Protein AF-0000000084353607 (afdb_homodimer)

Solvent-accessible surface area (backbone atoms only — not comparable to full-atom values): 31664 Å² total; per-residue (Å²): 131,55,68,67,58,50,42,44,46,54,38,38,46,53,44,26,33,73,62,21,68,85,47,49,49,70,65,58,37,20,62,70,46,73,48,48,67,59,58,48,52,72,76,31,75,40,72,63,51,44,49,47,50,46,51,50,51,53,52,50,53,52,50,52,53,41,49,56,50,63,70,64,69,53,60,49,63,61,37,50,32,49,41,46,24,52,51,51,53,54,48,60,74,43,36,56,40,52,51,33,47,61,46,60,37,71,56,80,67,38,66,67,50,41,53,49,52,53,54,49,52,52,50,50,51,49,52,40,34,52,50,46,35,64,56,62,34,76,80,34,61,67,34,34,52,46,53,38,44,37,53,50,11,32,50,49,38,55,48,46,45,27,68,67,30,58,44,85,72,58,48,62,60,49,27,50,52,52,51,50,39,50,50,24,31,51,52,44,43,67,72,68,63,64,77,59,90,44,45,66,66,54,50,53,56,17,55,68,58,51,61,74,72,74,80,41,71,59,43,52,44,48,51,48,46,53,50,49,35,52,50,53,71,68,46,94,56,57,67,67,58,39,44,48,52,49,50,46,46,51,48,48,52,56,40,56,70,38,69,74,52,56,61,70,58,49,33,58,54,52,40,71,48,63,93,38,73,90,47,44,66,53,47,50,50,49,26,59,72,67,70,46,72,81,106,131,57,68,68,58,50,42,45,46,54,38,38,46,54,46,26,34,72,63,21,68,83,46,46,49,71,65,58,39,21,61,70,46,74,48,49,68,58,58,48,53,73,76,30,76,40,73,64,52,43,49,47,50,48,52,50,51,52,52,50,52,53,50,51,52,41,50,54,49,61,71,65,68,54,61,48,63,60,37,50,32,50,41,48,24,53,52,51,53,54,48,61,75,43,36,56,40,52,52,33,48,61,46,61,36,72,56,80,66,38,66,67,50,43,52,49,51,53,52,48,52,52,51,50,51,50,51,40,36,54,51,48,34,63,56,63,35,74,80,35,62,67,35,32,53,45,53,39,44,37,54,50,11,32,53,49,38,54,49,47,45,26,69,67,30,58,43,86,71,58,51,61,59,50,27,50,51,52,52,51,39,49,50,23,32,50,51,44,42,67,72,68,63,64,78,60,90,44,45,67,66,56,51,54,57,18,55,68,58,50,60,72,72,74,80,41,71,57,42,51,42,47,50,48,46,52,50,47,34,54,49,53,71,68,47,94,56,58,64,66,58,39,44,50,53,48,50,48,46,51,49,49,53,56,40,58,70,38,70,71,52,56,61,69,58,51,31,56,55,51,41,72,48,62,94,39,74,92,48,44,64,52,48,50,50,48,25,60,74,66,69,46,72,81,107

Nearest PDB structures (foldseek):
  6azh-assembly1_B  TM=7.945E-01  e=2.881E-04  Clostridium perfringens
  6of0-assembly2_D  TM=7.450E-01  e=1.956E-04  Neisseria gonorrhoeae
  8fw3-assembly2_B  TM=7.047E-01  e=4.625E-04  Neisseria gonorrhoeae
  1jt0-assembly1_A  TM=6.634E-01  e=1.755E-03  Staphylococcus aureus
  3ppb-assembly1_B  TM=7.017E-01  e=6.112E-03  Shewanella loihica PV-4

Secondary structure (DSSP, 8-state):
--HHHHHHHHHHHHHHHHH-TTT--HHHHHHHHT--HHHHHHH-SSHHHHHHHHHHHHHHHHHHHHHHHHTT---HHHHHHHHHHHHHHHHHHTHHHHHHHHHHTGGGG-HHHHHHHHHHHHHHHHHHHHHHHHHH-GGGGGGHHHHHHHHHHHHHHHHHHHHHH-----HHHHHHHHHHHHHHHHHHHHHHTPPPSS-HHHHHHHHHH---S---HHHHHHHHHHHHHHHHHHS---HHHHHHHHHHHHHHHHHHTSSS--HHHHHHHHGGGTT-HHHHHHHHHHHHHHT----/--HHHHHHHHHHHHHHHHH-TTT--HHHHHHHHT--HHHHHHH-SSHHHHHHHHHHHHHHHHHHHHHHHHTT---HHHHHHHHHHHHHHHHHHTHHHHHHHHHHTGGGG-HHHHHHHHHHHHHHHHHHHHHHHHHH-GGGGGGHHHHHHHHHHHHHHHHHHHHHH-----HHHHHHHHHHHHHHHHHHHHHHTPPPSS-HHHHHHHHHH---S---HHHHHHHHHHHHHHHHHHS---HHHHHHHHHHHHHHHHHHTSSS--HHHHHHHHGGGTT-HHHHHHHHHHHHHHT----

Organism: NCBI:txid482461

pLDDT: mean 85.6, std 10.98, range [50.31, 98.5]

Radius of gyration: 26.36 Å; Cα contacts (8 Å, |Δi|>4): 575; chains: 2; bounding box: 64×73×54 Å

InterPro domains:
  IPR001647 DNA-binding HTH domain, TetR-type [PF00440] (8-53)
  IPR001647 DNA-binding HTH domain, TetR-type [PR00455] (8-21)
  IPR001647 DNA-binding HTH domain, TetR-type [PR00455] (29-52)
  IPR001647 DNA-binding HTH domain, TetR-type [PS50977] (2-62)
  IPR009057 Homedomain-like superfamily [SSF46689] (3-78)
  IPR023772 DNA-binding HTH domain, TetR-type, conserved site [PS01081] (20-51)
  IPR050624 Nucleoid occlusion factor SlmA/HTH-type transcriptional regulator [PTHR43479] (1-194)

Structure (mmCIF, N/CA/C/O backbone):
data_AF-0000000084353607-model_v1
#
loop_
_entity.id
_entity.type
_entity.pdbx_description
1 polymer 'DNA-binding transcriptional regulator, AcrR family'
#
loop_
_atom_site.group_PDB
_atom_site.id
_atom_site.type_symbol
_atom_site.label_atom_id
_atom_site.label_alt_id
_atom_site.label_comp_id
_atom_site.label_asym_id
_atom_site.label_entity_id
_atom_site.label_seq_id
_atom_site.pdbx_PDB_ins_code
_atom_site.Cartn_x
_atom_site.Cartn_y
_atom_site.Cartn_z
_atom_site.occupancy
_atom_site.B_iso_or_equiv
_atom_site.auth_seq_id
_atom_site.auth_comp_id
_atom_site.auth_asym_id
_atom_site.auth_atom_id
_atom_site.pdbx_PDB_model_num
ATOM 1 N N . MET A 1 1 ? 29.422 -1.118 8.172 1 65.31 1 MET A N 1
ATOM 2 C CA . MET A 1 1 ? 28.734 0.071 8.68 1 65.31 1 MET A CA 1
ATOM 3 C C . MET A 1 1 ? 29.234 0.425 10.078 1 65.31 1 MET A C 1
ATOM 5 O O . MET A 1 1 ? 29.562 -0.461 10.867 1 65.31 1 MET A O 1
ATOM 9 N N . ASN A 1 2 ? 29.531 1.683 10.312 1 79.75 2 ASN A N 1
ATOM 10 C CA . ASN A 1 2 ? 29.984 2.203 11.602 1 79.75 2 ASN A CA 1
ATOM 11 C C . ASN A 1 2 ? 28.953 1.932 12.703 1 79.75 2 ASN A C 1
ATOM 13 O O . ASN A 1 2 ? 27.75 1.927 12.445 1 79.75 2 ASN A O 1
ATOM 17 N N . GLU A 1 3 ? 29.406 1.519 13.836 1 83.19 3 GLU A N 1
ATOM 18 C CA . GLU A 1 3 ? 28.578 1.159 14.984 1 83.19 3 GLU A CA 1
ATOM 19 C C . GLU A 1 3 ? 27.547 2.254 15.289 1 83.19 3 GLU A C 1
ATOM 21 O O . GLU A 1 3 ? 26.406 1.964 15.617 1 83.19 3 GLU A O 1
ATOM 26 N N . LYS A 1 4 ? 28.016 3.445 15.219 1 84.5 4 LYS A N 1
ATOM 27 C CA . LYS A 1 4 ? 27.125 4.57 15.5 1 84.5 4 LYS A CA 1
ATOM 28 C C . LYS A 1 4 ? 26 4.641 14.492 1 84.5 4 LYS A C 1
ATOM 30 O O . LYS A 1 4 ? 24.828 4.828 14.859 1 84.5 4 LYS A O 1
ATOM 35 N N . LYS A 1 5 ? 26.359 4.445 13.281 1 87.25 5 LYS A N 1
ATOM 36 C CA . LYS A 1 5 ? 25.359 4.453 12.219 1 87.25 5 LYS A CA 1
ATOM 37 C C . LYS A 1 5 ? 24.328 3.344 12.414 1 87.25 5 LYS A C 1
ATOM 39 O O . LYS A 1 5 ? 23.141 3.566 12.25 1 87.25 5 LYS A O 1
ATOM 44 N N . ARG A 1 6 ? 24.844 2.229 12.852 1 86.06 6 ARG A N 1
ATOM 45 C CA . ARG A 1 6 ? 23.969 1.077 13.078 1 86.06 6 ARG A CA 1
ATOM 46 C C . ARG A 1 6 ? 23 1.342 14.227 1 86.06 6 ARG A C 1
ATOM 48 O O . ARG A 1 6 ? 21.828 0.981 14.148 1 86.06 6 ARG A O 1
ATOM 55 N N . ASN A 1 7 ? 23.469 1.971 15.195 1 87.94 7 ASN A N 1
ATOM 56 C CA . ASN A 1 7 ? 22.625 2.309 16.344 1 87.94 7 ASN A CA 1
ATOM 57 C C . ASN A 1 7 ? 21.5 3.256 15.953 1 87.94 7 ASN A C 1
ATOM 59 O O . ASN A 1 7 ? 20.359 3.092 16.406 1 87.94 7 ASN A O 1
ATOM 63 N N . ILE A 1 8 ? 21.875 4.238 15.133 1 91.12 8 ILE A N 1
ATOM 64 C CA . ILE A 1 8 ? 20.875 5.195 14.664 1 91.12 8 ILE A CA 1
ATOM 65 C C . ILE A 1 8 ? 19.812 4.473 13.844 1 91.12 8 ILE A C 1
ATOM 67 O O . ILE A 1 8 ? 18.609 4.695 14.031 1 91.12 8 ILE A O 1
ATOM 71 N N . ILE A 1 9 ? 20.281 3.605 13.062 1 90.12 9 ILE A N 1
ATOM 72 C CA . ILE A 1 9 ? 19.391 2.869 12.172 1 90.12 9 ILE A CA 1
ATOM 73 C C . ILE A 1 9 ? 18.438 2.008 13 1 90.12 9 ILE A C 1
ATOM 75 O O . ILE A 1 9 ? 17.219 2.061 12.812 1 90.12 9 ILE A O 1
ATOM 79 N N . GLU A 1 10 ? 18.938 1.285 13.945 1 87.75 10 GLU A N 1
ATOM 80 C CA . GLU A 1 10 ? 18.125 0.393 14.766 1 87.75 10 GLU A CA 1
ATOM 81 C C . GLU A 1 10 ? 17.125 1.179 15.609 1 87.75 10 GLU A C 1
ATOM 83 O O . GLU A 1 10 ? 15.969 0.79 15.727 1 87.75 10 GLU A O 1
ATOM 88 N N . ALA A 1 11 ? 17.609 2.24 16.172 1 90.25 11 ALA A N 1
ATOM 89 C CA . ALA A 1 11 ? 16.719 3.107 16.953 1 90.25 11 ALA A CA 1
ATOM 90 C C . ALA A 1 11 ? 15.609 3.682 16.094 1 90.25 11 ALA A C 1
ATOM 92 O O . ALA A 1 11 ? 14.453 3.754 16.516 1 90.25 11 ALA A O 1
ATOM 93 N N . SER A 1 12 ? 16 4.109 14.922 1 91 12 SER A N 1
ATOM 94 C CA . SER A 1 12 ? 15.047 4.703 13.992 1 91 12 SER A CA 1
ATOM 95 C C . SER A 1 12 ? 13.992 3.686 13.57 1 91 12 SER A C 1
ATOM 97 O O . SER A 1 12 ? 12.805 4.012 13.5 1 91 12 SER A O 1
ATOM 99 N N . ILE A 1 13 ? 14.438 2.492 13.344 1 87.88 13 ILE A N 1
ATOM 100 C CA . ILE A 1 13 ? 13.523 1.432 12.93 1 87.88 13 ILE A CA 1
ATOM 101 C C . ILE A 1 13 ? 12.461 1.218 14.008 1 87.88 13 ILE A C 1
ATOM 103 O O . ILE A 1 13 ? 11.273 1.124 13.703 1 87.88 13 ILE A O 1
ATOM 107 N N . ALA A 1 14 ? 12.914 1.184 15.211 1 87.25 14 ALA A N 1
ATOM 108 C CA . ALA A 1 14 ? 12 0.993 16.328 1 87.25 14 ALA A CA 1
ATOM 109 C C . ALA A 1 14 ? 11.016 2.154 16.438 1 87.25 14 ALA A C 1
ATOM 111 O O . ALA A 1 14 ? 9.812 1.941 16.625 1 87.25 14 ALA A O 1
ATOM 112 N N . LEU A 1 15 ? 11.492 3.316 16.297 1 87.69 15 LEU A N 1
ATOM 113 C CA . LEU A 1 15 ? 10.656 4.508 16.406 1 87.69 15 LEU A CA 1
ATOM 114 C C . LEU A 1 15 ? 9.664 4.582 15.242 1 87.69 15 LEU A C 1
ATOM 116 O O . LEU A 1 15 ? 8.484 4.891 15.445 1 87.69 15 LEU A O 1
ATOM 120 N N . PHE A 1 16 ? 10.195 4.348 14.062 1 84.12 16 PHE A N 1
ATOM 121 C CA . PHE A 1 16 ? 9.344 4.383 12.883 1 84.12 16 PHE A CA 1
ATOM 122 C C . PHE A 1 16 ? 8.25 3.326 12.977 1 84.12 16 PHE A C 1
ATOM 124 O O . PHE A 1 16 ? 7.125 3.553 12.531 1 84.12 16 PHE A O 1
ATOM 131 N N . ALA A 1 17 ? 8.586 2.207 13.516 1 82.38 17 ALA A N 1
ATOM 132 C CA . ALA A 1 17 ? 7.609 1.131 13.672 1 82.38 17 ALA A CA 1
ATOM 133 C C . ALA A 1 17 ? 6.523 1.515 14.672 1 82.38 17 ALA A C 1
ATOM 135 O O . ALA A 1 17 ? 5.355 1.162 14.5 1 82.38 17 ALA A O 1
ATOM 136 N N . GLU A 1 18 ? 6.895 2.242 15.617 1 78.12 18 GLU A N 1
ATOM 137 C CA . GLU A 1 18 ? 5.992 2.594 16.703 1 78.12 18 GLU A CA 1
ATOM 138 C C . GLU A 1 18 ? 5.109 3.783 16.328 1 78.12 18 GLU A C 1
ATOM 140 O O . GLU A 1 18 ? 3.898 3.762 16.562 1 78.12 18 GLU A O 1
ATOM 145 N N . LYS A 1 19 ? 5.762 4.836 15.703 1 73.56 19 LYS A N 1
ATOM 146 C CA . LYS A 1 19 ? 5.031 6.094 15.562 1 73.56 19 LYS A CA 1
ATOM 147 C C . LYS A 1 19 ? 4.891 6.488 14.094 1 73.56 19 LYS A C 1
ATOM 149 O O . LYS A 1 19 ? 4.098 7.371 13.758 1 73.56 19 LYS A O 1
ATOM 154 N N . GLY A 1 20 ? 5.668 5.773 13.289 1 74.56 20 GLY A N 1
ATOM 155 C CA . GLY A 1 20 ? 5.688 6.164 11.883 1 74.56 20 GLY A CA 1
ATOM 156 C C . GLY A 1 20 ? 6.852 7.074 11.539 1 74.56 20 GLY A C 1
ATOM 157 O O . GLY A 1 20 ? 7.453 7.688 12.422 1 74.56 20 GLY A O 1
ATOM 158 N N . PHE A 1 21 ? 7.156 7.234 10.258 1 75.75 21 PHE A N 1
ATOM 159 C CA . PHE A 1 21 ? 8.289 7.988 9.742 1 75.75 21 PHE A CA 1
ATOM 160 C C . PHE A 1 21 ? 8.07 9.484 9.922 1 75.75 21 PHE A C 1
ATOM 162 O O . PHE A 1 21 ? 8.945 10.195 10.422 1 75.75 21 PHE A O 1
ATOM 169 N N . TYR A 1 22 ? 6.934 9.938 9.578 1 68.25 22 TYR A N 1
ATOM 170 C CA . TYR A 1 22 ? 6.664 11.375 9.562 1 68.25 22 TYR A CA 1
ATOM 171 C C . TYR A 1 22 ? 6.492 11.906 10.977 1 68.25 22 TYR A C 1
ATOM 173 O O . TYR A 1 22 ? 6.898 13.031 11.273 1 68.25 22 TYR A O 1
ATOM 181 N N . ALA A 1 23 ? 6.043 11.047 11.789 1 68.12 23 ALA A N 1
ATOM 182 C CA . ALA A 1 23 ? 5.75 11.484 13.148 1 68.12 23 ALA A CA 1
ATOM 183 C C . ALA A 1 23 ? 7.004 11.445 14.023 1 68.12 23 ALA A C 1
ATOM 185 O O . ALA A 1 23 ? 7.02 12.008 15.125 1 68.12 23 ALA A O 1
ATOM 186 N N . THR A 1 24 ? 7.961 10.789 13.547 1 78.88 24 THR A N 1
ATOM 187 C CA . THR A 1 24 ? 9.203 10.672 14.312 1 78.88 24 THR A CA 1
ATOM 188 C C . THR A 1 24 ? 10.141 11.828 13.984 1 78.88 24 THR A C 1
ATOM 190 O O . THR A 1 24 ? 10.383 12.133 12.812 1 78.88 24 THR A O 1
ATOM 193 N N . SER A 1 25 ? 10.617 12.539 14.945 1 75.81 25 SER A N 1
ATOM 194 C CA . SER A 1 25 ? 11.547 13.648 14.742 1 75.81 25 SER A CA 1
ATOM 195 C C . SER A 1 25 ? 12.992 13.18 14.867 1 75.81 25 SER A C 1
ATOM 197 O O . SER A 1 25 ? 13.266 12.133 15.453 1 75.81 25 SER A O 1
ATOM 199 N N . VAL A 1 26 ? 13.875 13.984 14.328 1 83.31 26 VAL A N 1
ATOM 200 C CA . VAL A 1 26 ? 15.305 13.719 14.469 1 83.31 26 VAL A CA 1
ATOM 201 C C . VAL A 1 26 ? 15.695 13.766 15.945 1 83.31 26 VAL A C 1
ATOM 203 O O . VAL A 1 26 ? 16.516 12.977 16.406 1 83.31 26 VAL A O 1
ATOM 206 N N . GLN A 1 27 ? 15.055 14.594 16.656 1 81.94 27 GLN A N 1
ATOM 207 C CA . GLN A 1 27 ? 15.344 14.711 18.094 1 81.94 27 GLN A CA 1
ATOM 208 C C . GLN A 1 27 ? 15.031 13.406 18.812 1 81.94 27 GLN A C 1
ATOM 210 O O . GLN A 1 27 ? 15.836 12.945 19.641 1 81.94 27 GLN A O 1
ATOM 215 N N . GLU A 1 28 ? 13.961 12.859 18.578 1 87 28 GLU A N 1
ATOM 216 C CA . GLU A 1 28 ? 13.578 11.594 19.203 1 87 28 GLU A CA 1
ATOM 217 C C . GLU A 1 28 ? 14.57 10.484 18.859 1 87 28 GLU A C 1
ATOM 219 O O . GLU A 1 28 ? 14.875 9.641 19.703 1 87 28 GLU A O 1
ATOM 224 N N . ILE A 1 29 ? 14.984 10.492 17.609 1 91.69 29 ILE A N 1
ATOM 225 C CA . ILE A 1 29 ? 15.938 9.484 17.141 1 91.69 29 ILE A CA 1
ATOM 226 C C . ILE A 1 29 ? 17.25 9.609 17.922 1 91.69 29 ILE A C 1
ATOM 228 O O . ILE A 1 29 ? 17.781 8.609 18.391 1 91.69 29 ILE A O 1
ATOM 232 N N . VAL A 1 30 ? 17.734 10.797 18.062 1 88.88 30 VAL A N 1
ATOM 233 C CA . VAL A 1 30 ? 19.016 11 18.719 1 88.88 30 VAL A CA 1
ATOM 234 C C . VAL A 1 30 ? 18.875 10.68 20.219 1 88.88 30 VAL A C 1
ATOM 236 O O . VAL A 1 30 ? 19.797 10.133 20.828 1 88.88 30 VAL A O 1
ATOM 239 N N . ASP A 1 31 ? 17.766 11.008 20.781 1 90.5 31 ASP A N 1
ATOM 240 C CA . ASP A 1 31 ? 17.531 10.688 22.188 1 90.5 31 ASP A CA 1
ATOM 241 C C . ASP A 1 31 ? 17.547 9.18 22.422 1 90.5 31 ASP A C 1
ATOM 243 O O . ASP A 1 31 ? 18.172 8.703 23.375 1 90.5 31 ASP A O 1
ATOM 247 N N . LYS A 1 32 ? 16.969 8.484 21.609 1 91.56 32 LYS A N 1
ATOM 248 C CA . LYS A 1 32 ? 16.875 7.031 21.734 1 91.56 32 LYS A CA 1
ATOM 249 C C . LYS A 1 32 ? 18.234 6.375 21.469 1 91.56 32 LYS A C 1
ATOM 251 O O . LYS A 1 32 ? 18.547 5.332 22.047 1 91.56 32 LYS A O 1
ATOM 256 N N . SER A 1 33 ? 19 6.969 20.641 1 90.81 33 SER A N 1
ATOM 257 C CA . SER A 1 33 ? 20.281 6.398 20.234 1 90.81 33 SER A CA 1
ATOM 258 C C . SER A 1 33 ? 21.406 6.887 21.141 1 90.81 33 SER A C 1
ATOM 260 O O . SER A 1 33 ? 22.562 6.512 20.953 1 90.81 33 SER A O 1
ATOM 262 N N . ASN A 1 34 ? 21.078 7.773 22.031 1 88.19 34 ASN A N 1
ATOM 263 C CA . ASN A 1 34 ? 22.062 8.359 22.922 1 88.19 34 ASN A CA 1
ATOM 264 C C . ASN A 1 34 ? 23.156 9.086 22.141 1 88.19 34 ASN A C 1
ATOM 266 O O . ASN A 1 34 ? 24.359 8.875 22.391 1 88.19 34 ASN A O 1
ATOM 270 N N . LEU A 1 35 ? 22.703 9.82 21.203 1 87.75 35 LEU A N 1
ATOM 271 C CA . LEU A 1 35 ? 23.609 10.633 20.375 1 87.75 35 LEU A CA 1
ATOM 272 C C . LEU A 1 35 ? 23.156 12.094 20.375 1 87.75 35 LEU A C 1
ATOM 274 O O . LEU A 1 35 ? 22.062 12.414 20.859 1 87.75 35 LEU A O 1
ATOM 278 N N . SER A 1 36 ? 24.094 12.922 19.953 1 81.88 36 SER A N 1
ATOM 279 C CA . SER A 1 36 ? 23.719 14.328 19.75 1 81.88 36 SER A CA 1
ATOM 280 C C . SER A 1 36 ? 23.156 14.555 18.359 1 81.88 36 SER A C 1
ATOM 282 O O . SER A 1 36 ? 23.375 13.742 17.453 1 81.88 36 SER A O 1
ATOM 284 N N . LYS A 1 37 ? 22.438 15.656 18.172 1 81.56 37 LYS A N 1
ATOM 285 C CA . LYS A 1 37 ? 21.922 16.031 16.875 1 81.56 37 LYS A CA 1
ATOM 286 C C . LYS A 1 37 ? 23.047 16.25 15.867 1 81.56 37 LYS A C 1
ATOM 288 O O . LYS A 1 37 ? 22.938 15.852 14.703 1 81.56 37 LYS A O 1
ATOM 293 N N . GLY A 1 38 ? 24.141 16.859 16.391 1 80.19 38 GLY A N 1
ATOM 294 C CA . GLY A 1 38 ? 25.312 17.031 15.547 1 80.19 38 GLY A CA 1
ATOM 295 C C . GLY A 1 38 ? 25.875 15.727 15.023 1 80.19 38 GLY A C 1
ATOM 296 O O . GLY A 1 38 ? 26.219 15.617 13.844 1 80.19 38 GLY A O 1
ATOM 297 N N . SER A 1 39 ? 25.922 14.805 15.914 1 83.06 39 SER A N 1
ATOM 298 C CA . SER A 1 39 ? 26.391 13.477 15.531 1 83.06 39 SER A CA 1
ATOM 299 C C . SER A 1 39 ? 25.484 12.852 14.469 1 83.06 39 SER A C 1
ATOM 301 O O . SER A 1 39 ? 25.969 12.18 13.555 1 83.06 39 SER A O 1
ATOM 303 N N . PHE A 1 40 ? 24.141 13.016 14.586 1 87.88 40 PHE A N 1
ATOM 304 C CA . PHE A 1 40 ? 23.188 12.516 13.602 1 87.88 40 PHE A CA 1
ATOM 305 C C . PHE A 1 40 ? 23.531 13.055 12.211 1 87.88 40 PHE A C 1
ATOM 307 O O . PHE A 1 40 ? 23.609 12.297 11.25 1 87.88 40 PHE A O 1
ATOM 314 N N . TYR A 1 41 ? 23.812 14.289 12.133 1 83.25 41 TYR A N 1
ATOM 315 C CA . TYR A 1 41 ? 23.969 14.961 10.852 1 83.25 41 TYR A CA 1
ATOM 316 C C . TYR A 1 41 ? 25.344 14.727 10.266 1 83.25 41 TYR A C 1
ATOM 318 O O . TYR A 1 41 ? 25.609 15.055 9.109 1 83.25 41 TYR A O 1
ATOM 326 N N . LEU A 1 42 ? 26.219 14.172 11.07 1 81.62 42 LEU A N 1
ATOM 327 C CA . LEU A 1 42 ? 27.5 13.711 10.547 1 81.62 42 LEU A CA 1
ATOM 328 C C . LEU A 1 42 ? 27.312 12.43 9.734 1 81.62 42 LEU A C 1
ATOM 330 O O . LEU A 1 42 ? 28.094 12.164 8.812 1 81.62 42 LEU A O 1
ATOM 334 N N . HIS A 1 43 ? 26.266 11.781 10.117 1 86.06 43 HIS A N 1
ATOM 335 C CA . HIS A 1 43 ? 26.078 10.477 9.5 1 86.06 43 HIS A CA 1
ATOM 336 C C . HIS A 1 43 ? 24.984 10.531 8.43 1 86.06 43 HIS A C 1
ATOM 338 O O . HIS A 1 43 ? 25.016 9.766 7.465 1 86.06 43 HIS A O 1
ATOM 344 N N . PHE A 1 44 ? 23.984 11.375 8.703 1 87.31 44 PHE A N 1
ATOM 345 C CA . PHE A 1 44 ? 22.859 11.461 7.777 1 87.31 44 PHE A CA 1
ATOM 346 C C . PHE A 1 44 ? 22.5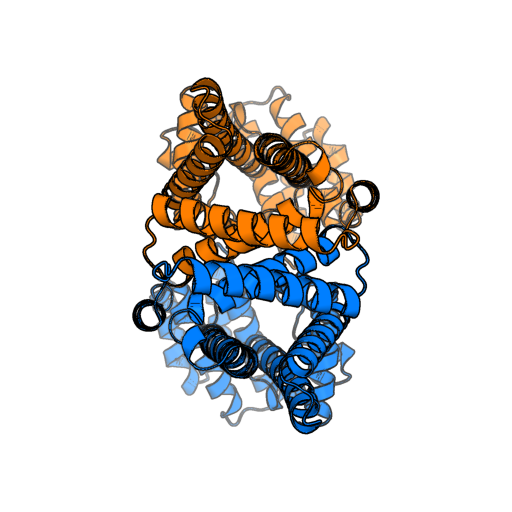62 12.906 7.43 1 87.31 44 PHE A C 1
ATOM 348 O O . PHE A 1 44 ? 22.438 13.758 8.32 1 87.31 44 PHE A O 1
ATOM 355 N N . ARG A 1 45 ? 22.266 13.125 6.215 1 78.5 45 ARG A N 1
ATOM 356 C CA . ARG A 1 45 ? 21.969 14.477 5.754 1 78.5 45 ARG A CA 1
ATOM 357 C C . ARG A 1 45 ? 20.547 14.883 6.125 1 78.5 45 ARG A C 1
ATOM 359 O O . ARG A 1 45 ? 20.234 16.062 6.211 1 78.5 45 ARG A O 1
ATOM 366 N N . SER A 1 46 ? 19.703 13.859 6.234 1 76.31 46 SER A N 1
ATOM 367 C CA . SER A 1 46 ? 18.281 14.094 6.5 1 76.31 46 SER A CA 1
ATOM 368 C C . SER A 1 46 ? 17.594 12.812 6.969 1 76.31 46 SER A C 1
ATOM 370 O O . SER A 1 46 ? 18.172 11.727 6.883 1 76.31 46 SER A O 1
ATOM 372 N N . LYS A 1 47 ? 16.438 12.977 7.461 1 78.88 47 LYS A N 1
ATOM 373 C CA . LYS A 1 47 ? 15.625 11.82 7.82 1 78.88 47 LYS A CA 1
ATOM 374 C C . LYS A 1 47 ? 15.312 10.961 6.598 1 78.88 47 LYS A C 1
ATOM 376 O O . LYS A 1 47 ? 15.234 9.734 6.695 1 78.88 47 LYS A O 1
ATOM 381 N N . ASP A 1 48 ? 15.242 11.594 5.484 1 76.94 48 ASP A N 1
ATOM 382 C CA . ASP A 1 48 ? 14.984 10.859 4.25 1 76.94 48 ASP A CA 1
ATOM 383 C C . ASP A 1 48 ? 16.172 9.984 3.871 1 76.94 48 ASP A C 1
ATOM 385 O O . ASP A 1 48 ? 16 8.852 3.404 1 76.94 48 ASP A O 1
ATOM 389 N N . GLU A 1 49 ? 17.266 10.625 4.004 1 82.56 49 GLU A N 1
ATOM 390 C CA . GLU A 1 49 ? 18.453 9.812 3.76 1 82.56 49 GLU A CA 1
ATOM 391 C C . GLU A 1 49 ? 18.516 8.633 4.723 1 82.56 49 GLU A C 1
ATOM 393 O O . GLU A 1 49 ? 18.938 7.535 4.344 1 82.56 49 GLU A O 1
ATOM 398 N N . LEU A 1 50 ? 18.203 8.969 5.957 1 87.94 50 LEU A N 1
ATOM 399 C CA . LEU A 1 50 ? 18.156 7.887 6.934 1 87.94 50 LEU A CA 1
ATOM 400 C C . LEU A 1 50 ? 17.234 6.766 6.469 1 87.94 50 LEU A C 1
ATOM 402 O O . LEU A 1 50 ? 17.578 5.586 6.57 1 87.94 50 LEU A O 1
ATOM 406 N N . MET A 1 51 ? 16.141 7.109 5.977 1 85.75 51 MET A N 1
ATOM 407 C CA . MET A 1 51 ? 15.195 6.125 5.465 1 85.75 51 MET A CA 1
ATOM 408 C C . MET A 1 51 ? 15.82 5.297 4.348 1 85.75 51 MET A C 1
ATOM 410 O O . MET A 1 51 ? 15.695 4.07 4.336 1 85.75 51 MET A O 1
ATOM 414 N N . LEU A 1 52 ? 16.422 5.984 3.426 1 85.56 52 LEU A N 1
ATOM 415 C CA . LEU A 1 52 ? 17.094 5.305 2.324 1 85.56 52 LEU A CA 1
ATOM 416 C C . LEU A 1 52 ? 18.125 4.312 2.848 1 85.56 52 LEU A C 1
ATOM 418 O O . LEU A 1 52 ? 18.219 3.184 2.355 1 85.56 52 LEU A O 1
ATOM 422 N N . ARG A 1 53 ? 18.812 4.738 3.842 1 88.75 53 ARG A N 1
ATOM 423 C CA . ARG A 1 53 ? 19.859 3.883 4.406 1 88.75 53 ARG A CA 1
ATOM 424 C C . ARG A 1 53 ? 19.25 2.682 5.121 1 88.75 53 ARG A C 1
ATOM 426 O O . ARG A 1 53 ? 19.828 1.594 5.125 1 88.75 53 ARG A O 1
ATOM 433 N N . ILE A 1 54 ? 18.172 2.863 5.707 1 89.62 54 ILE A N 1
ATOM 434 C CA . ILE A 1 54 ? 17.469 1.769 6.363 1 89.62 54 ILE A CA 1
ATOM 435 C C . ILE A 1 54 ? 17.047 0.731 5.324 1 89.62 54 ILE A C 1
ATOM 437 O O . ILE A 1 54 ? 17.25 -0.469 5.52 1 89.62 54 ILE A O 1
ATOM 441 N N . PHE A 1 55 ? 16.531 1.181 4.238 1 87.12 55 PHE A N 1
ATOM 442 C CA . PHE A 1 55 ? 16.125 0.273 3.168 1 87.12 55 PHE A CA 1
ATOM 443 C C . PHE A 1 55 ? 17.344 -0.47 2.611 1 87.12 55 PHE A C 1
ATOM 445 O O . PHE A 1 55 ? 17.281 -1.677 2.369 1 87.12 55 PHE A O 1
ATOM 452 N N . GLU A 1 56 ? 18.359 0.297 2.432 1 88.31 56 GLU A N 1
ATOM 453 C CA . GLU A 1 56 ? 19.594 -0.316 1.939 1 88.31 56 GLU A CA 1
ATOM 454 C C . GLU A 1 56 ? 20.078 -1.41 2.885 1 88.31 56 GLU A C 1
ATOM 456 O O . GLU A 1 56 ? 20.484 -2.484 2.439 1 88.31 56 GLU A O 1
ATOM 461 N N . TYR A 1 57 ? 20.031 -1.074 4.09 1 87.06 57 TYR A N 1
ATOM 462 C CA . TYR A 1 57 ? 20.469 -2.025 5.109 1 87.06 57 TYR A CA 1
ATOM 463 C C . TYR A 1 57 ? 19.641 -3.305 5.043 1 87.06 57 TYR A C 1
ATOM 465 O O . TYR A 1 57 ? 20.188 -4.406 5.035 1 87.06 57 TYR A O 1
ATOM 473 N N . TYR A 1 58 ? 18.406 -3.227 4.961 1 85.69 58 TYR A N 1
ATOM 474 C CA . TYR A 1 58 ? 17.516 -4.387 4.953 1 85.69 58 TYR A CA 1
ATOM 475 C C . TYR A 1 58 ? 17.672 -5.18 3.662 1 85.69 58 TYR A C 1
ATOM 477 O O . TYR A 1 58 ? 17.641 -6.414 3.676 1 85.69 58 TYR A O 1
ATOM 485 N N . TYR A 1 59 ? 17.781 -4.477 2.596 1 88.12 59 TYR A N 1
ATOM 486 C CA . TYR A 1 59 ? 17.969 -5.164 1.322 1 88.12 59 TYR A CA 1
ATOM 487 C C . TYR A 1 59 ? 19.281 -5.945 1.317 1 88.12 59 TYR A C 1
ATOM 489 O O . TYR A 1 59 ? 19.328 -7.082 0.836 1 88.12 59 TYR A O 1
ATOM 497 N N . ASP A 1 60 ? 20.312 -5.297 1.844 1 89.44 60 ASP A N 1
ATOM 498 C CA . ASP A 1 60 ? 21.609 -5.965 1.917 1 89.44 60 ASP A CA 1
ATOM 499 C C . ASP A 1 60 ? 21.531 -7.191 2.822 1 89.44 60 ASP A C 1
ATOM 501 O O . ASP A 1 60 ? 22.141 -8.219 2.521 1 89.44 60 ASP A O 1
ATOM 505 N N . LEU A 1 61 ? 20.875 -7.023 3.885 1 88.81 61 LEU A N 1
ATOM 506 C CA . LEU A 1 61 ? 20.688 -8.141 4.801 1 88.81 61 LEU A CA 1
ATOM 507 C C . LEU A 1 61 ? 19.984 -9.297 4.109 1 88.81 61 LEU A C 1
ATOM 509 O O . LEU A 1 61 ? 20.406 -10.453 4.219 1 88.81 61 LEU A O 1
ATOM 513 N N . MET A 1 62 ? 18.938 -9 3.363 1 91.12 62 MET A N 1
ATOM 514 C CA . MET A 1 62 ? 18.172 -10.023 2.648 1 91.12 62 MET A CA 1
ATOM 515 C C . MET A 1 62 ? 19.031 -10.703 1.592 1 91.12 62 MET A C 1
ATOM 517 O O . MET A 1 62 ? 19.031 -11.93 1.48 1 91.12 62 MET A O 1
ATOM 521 N N . ASN A 1 63 ? 19.75 -9.914 0.882 1 92.25 63 ASN A N 1
ATOM 522 C CA . ASN A 1 63 ? 20.609 -10.445 -0.17 1 92.25 63 ASN A CA 1
ATOM 523 C C . ASN A 1 63 ? 21.703 -11.352 0.399 1 92.25 63 ASN A C 1
ATOM 525 O O . ASN A 1 63 ? 22.047 -12.375 -0.2 1 92.25 63 ASN A O 1
ATOM 529 N N . SER A 1 64 ? 22.25 -10.891 1.491 1 94.44 64 SER A N 1
ATOM 530 C CA . SER A 1 64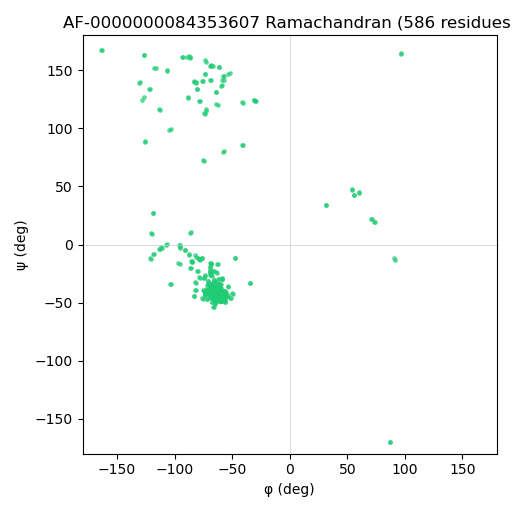 ? 23.297 -11.703 2.113 1 94.44 64 SER A CA 1
ATOM 531 C C . SER A 1 64 ? 22.766 -13.07 2.529 1 94.44 64 SER A C 1
ATOM 533 O O . SER A 1 64 ? 23.453 -14.078 2.377 1 94.44 64 SER A O 1
ATOM 535 N N . LYS A 1 65 ? 21.594 -13.133 3.021 1 94.62 65 LYS A N 1
ATOM 536 C CA . LYS A 1 65 ? 20.984 -14.391 3.439 1 94.62 65 LYS A CA 1
ATOM 537 C C . LYS A 1 65 ? 20.703 -15.289 2.238 1 94.62 65 LYS A C 1
ATOM 539 O O . LYS A 1 65 ? 20.906 -16.5 2.305 1 94.62 65 LYS A O 1
ATOM 544 N N . VAL A 1 66 ? 20.234 -14.75 1.205 1 95 66 VAL A N 1
ATOM 545 C CA . VAL A 1 66 ? 19.969 -15.5 -0.018 1 95 66 VAL A CA 1
ATOM 546 C C . VAL A 1 66 ? 21.266 -16.062 -0.574 1 95 66 VAL A C 1
ATOM 548 O O . VAL A 1 66 ? 21.312 -17.234 -0.989 1 95 66 VAL A O 1
ATOM 551 N N . GLU A 1 67 ? 22.281 -15.227 -0.58 1 94.75 67 GLU A N 1
ATOM 552 C CA . GLU A 1 67 ? 23.578 -15.664 -1.08 1 94.75 67 GLU A CA 1
ATOM 553 C C . GLU A 1 67 ? 24.125 -16.812 -0.249 1 94.75 67 GLU A C 1
ATOM 555 O O . GLU A 1 67 ? 24.766 -17.719 -0.785 1 94.75 67 GLU A O 1
ATOM 560 N N . GLU A 1 68 ? 23.938 -16.734 1.012 1 96.62 68 GLU A N 1
ATOM 561 C CA . GLU A 1 68 ? 24.359 -17.828 1.885 1 96.62 68 GLU A CA 1
ATOM 562 C C . GLU A 1 68 ? 23.688 -19.141 1.487 1 96.62 68 GLU A C 1
ATOM 564 O O . GLU A 1 68 ? 24.344 -20.188 1.474 1 96.62 68 GLU A O 1
ATOM 569 N N . VAL A 1 69 ? 22.438 -19.109 1.155 1 97.19 69 VAL A N 1
ATOM 570 C CA . VAL A 1 69 ? 21.703 -20.312 0.734 1 97.19 69 VAL A CA 1
ATOM 571 C C . VAL A 1 69 ? 22.281 -20.812 -0.591 1 97.19 69 VAL A C 1
ATOM 573 O O . VAL A 1 69 ? 22.453 -22.016 -0.775 1 97.19 69 VAL A O 1
ATOM 576 N N . ARG A 1 70 ? 22.531 -19.891 -1.517 1 95.56 70 ARG A N 1
ATOM 577 C CA . ARG A 1 70 ? 23.047 -20.25 -2.83 1 95.56 70 ARG A CA 1
ATOM 578 C C . ARG A 1 70 ? 24.391 -20.984 -2.703 1 95.56 70 ARG A C 1
ATOM 580 O O . ARG A 1 70 ? 24.688 -21.875 -3.502 1 95.56 70 ARG A O 1
ATOM 587 N N . GLN A 1 71 ? 25.125 -20.688 -1.678 1 96.19 71 GLN A N 1
ATOM 588 C CA . GLN A 1 71 ? 26.453 -21.266 -1.474 1 96.19 71 GLN A CA 1
ATOM 589 C C . GLN A 1 71 ? 26.344 -22.672 -0.919 1 96.19 71 GLN A C 1
ATOM 591 O O . GLN A 1 71 ? 27.328 -23.422 -0.922 1 96.19 71 GLN A O 1
ATOM 596 N N . GLU A 1 72 ? 25.203 -23.047 -0.48 1 97.12 72 GLU A N 1
ATOM 597 C CA . GLU A 1 72 ? 25.016 -24.391 0.037 1 97.12 72 GLU A CA 1
ATOM 598 C C . GLU A 1 72 ? 24.922 -25.406 -1.097 1 97.12 72 GLU A C 1
ATOM 600 O O . GLU A 1 72 ? 25 -26.625 -0.862 1 97.12 72 GLU A O 1
ATOM 605 N N . ASN A 1 73 ? 24.781 -25 -2.33 1 94.94 73 ASN A N 1
ATOM 606 C CA . ASN A 1 73 ? 24.75 -25.828 -3.531 1 94.94 73 ASN A CA 1
ATOM 607 C C . ASN A 1 73 ? 23.672 -26.906 -3.434 1 94.94 73 ASN A C 1
ATOM 609 O O . ASN A 1 73 ? 23.938 -28.078 -3.721 1 94.94 73 ASN A O 1
ATOM 613 N N . LEU A 1 74 ? 22.484 -26.516 -2.928 1 97.5 74 LEU A N 1
ATOM 614 C CA . LEU A 1 74 ? 21.328 -27.406 -2.918 1 97.5 74 LEU A CA 1
ATOM 615 C C . LEU A 1 74 ? 20.75 -27.562 -4.32 1 97.5 74 LEU A C 1
ATOM 617 O O . LEU A 1 74 ? 21.031 -26.75 -5.207 1 97.5 74 LEU A O 1
ATOM 621 N N . PRO A 1 75 ? 19.984 -28.703 -4.488 1 98.06 75 PRO A N 1
ATOM 622 C CA . PRO A 1 75 ? 19.234 -28.75 -5.75 1 98.06 75 PRO A CA 1
ATOM 623 C C . PRO A 1 75 ? 18.375 -27.516 -5.973 1 98.06 75 PRO A C 1
ATOM 625 O O . PRO A 1 75 ? 17.859 -26.922 -5.012 1 98.06 75 PRO A O 1
ATOM 628 N N . PRO A 1 76 ? 18.203 -27.109 -7.168 1 97.94 76 PRO A N 1
ATOM 629 C CA . PRO A 1 76 ? 17.594 -25.812 -7.492 1 97.94 76 PRO A CA 1
ATOM 630 C C . PRO A 1 76 ? 16.266 -25.594 -6.781 1 97.94 76 PRO A C 1
ATOM 632 O O . PRO A 1 76 ? 16.031 -24.516 -6.219 1 97.94 76 PRO A O 1
ATOM 635 N N . LYS A 1 77 ? 15.422 -26.578 -6.797 1 97.94 77 LYS A N 1
ATOM 636 C CA . LYS A 1 77 ? 14.109 -26.453 -6.176 1 97.94 77 LYS A CA 1
ATOM 637 C C . LYS A 1 77 ? 14.227 -26.281 -4.664 1 97.94 77 LYS A C 1
ATOM 639 O O . LYS A 1 77 ? 13.562 -25.422 -4.078 1 97.94 77 LYS A O 1
ATOM 644 N N . GLU A 1 78 ? 15.047 -27.031 -4.012 1 98.12 78 GLU A N 1
ATOM 645 C CA . GLU A 1 78 ? 15.273 -26.938 -2.574 1 98.12 78 GLU A CA 1
ATOM 646 C C . GLU A 1 78 ? 15.906 -25.594 -2.209 1 98.12 78 GLU A C 1
ATOM 648 O O . GLU A 1 78 ? 15.57 -25.016 -1.176 1 98.12 78 GLU A O 1
ATOM 653 N N . SER A 1 79 ? 16.844 -25.188 -3.076 1 98.19 79 SER A N 1
ATOM 654 C CA . SER A 1 79 ? 17.484 -23.891 -2.865 1 98.19 79 SER A CA 1
ATOM 655 C C . SER A 1 79 ? 16.453 -22.75 -2.902 1 98.19 79 SER A C 1
ATOM 657 O O . SER A 1 79 ? 16.453 -21.875 -2.033 1 98.19 79 SER A O 1
ATOM 659 N N . PHE A 1 80 ? 15.57 -22.797 -3.912 1 98.31 80 PHE A N 1
ATOM 660 C CA . PHE A 1 80 ? 14.555 -21.766 -4.055 1 98.31 80 PHE A CA 1
ATOM 661 C C . PHE A 1 80 ? 13.594 -21.781 -2.871 1 98.31 80 PHE A C 1
ATOM 663 O O . PHE A 1 80 ? 13.258 -20.719 -2.328 1 98.31 80 PHE A O 1
ATOM 670 N N . ILE A 1 81 ? 13.203 -22.938 -2.422 1 98.5 81 ILE A N 1
ATOM 671 C CA . ILE A 1 81 ? 12.312 -23.094 -1.275 1 98.5 81 ILE A CA 1
ATOM 672 C C . ILE A 1 81 ? 12.961 -22.484 -0.035 1 98.5 81 ILE A C 1
ATOM 674 O O . ILE A 1 81 ? 12.32 -21.719 0.695 1 98.5 81 ILE A O 1
ATOM 678 N N . LYS A 1 82 ? 14.18 -22.766 0.171 1 98.19 82 LYS A N 1
ATOM 679 C CA . LYS A 1 82 ? 14.891 -22.266 1.341 1 98.19 82 LYS A CA 1
ATOM 680 C C . LYS A 1 82 ? 15.07 -20.75 1.264 1 98.19 82 LYS A C 1
ATOM 682 O O . LYS A 1 82 ? 14.953 -20.047 2.273 1 98.19 82 LYS A O 1
ATOM 687 N N . GLN A 1 83 ? 15.422 -20.234 0.078 1 97.62 83 GLN A N 1
ATOM 688 C CA . GLN A 1 83 ? 15.555 -18.797 -0.106 1 97.62 83 GLN A CA 1
ATOM 689 C C . GLN A 1 83 ? 14.25 -18.078 0.238 1 97.62 83 GLN A C 1
ATOM 691 O O . GLN A 1 83 ? 14.258 -17.078 0.953 1 97.62 83 GLN A O 1
ATOM 696 N N . ILE A 1 84 ? 13.109 -18.609 -0.242 1 97.31 84 ILE A N 1
ATOM 697 C CA . ILE A 1 84 ? 11.797 -18.016 0.023 1 97.31 84 ILE A CA 1
ATOM 698 C C . ILE A 1 84 ? 11.516 -18.047 1.522 1 97.31 84 ILE A C 1
ATOM 700 O O . ILE A 1 84 ? 11.086 -17.047 2.1 1 97.31 84 ILE A O 1
ATOM 704 N N . ARG A 1 85 ? 11.766 -19.188 2.131 1 96.62 85 ARG A N 1
ATOM 705 C CA . ARG A 1 85 ? 11.508 -19.344 3.559 1 96.62 85 ARG A CA 1
ATOM 706 C C . ARG A 1 85 ? 12.266 -18.312 4.371 1 96.62 85 ARG A C 1
ATOM 708 O O . ARG A 1 85 ? 11.695 -17.656 5.246 1 96.62 85 ARG A O 1
ATOM 715 N N . ILE A 1 86 ? 13.492 -18.125 4.074 1 95.31 86 ILE A N 1
ATOM 716 C CA . ILE A 1 86 ? 14.344 -17.203 4.824 1 95.31 86 ILE A CA 1
ATOM 717 C C . ILE A 1 86 ? 13.852 -15.773 4.637 1 95.31 86 ILE A C 1
ATOM 719 O O . ILE A 1 86 ? 13.836 -14.984 5.586 1 95.31 86 ILE A O 1
ATOM 723 N N . GLN A 1 87 ? 13.516 -15.453 3.416 1 92.94 87 GLN A N 1
ATOM 724 C CA . GLN A 1 87 ? 13 -14.117 3.145 1 92.94 87 GLN A CA 1
ATOM 725 C C . GLN A 1 87 ? 11.711 -13.852 3.924 1 92.94 87 GLN A C 1
ATOM 727 O O . GLN A 1 87 ? 11.539 -12.781 4.508 1 92.94 87 GLN A O 1
ATOM 732 N N . LEU A 1 88 ? 10.867 -14.844 3.953 1 92.75 88 LEU A N 1
ATOM 733 C CA . LEU A 1 88 ? 9.609 -14.719 4.684 1 92.75 88 LEU A CA 1
ATOM 734 C C . LEU A 1 88 ? 9.859 -14.539 6.176 1 92.75 88 LEU A C 1
ATOM 736 O O . LEU A 1 88 ? 9.227 -13.695 6.816 1 92.75 88 LEU A O 1
ATOM 740 N N . GLU A 1 89 ? 10.766 -15.258 6.684 1 91.62 89 GLU A N 1
ATOM 741 C CA . GLU A 1 89 ? 11.117 -15.172 8.094 1 91.62 89 GLU A CA 1
ATOM 742 C C . GLU A 1 89 ? 11.664 -13.789 8.445 1 91.62 89 GLU A C 1
ATOM 744 O O . GLU A 1 89 ? 11.328 -13.227 9.484 1 91.62 89 GLU A O 1
ATOM 749 N N . GLU A 1 90 ? 12.469 -13.258 7.578 1 89.12 90 GLU A N 1
ATOM 750 C CA . GLU A 1 90 ? 13.055 -11.945 7.812 1 89.12 90 GLU A CA 1
ATOM 751 C C . GLU A 1 90 ? 11.992 -10.844 7.727 1 89.12 90 GLU A C 1
ATOM 753 O O . GLU A 1 90 ? 12.023 -9.883 8.5 1 89.12 90 GLU A O 1
ATOM 758 N N . ILE A 1 91 ? 11.102 -10.977 6.793 1 88.06 91 ILE A N 1
ATOM 759 C CA . ILE A 1 91 ? 10.039 -9.992 6.617 1 88.06 91 ILE A CA 1
ATOM 760 C C . ILE A 1 91 ? 9.164 -9.945 7.867 1 88.06 91 ILE A C 1
ATOM 762 O O . ILE A 1 91 ? 8.828 -8.867 8.359 1 88.06 91 ILE A O 1
ATOM 766 N N . ILE A 1 92 ? 8.859 -11.094 8.398 1 85.56 92 ILE A N 1
ATOM 767 C CA . ILE A 1 92 ? 7.977 -11.172 9.562 1 85.56 92 ILE A CA 1
ATOM 768 C C . ILE A 1 92 ? 8.688 -10.594 10.781 1 85.56 92 ILE A C 1
ATOM 770 O O . ILE A 1 92 ? 8.062 -9.953 11.633 1 85.56 92 ILE A O 1
ATOM 774 N N . LYS A 1 93 ? 9.984 -10.789 10.867 1 84.06 93 LYS A N 1
ATOM 775 C CA . LYS A 1 93 ? 10.773 -10.234 11.961 1 84.06 93 LYS A CA 1
ATOM 776 C C . LYS A 1 93 ? 10.664 -8.719 12.016 1 84.06 93 LYS A C 1
ATOM 778 O O . LYS A 1 93 ? 10.734 -8.117 13.094 1 84.06 93 LYS A O 1
ATOM 783 N N . HIS A 1 94 ? 10.453 -8.109 10.898 1 80.88 94 HIS A N 1
ATOM 784 C CA . HIS A 1 94 ? 10.406 -6.656 10.828 1 80.88 94 HIS A CA 1
ATOM 785 C C . HIS A 1 94 ? 9.047 -6.168 10.344 1 80.88 94 HIS A C 1
ATOM 787 O O . HIS A 1 94 ? 8.945 -5.105 9.727 1 80.88 94 HIS A O 1
ATOM 793 N N . LYS A 1 95 ? 8.062 -6.906 10.57 1 80.81 95 LYS A N 1
ATOM 794 C CA . LYS A 1 95 ? 6.73 -6.656 10.023 1 80.81 95 LYS A CA 1
ATOM 795 C C . LYS A 1 95 ? 6.195 -5.301 10.484 1 80.81 95 LYS A C 1
ATOM 797 O O . LYS A 1 95 ? 5.535 -4.598 9.719 1 80.81 95 LYS A O 1
ATOM 802 N N . ASP A 1 96 ? 6.453 -4.945 11.742 1 77.06 96 ASP A N 1
ATOM 803 C CA . ASP A 1 96 ? 5.914 -3.689 12.258 1 77.06 96 ASP A CA 1
ATOM 804 C C . ASP A 1 96 ? 6.465 -2.496 11.484 1 77.06 96 ASP A C 1
ATOM 806 O O . ASP A 1 96 ? 5.73 -1.555 11.18 1 77.06 96 ASP A O 1
ATOM 810 N N . PHE A 1 97 ? 7.703 -2.588 11.25 1 78 97 PHE A N 1
ATOM 811 C CA . PHE A 1 97 ? 8.32 -1.532 10.453 1 78 97 PHE A CA 1
ATOM 812 C C . PHE A 1 97 ? 7.746 -1.514 9.047 1 78 97 PHE A C 1
ATOM 814 O O . PHE A 1 97 ? 7.398 -0.452 8.523 1 78 97 PHE A O 1
ATOM 821 N N . ILE A 1 98 ? 7.559 -2.684 8.453 1 75.44 98 ILE A N 1
ATOM 822 C CA . ILE A 1 98 ? 7.094 -2.832 7.078 1 75.44 98 ILE A CA 1
ATOM 823 C C . ILE A 1 98 ? 5.656 -2.33 6.961 1 75.44 98 ILE A C 1
ATOM 825 O O . ILE A 1 98 ? 5.328 -1.574 6.047 1 75.44 98 ILE A O 1
ATOM 829 N N . ILE A 1 99 ? 4.934 -2.658 7.93 1 69.88 99 ILE A N 1
ATOM 830 C CA . ILE A 1 99 ? 3.531 -2.26 7.945 1 69.88 99 ILE A CA 1
ATOM 831 C C . ILE A 1 99 ? 3.428 -0.737 8 1 69.88 99 ILE A C 1
ATOM 833 O O . ILE A 1 99 ? 2.67 -0.131 7.242 1 69.88 99 ILE A O 1
ATOM 837 N N . THR A 1 100 ? 4.18 -0.17 8.859 1 68.31 100 THR A N 1
ATOM 838 C CA . THR A 1 100 ? 4.113 1.271 9.078 1 68.31 100 THR A CA 1
ATOM 839 C C . THR A 1 100 ? 4.586 2.027 7.84 1 68.31 100 THR A C 1
ATOM 841 O O . THR A 1 100 ? 4.02 3.061 7.48 1 68.31 100 THR A O 1
ATOM 844 N N . GLN A 1 101 ? 5.562 1.472 7.168 1 68.19 101 GLN A N 1
ATOM 845 C CA . GLN A 1 101 ? 6.098 2.139 5.984 1 68.19 101 GLN A CA 1
ATOM 846 C C . GLN A 1 101 ? 5.109 2.07 4.82 1 68.19 101 GLN A C 1
ATOM 848 O O . GLN A 1 101 ? 4.992 3.021 4.043 1 68.19 101 GLN A O 1
ATOM 853 N N . PHE A 1 102 ? 4.512 0.96 4.746 1 61.28 102 PHE A N 1
ATOM 854 C CA . PHE A 1 102 ? 3.504 0.799 3.705 1 61.28 102 PHE A CA 1
ATOM 855 C C . PHE A 1 102 ? 2.318 1.726 3.951 1 61.28 102 PHE A C 1
ATOM 857 O O . PHE A 1 102 ? 1.73 2.256 3.006 1 61.28 102 PHE A O 1
ATOM 864 N N . ARG A 1 103 ? 2.129 1.949 5.191 1 58.44 103 ARG A N 1
ATOM 865 C CA . ARG A 1 103 ? 1.018 2.814 5.578 1 58.44 103 ARG A CA 1
ATOM 866 C C . ARG A 1 103 ? 1.329 4.273 5.27 1 58.44 103 ARG A C 1
ATOM 868 O O . ARG A 1 103 ? 0.447 5.027 4.852 1 58.44 103 ARG A O 1
ATOM 875 N N . GLU A 1 104 ? 2.506 4.723 5.531 1 55.66 104 GLU A N 1
ATOM 876 C CA . GLU A 1 104 ? 2.859 6.133 5.434 1 55.66 104 GLU A CA 1
ATOM 877 C C . GLU A 1 104 ? 3.279 6.5 4.012 1 55.66 104 GLU A C 1
ATOM 879 O O . GLU A 1 104 ? 3.422 7.68 3.686 1 55.66 104 GLU A O 1
ATOM 884 N N . GLN A 1 105 ? 3.104 5.691 3.104 1 50.44 105 GLN A N 1
ATOM 885 C CA . GLN A 1 105 ? 3.51 5.91 1.719 1 50.44 105 GLN A CA 1
ATOM 886 C C . GLN A 1 105 ? 4.77 6.77 1.646 1 50.44 105 GLN A C 1
ATOM 888 O O . GLN A 1 105 ? 4.836 7.723 0.869 1 50.44 105 GLN A O 1
ATOM 893 N N . THR A 1 106 ? 5.707 6.734 2.516 1 50.31 106 THR A N 1
ATOM 894 C CA . THR A 1 106 ? 6.934 7.527 2.578 1 50.31 106 THR A CA 1
ATOM 895 C C . THR A 1 106 ? 7.637 7.547 1.225 1 50.31 106 THR A C 1
ATOM 897 O O . THR A 1 106 ? 8.477 8.414 0.967 1 50.31 106 THR A O 1
ATOM 900 N N . ILE A 1 107 ? 7.215 6.68 0.244 1 51.75 107 ILE A N 1
ATOM 901 C CA . ILE A 1 107 ? 8.047 6.391 -0.92 1 51.75 107 ILE A CA 1
ATOM 902 C C . ILE A 1 107 ? 7.918 7.523 -1.937 1 51.75 107 ILE A C 1
ATOM 904 O O . ILE A 1 107 ? 8.875 7.828 -2.656 1 51.75 107 ILE A O 1
ATOM 908 N N . SER A 1 108 ? 6.789 8.352 -1.929 1 53.84 108 SER A N 1
ATOM 909 C CA . SER A 1 108 ? 6.488 9.055 -3.174 1 53.84 108 SER A CA 1
ATOM 910 C C . SER A 1 108 ? 7.234 10.383 -3.258 1 53.84 108 SER A C 1
ATOM 912 O O . SER A 1 108 ? 7.43 10.922 -4.348 1 53.84 108 SER A O 1
ATOM 914 N N . LEU A 1 109 ? 7.836 10.75 -2.209 1 55.66 109 LEU A N 1
ATOM 915 C CA . LEU A 1 109 ? 8.211 12.141 -2.428 1 55.66 109 LEU A CA 1
ATOM 916 C C . LEU A 1 109 ? 9.719 12.281 -2.576 1 55.66 109 LEU A C 1
ATOM 918 O O . LEU A 1 109 ? 10.211 13.32 -3.033 1 55.66 109 LEU A O 1
ATOM 922 N N . ASN A 1 110 ? 10.391 11.219 -2.432 1 64.31 110 ASN A N 1
ATOM 923 C CA . ASN A 1 110 ? 11.836 11.344 -2.531 1 64.31 110 ASN A CA 1
ATOM 924 C C . ASN A 1 110 ? 12.383 10.609 -3.754 1 64.31 110 ASN A C 1
ATOM 926 O O . ASN A 1 110 ? 12.242 9.391 -3.861 1 64.31 110 ASN A O 1
ATOM 930 N N . GLU A 1 111 ? 12.969 11.391 -4.672 1 70.06 111 GLU A N 1
ATOM 931 C CA . GLU A 1 111 ? 13.477 10.852 -5.934 1 70.06 111 GLU A CA 1
ATOM 932 C C . GLU A 1 111 ? 14.516 9.766 -5.691 1 70.06 111 GLU A C 1
ATOM 934 O O . GLU A 1 111 ? 14.539 8.758 -6.398 1 70.06 111 GLU A O 1
ATOM 939 N N . GLU A 1 112 ? 15.336 10.008 -4.77 1 76.44 112 GLU A N 1
ATOM 940 C CA . GLU A 1 112 ? 16.375 9.031 -4.469 1 76.44 112 GLU A CA 1
ATOM 941 C C . GLU A 1 112 ? 15.773 7.719 -3.973 1 76.44 112 GLU A C 1
ATOM 943 O O . GLU A 1 112 ? 16.219 6.637 -4.363 1 76.44 112 GLU A O 1
ATOM 948 N N . LEU A 1 113 ? 14.852 7.902 -3.178 1 76.5 113 LEU A N 1
ATOM 949 C CA . LEU A 1 113 ? 14.164 6.723 -2.66 1 76.5 113 LEU A CA 1
ATOM 950 C C . LEU A 1 113 ? 13.43 5.992 -3.777 1 76.5 113 LEU A C 1
ATOM 952 O O . LEU A 1 113 ? 13.453 4.758 -3.842 1 76.5 113 LEU A O 1
ATOM 956 N N . PHE A 1 114 ? 12.93 6.746 -4.664 1 72.75 114 PHE A N 1
ATOM 957 C CA . PHE A 1 114 ? 12.227 6.176 -5.805 1 72.75 114 PHE A CA 1
ATOM 958 C C . PHE A 1 114 ? 13.18 5.371 -6.684 1 72.75 114 PHE A C 1
ATOM 960 O O . PHE A 1 114 ? 12.875 4.238 -7.059 1 72.75 114 PHE A O 1
ATOM 967 N N . GLU A 1 115 ? 14.266 5.945 -7.004 1 79.06 115 GLU A N 1
ATOM 968 C CA . GLU A 1 115 ? 15.25 5.277 -7.848 1 79.06 115 GLU A CA 1
ATOM 969 C C . GLU A 1 115 ? 15.797 4.02 -7.172 1 79.06 115 GLU A C 1
ATOM 971 O O . GLU A 1 115 ? 16.062 3.018 -7.84 1 79.06 115 GLU A O 1
ATOM 976 N N . PHE A 1 116 ? 15.922 4.141 -5.945 1 83.56 116 PHE A N 1
ATOM 977 C CA . PHE A 1 116 ? 16.391 2.986 -5.188 1 83.56 116 PHE A CA 1
ATOM 978 C C . PHE A 1 116 ? 15.391 1.842 -5.277 1 83.56 116 PHE A C 1
ATOM 980 O O . PHE A 1 116 ? 15.766 0.701 -5.555 1 83.56 116 PHE A O 1
ATOM 987 N N . ILE A 1 117 ? 14.219 2.143 -5.117 1 80.88 117 ILE A N 1
ATOM 988 C CA . ILE A 1 117 ? 13.156 1.14 -5.152 1 80.88 117 ILE A CA 1
ATOM 989 C C . ILE A 1 117 ? 13.07 0.534 -6.555 1 80.88 117 ILE A C 1
ATOM 991 O O . ILE A 1 117 ? 12.922 -0.682 -6.703 1 80.88 117 ILE A O 1
ATOM 995 N N . ARG A 1 118 ? 13.18 1.328 -7.508 1 80.38 118 ARG A N 1
ATOM 996 C CA . ARG A 1 118 ? 13.156 0.863 -8.891 1 80.38 118 ARG A CA 1
ATOM 997 C C . ARG A 1 118 ? 14.289 -0.126 -9.156 1 80.38 118 ARG A C 1
ATOM 999 O O . ARG A 1 118 ? 14.07 -1.178 -9.758 1 80.38 118 ARG A O 1
ATOM 1006 N N . GLN A 1 119 ? 15.445 0.249 -8.758 1 84.81 119 GLN A N 1
ATOM 1007 C CA . GLN A 1 119 ? 16.594 -0.622 -8.945 1 84.81 119 GLN A CA 1
ATOM 1008 C C . GLN A 1 119 ? 16.406 -1.951 -8.219 1 84.81 119 GLN A C 1
ATOM 1010 O O . GLN A 1 119 ? 16.781 -3.006 -8.742 1 84.81 119 GLN A O 1
ATOM 1015 N N . LYS A 1 120 ? 15.867 -1.855 -7.102 1 87.75 120 LYS A N 1
ATOM 1016 C CA . LYS A 1 120 ? 15.664 -3.076 -6.324 1 87.75 120 LYS A CA 1
ATOM 1017 C C . LYS A 1 120 ? 14.578 -3.947 -6.953 1 87.75 120 LYS A C 1
ATOM 1019 O O . LYS A 1 120 ? 14.664 -5.176 -6.922 1 87.75 120 LYS A O 1
ATOM 1024 N N . ASP A 1 121 ? 13.625 -3.357 -7.516 1 85.19 121 ASP A N 1
ATOM 1025 C CA . ASP A 1 121 ? 12.602 -4.098 -8.242 1 85.19 121 ASP A CA 1
ATOM 1026 C C . ASP A 1 121 ? 13.211 -4.91 -9.383 1 85.19 121 ASP A C 1
ATOM 1028 O O . ASP A 1 121 ? 12.844 -6.066 -9.594 1 85.19 121 ASP A O 1
ATOM 1032 N N . ILE A 1 122 ? 14.141 -4.324 -10.07 1 85.75 122 ILE A N 1
ATOM 1033 C CA . ILE A 1 122 ? 14.836 -4.984 -11.172 1 85.75 122 ILE A CA 1
ATOM 1034 C C . ILE A 1 122 ? 15.656 -6.156 -10.641 1 85.75 122 ILE A C 1
ATOM 1036 O O . ILE A 1 122 ? 15.648 -7.242 -11.227 1 85.75 122 ILE A O 1
ATOM 1040 N N . GLU A 1 123 ? 16.297 -5.895 -9.555 1 90.69 123 GLU A N 1
ATOM 1041 C CA . GLU A 1 123 ? 17.109 -6.945 -8.945 1 90.69 123 GLU A CA 1
ATOM 1042 C C . GLU A 1 123 ? 16.25 -8.125 -8.508 1 90.69 123 GLU A C 1
ATOM 1044 O O . GLU A 1 123 ? 16.656 -9.281 -8.625 1 90.69 123 GLU A O 1
ATOM 1049 N N . ILE A 1 124 ? 15.141 -7.852 -8.047 1 91.75 124 ILE A N 1
ATOM 1050 C CA . ILE A 1 124 ? 14.227 -8.891 -7.602 1 91.75 124 ILE A CA 1
ATOM 1051 C C . ILE A 1 124 ? 13.742 -9.711 -8.797 1 91.75 124 ILE A C 1
ATOM 1053 O O . ILE A 1 124 ? 13.656 -10.938 -8.727 1 91.75 124 ILE A O 1
ATOM 1057 N N . LYS A 1 125 ? 13.453 -9.039 -9.867 1 91.69 125 LYS A N 1
ATOM 1058 C CA . LYS A 1 125 ? 13.055 -9.742 -11.086 1 91.69 125 LYS A CA 1
ATOM 1059 C C . LYS A 1 125 ? 14.156 -10.672 -11.57 1 91.69 125 LYS A C 1
ATOM 1061 O O . LYS A 1 125 ? 13.891 -11.797 -12.008 1 91.69 125 LYS A O 1
ATOM 1066 N N . ARG A 1 126 ? 15.344 -10.172 -11.508 1 92.56 126 ARG A N 1
ATOM 1067 C CA . ARG A 1 126 ? 16.484 -10.984 -11.898 1 92.56 126 ARG A CA 1
ATOM 1068 C C . ARG A 1 126 ? 16.641 -12.188 -10.977 1 92.56 126 ARG A C 1
ATOM 1070 O O . ARG A 1 126 ? 17.016 -13.281 -11.43 1 92.56 126 ARG A O 1
ATOM 1077 N N . TRP A 1 127 ? 16.453 -11.961 -9.742 1 95.56 127 TRP A N 1
ATOM 1078 C CA . TRP A 1 127 ? 16.516 -13.047 -8.766 1 95.56 127 TRP A CA 1
ATOM 1079 C C . TRP A 1 127 ? 15.508 -14.141 -9.117 1 95.56 127 TRP A C 1
ATOM 1081 O O . TRP A 1 127 ? 15.852 -15.328 -9.125 1 95.56 127 TRP A O 1
ATOM 1091 N N . TYR A 1 128 ? 14.258 -13.812 -9.43 1 96.31 128 TYR A N 1
ATOM 1092 C CA . TYR A 1 128 ? 13.258 -14.789 -9.836 1 96.31 128 TYR A CA 1
ATOM 1093 C C . TYR A 1 128 ? 13.695 -15.516 -11.109 1 96.31 128 TYR A C 1
ATOM 1095 O O . TYR A 1 128 ? 13.617 -16.75 -11.18 1 96.31 128 TYR A O 1
ATOM 1103 N N . GLU A 1 129 ? 14.133 -14.719 -12.031 1 95.56 129 GLU A N 1
ATOM 1104 C CA . GLU A 1 129 ? 14.539 -15.273 -13.32 1 95.56 129 GLU A CA 1
ATOM 1105 C C . GLU A 1 129 ? 15.609 -16.344 -13.141 1 95.56 129 GLU A C 1
ATOM 1107 O O . GLU A 1 129 ? 15.5 -17.438 -13.695 1 95.56 129 GLU A O 1
ATOM 1112 N N . GLN A 1 130 ? 16.609 -16.031 -12.398 1 96.12 130 GLN A N 1
ATOM 1113 C CA . GLN A 1 130 ? 17.703 -16.953 -12.188 1 96.12 130 GLN A CA 1
ATOM 1114 C C . GLN A 1 130 ? 17.234 -18.234 -11.508 1 96.12 130 GLN A C 1
ATOM 1116 O O . GLN A 1 130 ? 17.609 -19.328 -11.914 1 96.12 130 GLN A O 1
ATOM 1121 N N . ASN A 1 131 ? 16.438 -18.125 -10.516 1 97.81 131 ASN A N 1
ATOM 1122 C CA . ASN A 1 131 ? 15.938 -19.297 -9.812 1 97.81 131 ASN A CA 1
ATOM 1123 C C . ASN A 1 131 ? 15.016 -20.141 -10.688 1 97.81 131 ASN A C 1
ATOM 1125 O O . ASN A 1 131 ? 15.078 -21.359 -10.664 1 97.81 131 ASN A O 1
ATOM 1129 N N . LEU A 1 132 ? 14.188 -19.484 -11.477 1 98.12 132 LEU A N 1
ATOM 1130 C CA . LEU A 1 132 ? 13.242 -20.172 -12.344 1 98.12 132 LEU A CA 1
ATOM 1131 C C . LEU A 1 132 ? 13.969 -20.938 -13.445 1 98.12 132 LEU A C 1
ATOM 1133 O O . LEU A 1 132 ? 13.625 -22.078 -13.75 1 98.12 132 LEU A O 1
ATOM 1137 N N . ILE A 1 133 ? 14.977 -20.312 -14.031 1 97.56 133 ILE A N 1
ATOM 1138 C CA . ILE A 1 133 ? 15.758 -20.969 -15.07 1 97.56 133 ILE A CA 1
ATOM 1139 C C . ILE A 1 133 ? 16.516 -22.156 -14.477 1 97.56 133 ILE A C 1
ATOM 1141 O O . ILE A 1 133 ? 16.609 -23.219 -15.094 1 97.56 133 ILE A O 1
ATOM 1145 N N . ASN A 1 134 ? 17.062 -21.953 -13.289 1 97 134 ASN A N 1
ATOM 1146 C CA . ASN A 1 134 ? 17.766 -23.031 -12.609 1 97 134 ASN A CA 1
ATOM 1147 C C . ASN A 1 134 ? 16.828 -24.219 -12.344 1 97 134 ASN A C 1
ATOM 1149 O O . ASN A 1 134 ? 17.25 -25.375 -12.43 1 97 134 ASN A O 1
ATOM 1153 N N . MET A 1 135 ? 15.609 -23.953 -12.047 1 97.81 135 MET A N 1
ATOM 1154 C CA . MET A 1 135 ? 14.672 -25 -11.664 1 97.81 135 MET A CA 1
ATOM 1155 C C . MET A 1 135 ? 14.102 -25.688 -12.898 1 97.81 135 MET A C 1
ATOM 1157 O O . MET A 1 135 ? 13.922 -26.922 -12.906 1 97.81 135 MET A O 1
ATOM 1161 N N . TYR A 1 136 ? 13.805 -24.922 -13.969 1 98 136 TYR A N 1
ATOM 1162 C CA . TYR A 1 136 ? 12.969 -25.469 -15.023 1 98 136 TYR A CA 1
ATOM 1163 C C . TYR A 1 136 ? 13.719 -25.516 -16.344 1 98 136 TYR A C 1
ATOM 1165 O O . TYR A 1 136 ? 13.203 -26.016 -17.344 1 98 136 TYR A O 1
ATOM 1173 N N . GLY A 1 137 ? 14.898 -24.922 -16.391 1 96.25 137 GLY A N 1
ATOM 1174 C CA . GLY A 1 137 ? 15.727 -24.984 -17.578 1 96.25 137 GLY A CA 1
ATOM 1175 C C . GLY A 1 137 ? 15.414 -23.891 -18.578 1 96.25 137 GLY A C 1
ATOM 1176 O O . GLY A 1 137 ? 14.641 -22.969 -18.281 1 96.25 137 GLY A O 1
ATOM 1177 N N . ASP A 1 138 ? 15.93 -23.938 -19.75 1 94.38 138 ASP A N 1
ATOM 1178 C CA . ASP A 1 138 ? 15.898 -22.906 -20.781 1 94.38 138 ASP A CA 1
ATOM 1179 C C . ASP A 1 138 ? 14.492 -22.703 -21.328 1 94.38 138 ASP A C 1
ATOM 1181 O O . ASP A 1 138 ? 14.133 -21.609 -21.75 1 94.38 138 ASP A O 1
ATOM 1185 N N . ARG A 1 139 ? 13.703 -23.766 -21.234 1 93.69 139 ARG A N 1
ATOM 1186 C CA . ARG A 1 139 ? 12.344 -23.656 -21.75 1 93.69 139 ARG A CA 1
ATOM 1187 C C . ARG A 1 139 ? 11.539 -22.625 -20.969 1 93.69 139 ARG A C 1
ATOM 1189 O O . ARG A 1 139 ? 10.57 -22.062 -21.484 1 93.69 139 ARG A O 1
ATOM 1196 N N . ALA A 1 140 ? 11.969 -22.391 -19.766 1 95.69 140 ALA A N 1
ATOM 1197 C CA . ALA A 1 140 ? 11.25 -21.453 -18.906 1 95.69 140 ALA A CA 1
ATOM 1198 C C . ALA A 1 140 ? 11.602 -20.016 -19.25 1 95.69 140 ALA A C 1
ATOM 1200 O O . ALA A 1 140 ? 10.914 -19.078 -18.828 1 95.69 140 ALA A O 1
ATOM 1201 N N . GLU A 1 141 ? 12.609 -19.766 -20.047 1 95.25 141 GLU A N 1
ATOM 1202 C CA . GLU A 1 141 ? 13.117 -18.422 -20.344 1 95.25 141 GLU A CA 1
ATOM 1203 C C . GLU A 1 141 ? 12.016 -17.531 -20.922 1 95.25 141 GLU A C 1
ATOM 1205 O O . GLU A 1 141 ? 11.906 -16.359 -20.547 1 95.25 141 GLU A O 1
ATOM 1210 N N . ALA A 1 142 ? 11.211 -18.156 -21.781 1 95.19 142 ALA A N 1
ATOM 1211 C CA . ALA A 1 142 ? 10.156 -17.391 -22.453 1 95.19 142 ALA A CA 1
ATOM 1212 C C . ALA A 1 142 ? 9.07 -16.969 -21.469 1 95.19 142 ALA A C 1
ATOM 1214 O O . ALA A 1 142 ? 8.297 -16.047 -21.75 1 95.19 142 ALA A O 1
ATOM 1215 N N . TYR A 1 143 ? 9.047 -17.609 -20.266 1 97.25 143 TYR A N 1
ATOM 1216 C CA . TYR A 1 143 ? 7.926 -17.422 -19.359 1 97.25 143 TYR A CA 1
ATOM 1217 C C . TYR A 1 143 ? 8.398 -16.844 -18.016 1 97.25 143 TYR A C 1
ATOM 1219 O O . TYR A 1 143 ? 7.621 -16.766 -17.062 1 97.25 143 TYR A O 1
ATOM 1227 N N . VAL A 1 144 ? 9.633 -16.422 -17.938 1 96.56 144 VAL A N 1
ATOM 1228 C CA . VAL A 1 144 ? 10.227 -16.078 -16.641 1 96.56 144 VAL A CA 1
ATOM 1229 C C . VAL A 1 144 ? 9.516 -14.867 -16.062 1 96.56 144 VAL A C 1
ATOM 1231 O O . VAL A 1 144 ? 9.375 -14.742 -14.836 1 96.56 144 VAL A O 1
ATOM 1234 N N . VAL A 1 145 ? 9.031 -13.953 -16.906 1 95.25 145 VAL A N 1
ATOM 1235 C CA . VAL A 1 145 ? 8.32 -12.773 -16.406 1 95.25 145 VAL A CA 1
ATOM 1236 C C . VAL A 1 145 ? 6.996 -13.188 -15.781 1 95.25 145 VAL A C 1
ATOM 1238 O O . VAL A 1 145 ? 6.723 -12.875 -14.617 1 95.25 145 VAL A O 1
ATOM 1241 N N . ASP A 1 146 ? 6.234 -13.992 -16.5 1 97.38 146 ASP A N 1
ATOM 1242 C CA . ASP A 1 146 ? 4.941 -14.453 -15.992 1 97.38 146 ASP A CA 1
ATOM 1243 C C . ASP A 1 146 ? 5.113 -15.297 -14.734 1 97.38 146 ASP A C 1
ATOM 1245 O O . ASP A 1 146 ? 4.398 -15.102 -13.75 1 97.38 146 ASP A O 1
ATOM 1249 N N . LEU A 1 147 ? 6.031 -16.203 -14.812 1 98.06 147 LEU A N 1
ATOM 1250 C CA . LEU A 1 147 ? 6.25 -17.094 -13.672 1 98.06 147 LEU A CA 1
ATOM 1251 C C . LEU A 1 147 ? 6.688 -16.297 -12.445 1 98.06 147 LEU A C 1
ATOM 1253 O O . LEU A 1 147 ? 6.25 -16.578 -11.328 1 98.06 147 LEU A O 1
ATOM 1257 N N . GLY A 1 148 ? 7.57 -15.312 -12.672 1 97.06 148 GLY A N 1
ATOM 1258 C CA . GLY A 1 148 ? 7.973 -14.438 -11.586 1 97.06 148 GLY A CA 1
ATOM 1259 C C . GLY A 1 148 ? 6.816 -13.656 -10.992 1 97.06 148 GLY A C 1
ATOM 1260 O O . GLY A 1 148 ? 6.68 -13.57 -9.773 1 97.06 148 GLY A O 1
ATOM 1261 N N . VAL A 1 149 ? 5.965 -13.109 -11.828 1 95.94 149 VAL A N 1
ATOM 1262 C CA . VAL A 1 149 ? 4.809 -12.336 -11.398 1 95.94 149 VAL A CA 1
ATOM 1263 C C . VAL A 1 149 ? 3.857 -13.219 -10.594 1 95.94 149 VAL A C 1
ATOM 1265 O O . VAL A 1 149 ? 3.348 -12.812 -9.555 1 95.94 149 VAL A O 1
ATOM 1268 N N . ILE A 1 150 ? 3.672 -14.367 -11.047 1 97.81 150 ILE A N 1
ATOM 1269 C CA . ILE A 1 150 ? 2.73 -15.297 -10.43 1 97.81 150 ILE A CA 1
ATOM 1270 C C . ILE A 1 150 ? 3.221 -15.688 -9.039 1 97.81 150 ILE A C 1
ATOM 1272 O O . ILE A 1 150 ? 2.492 -15.539 -8.055 1 97.81 150 ILE A O 1
ATOM 1276 N N . VAL A 1 151 ? 4.43 -16.156 -8.969 1 97.56 151 VAL A N 1
ATOM 1277 C CA . VAL A 1 151 ? 4.926 -16.609 -7.676 1 97.56 151 VAL A CA 1
ATOM 1278 C C . VAL A 1 151 ? 5.016 -15.43 -6.711 1 97.56 151 VAL A C 1
ATOM 1280 O O . VAL A 1 151 ? 4.703 -15.562 -5.523 1 97.56 151 VAL A O 1
ATOM 1283 N N . GLU A 1 152 ? 5.477 -14.32 -7.195 1 95.75 152 GLU A N 1
ATOM 1284 C CA . GLU A 1 152 ? 5.504 -13.125 -6.359 1 95.75 152 GLU A CA 1
ATOM 1285 C C . GLU A 1 152 ? 4.109 -12.773 -5.859 1 95.75 152 GLU A C 1
ATOM 1287 O O . GLU A 1 152 ? 3.934 -12.414 -4.691 1 95.75 152 GLU A O 1
ATOM 1292 N N . GLY A 1 153 ? 3.158 -12.82 -6.75 1 96.19 153 GLY A N 1
ATOM 1293 C CA . GLY A 1 153 ? 1.782 -12.531 -6.375 1 96.19 153 GLY A CA 1
ATOM 1294 C C . GLY A 1 153 ? 1.249 -13.461 -5.301 1 96.19 153 GLY A C 1
ATOM 1295 O O . GLY A 1 153 ? 0.612 -13.008 -4.348 1 96.19 153 GLY A O 1
ATOM 1296 N N . MET A 1 154 ? 1.519 -14.75 -5.469 1 97.06 154 MET A N 1
ATOM 1297 C CA . MET A 1 154 ? 1.086 -15.719 -4.469 1 97.06 154 MET A CA 1
ATOM 1298 C C . MET A 1 154 ? 1.728 -15.43 -3.117 1 97.06 154 MET A C 1
ATOM 1300 O O . MET A 1 154 ? 1.033 -15.328 -2.105 1 97.06 154 MET A O 1
ATOM 1304 N N . LEU A 1 155 ? 3.01 -15.25 -3.178 1 95.56 155 LEU A N 1
ATOM 1305 C CA . LEU A 1 155 ? 3.771 -14.992 -1.96 1 95.56 155 LEU A CA 1
ATOM 1306 C C . LEU A 1 155 ? 3.262 -13.742 -1.254 1 95.56 155 LEU A C 1
ATOM 1308 O O . LEU A 1 155 ? 3.016 -13.766 -0.045 1 95.56 155 LEU A O 1
ATOM 1312 N N . SER A 1 156 ? 3.121 -12.742 -1.984 1 92.69 156 SER A N 1
ATOM 1313 C CA . SER A 1 156 ? 2.719 -11.461 -1.412 1 92.69 156 SER A CA 1
ATOM 1314 C C . SER A 1 156 ? 1.325 -11.539 -0.798 1 92.69 156 SER A C 1
ATOM 1316 O O . SER A 1 156 ? 1.068 -10.953 0.253 1 92.69 156 SER A O 1
ATOM 1318 N N . ASN A 1 157 ? 0.48 -12.156 -1.472 1 93.38 157 ASN A N 1
ATOM 1319 C CA . ASN A 1 157 ? -0.887 -12.219 -0.967 1 93.38 157 ASN A CA 1
ATOM 1320 C C . ASN A 1 157 ? -0.977 -13.039 0.316 1 93.38 157 ASN A C 1
ATOM 1322 O O . ASN A 1 157 ? -1.723 -12.688 1.232 1 93.38 157 ASN A O 1
ATOM 1326 N N . TYR A 1 158 ? -0.253 -14.156 0.415 1 93.62 158 TYR A N 1
ATOM 1327 C CA . TYR A 1 158 ? -0.206 -14.922 1.658 1 93.62 158 TYR A CA 1
ATOM 1328 C C . TYR A 1 158 ? 0.4 -14.086 2.783 1 93.62 158 TYR A C 1
ATOM 1330 O O . TYR A 1 158 ? -0.072 -14.133 3.922 1 93.62 158 TYR A O 1
ATOM 1338 N N . MET A 1 159 ? 1.41 -13.375 2.463 1 90.31 159 MET A N 1
ATOM 1339 C CA . MET A 1 159 ? 2.053 -12.523 3.457 1 90.31 159 MET A CA 1
ATOM 1340 C C . MET A 1 159 ? 1.091 -11.445 3.951 1 90.31 159 MET A C 1
ATOM 1342 O O . MET A 1 159 ? 1.045 -11.148 5.145 1 90.31 159 MET A O 1
ATOM 1346 N N . GLN A 1 160 ? 0.431 -10.859 3.051 1 85.12 160 GLN A N 1
ATOM 1347 C CA . GLN A 1 160 ? -0.545 -9.844 3.424 1 85.12 160 GLN A CA 1
ATOM 1348 C C . GLN A 1 160 ? -1.618 -10.422 4.34 1 85.12 160 GLN A C 1
ATOM 1350 O O . GLN A 1 160 ? -2.064 -9.758 5.277 1 85.12 160 GLN A O 1
ATOM 1355 N N . LEU A 1 161 ? -2.037 -11.633 4.043 1 84.69 161 LEU A N 1
ATOM 1356 C CA . LEU A 1 161 ? -3.025 -12.297 4.887 1 84.69 161 LEU A CA 1
ATOM 1357 C C . LEU A 1 161 ? -2.488 -12.492 6.301 1 84.69 161 LEU A C 1
ATOM 1359 O O . LEU A 1 161 ? -3.211 -12.289 7.277 1 84.69 161 LEU A O 1
ATOM 1363 N N . SER A 1 162 ? -1.261 -12.898 6.371 1 84.38 162 SER A N 1
ATOM 1364 C CA . SER A 1 162 ? -0.619 -13.102 7.664 1 84.38 162 SER A CA 1
ATOM 1365 C C . SER A 1 162 ? -0.5 -11.789 8.438 1 84.38 162 SER A C 1
ATOM 1367 O O . SER A 1 162 ? -0.79 -11.742 9.633 1 84.38 162 SER A O 1
ATOM 1369 N N . ILE A 1 163 ? -0.175 -10.781 7.762 1 78.06 163 ILE A N 1
ATOM 1370 C CA . ILE A 1 163 ? 0.065 -9.492 8.398 1 78.06 163 ILE A CA 1
ATOM 1371 C C . ILE A 1 163 ? -1.268 -8.852 8.773 1 78.06 163 ILE A C 1
ATOM 1373 O O . ILE A 1 163 ? -1.419 -8.32 9.883 1 78.06 163 ILE A O 1
ATOM 1377 N N . LYS A 1 164 ? -2.168 -8.859 7.906 1 73.12 164 LYS A N 1
ATOM 1378 C CA . LYS A 1 164 ? -3.441 -8.164 8.078 1 73.12 164 LYS A CA 1
ATOM 1379 C C . LYS A 1 164 ? -4.34 -8.898 9.062 1 73.12 164 LYS A C 1
ATOM 1381 O O . LYS A 1 164 ? -5.02 -8.273 9.883 1 73.12 164 LYS A O 1
ATOM 1386 N N . TYR A 1 165 ? -4.34 -10.281 8.961 1 75.88 165 TYR A N 1
ATOM 1387 C CA . TYR A 1 165 ? -5.32 -11.039 9.734 1 75.88 165 TYR A CA 1
ATOM 1388 C C . TYR A 1 165 ? -4.641 -11.867 10.82 1 75.88 165 TYR A C 1
ATOM 1390 O O . TYR A 1 165 ? -5.309 -12.516 11.625 1 75.88 165 TYR A O 1
ATOM 1398 N N . GLY A 1 166 ? -3.344 -11.805 10.789 1 76.62 166 GLY A N 1
ATOM 1399 C CA . GLY A 1 166 ? -2.619 -12.516 11.828 1 76.62 166 GLY A CA 1
ATOM 1400 C C . GLY A 1 166 ? -2.625 -14.023 11.633 1 76.62 166 GLY A C 1
ATOM 1401 O O . GLY A 1 166 ? -2.461 -14.773 12.594 1 76.62 166 GLY A O 1
ATOM 1402 N N . VAL A 1 167 ? -2.889 -14.461 10.492 1 81.94 167 VAL A N 1
ATOM 1403 C CA . VAL A 1 167 ? -2.848 -15.891 10.211 1 81.94 167 VAL A CA 1
ATOM 1404 C C . VAL A 1 167 ? -1.425 -16.406 10.391 1 81.94 167 VAL A C 1
ATOM 1406 O O . VAL A 1 167 ? -0.484 -15.891 9.781 1 81.94 167 VAL A O 1
ATOM 1409 N N . GLU A 1 168 ? -1.312 -17.328 11.273 1 84.06 168 GLU A N 1
ATOM 1410 C CA . GLU A 1 168 ? -0.006 -17.953 11.484 1 84.06 168 GLU A CA 1
ATOM 1411 C C . GLU A 1 168 ? 0.304 -18.969 10.383 1 84.06 168 GLU A C 1
ATOM 1413 O O . GLU A 1 168 ? -0.464 -19.906 10.172 1 84.06 168 GLU A O 1
ATOM 1418 N N . LEU A 1 169 ? 1.364 -18.781 9.75 1 89.62 169 LEU A N 1
ATOM 1419 C CA . LEU A 1 169 ? 1.771 -19.672 8.664 1 89.62 169 LEU A CA 1
ATOM 1420 C C . LEU A 1 169 ? 3.139 -20.281 8.945 1 89.62 169 LEU A C 1
ATOM 1422 O O . LEU A 1 169 ? 4.023 -19.609 9.484 1 89.62 169 LEU A O 1
ATOM 1426 N N . ASP A 1 170 ? 3.207 -21.562 8.727 1 93.56 170 ASP A N 1
ATOM 1427 C CA . ASP A 1 170 ? 4.516 -22.203 8.641 1 93.56 170 ASP A CA 1
ATOM 1428 C C . ASP A 1 170 ? 5.219 -21.844 7.332 1 93.56 170 ASP A C 1
ATOM 1430 O O . ASP A 1 170 ? 4.844 -22.312 6.262 1 93.56 170 ASP A O 1
ATOM 1434 N N . PHE A 1 171 ? 6.289 -21.156 7.473 1 94.12 171 PHE A N 1
ATOM 1435 C CA . PHE A 1 171 ? 6.898 -20.562 6.293 1 94.12 171 PHE A CA 1
ATOM 1436 C C . PHE A 1 171 ? 7.535 -21.625 5.41 1 94.12 171 PHE A C 1
ATOM 1438 O O . PHE A 1 171 ? 7.566 -21.484 4.184 1 94.12 171 PHE A O 1
ATOM 1445 N N . HIS A 1 172 ? 8.055 -22.641 5.996 1 95.94 172 HIS A N 1
ATOM 1446 C CA . HIS A 1 172 ? 8.578 -23.734 5.188 1 95.94 172 HIS A CA 1
ATOM 1447 C C . HIS A 1 172 ? 7.465 -24.406 4.398 1 95.94 172 HIS A C 1
ATOM 1449 O O . HIS A 1 172 ? 7.602 -24.641 3.195 1 95.94 172 HIS A O 1
ATOM 1455 N N . LYS A 1 173 ? 6.387 -24.719 5.078 1 96.19 173 LYS A N 1
ATOM 1456 C CA . LYS A 1 173 ? 5.246 -25.344 4.41 1 96.19 173 LYS A CA 1
ATOM 1457 C C . LYS A 1 173 ? 4.695 -24.438 3.307 1 96.19 173 LYS A C 1
ATOM 1459 O O . LYS A 1 173 ? 4.316 -24.922 2.238 1 96.19 173 LYS A O 1
ATOM 1464 N N . MET A 1 174 ? 4.637 -23.156 3.615 1 96.69 174 MET A N 1
ATOM 1465 C CA . MET A 1 174 ? 4.152 -22.203 2.627 1 96.69 174 MET A CA 1
ATOM 1466 C C . MET A 1 174 ? 5.055 -22.188 1.397 1 96.69 174 MET A C 1
ATOM 1468 O O . MET A 1 174 ? 4.57 -22.203 0.265 1 96.69 174 MET A O 1
ATOM 1472 N N . ALA A 1 175 ? 6.387 -22.125 1.625 1 97.56 175 ALA A N 1
ATOM 1473 C CA . ALA A 1 175 ? 7.34 -22.109 0.518 1 97.56 175 ALA A CA 1
ATOM 1474 C C . ALA A 1 175 ? 7.211 -23.359 -0.337 1 97.56 175 ALA A C 1
ATOM 1476 O O . ALA A 1 175 ? 7.176 -23.281 -1.566 1 97.56 175 ALA A O 1
ATOM 1477 N N . VAL A 1 176 ? 7.109 -24.516 0.272 1 97.56 176 VAL A N 1
ATOM 1478 C CA . VAL A 1 176 ? 6.973 -25.797 -0.426 1 97.56 176 VAL A CA 1
ATOM 1479 C C . VAL A 1 176 ? 5.68 -25.812 -1.234 1 97.56 176 VAL A C 1
ATOM 1481 O O . VAL A 1 176 ? 5.676 -26.188 -2.408 1 97.56 176 VAL A O 1
ATOM 1484 N N . PHE A 1 177 ? 4.621 -25.375 -0.598 1 97.69 177 PHE A N 1
ATOM 1485 C CA . PHE A 1 177 ? 3.312 -25.328 -1.238 1 97.69 177 PHE A CA 1
ATOM 1486 C C . PHE A 1 177 ? 3.352 -24.453 -2.488 1 97.69 177 PHE A C 1
ATOM 1488 O O . PHE A 1 177 ? 2.889 -24.875 -3.553 1 97.69 177 PHE A O 1
ATOM 1495 N N . LEU A 1 178 ? 3.908 -23.297 -2.391 1 97.56 178 LEU A N 1
ATOM 1496 C CA . LEU A 1 178 ? 3.938 -22.344 -3.49 1 97.56 178 LEU A CA 1
ATOM 1497 C C . LEU A 1 178 ? 4.812 -22.844 -4.633 1 97.56 178 LEU A C 1
ATOM 1499 O O . LEU A 1 178 ? 4.48 -22.656 -5.805 1 97.56 178 LEU A O 1
ATOM 1503 N N . VAL A 1 179 ? 5.918 -23.484 -4.301 1 97.81 179 VAL A N 1
ATOM 1504 C CA . VAL A 1 179 ? 6.797 -24.016 -5.34 1 97.81 179 VAL A CA 1
ATOM 1505 C C . VAL A 1 179 ? 6.109 -25.172 -6.055 1 97.81 179 VAL A C 1
ATOM 1507 O O . VAL A 1 179 ? 6.258 -25.344 -7.266 1 97.81 179 VAL A O 1
ATOM 1510 N N . ARG A 1 180 ? 5.332 -25.969 -5.348 1 97.81 180 ARG A N 1
ATOM 1511 C CA . ARG A 1 180 ? 4.582 -27.047 -5.977 1 97.81 180 ARG A CA 1
ATOM 1512 C C . ARG A 1 180 ? 3.523 -26.5 -6.93 1 97.81 180 ARG A C 1
ATOM 1514 O O . ARG A 1 180 ? 3.281 -27.078 -7.992 1 97.81 180 ARG A O 1
ATOM 1521 N N . ARG A 1 181 ? 2.867 -25.422 -6.48 1 98.12 181 ARG A N 1
ATOM 1522 C CA . ARG A 1 181 ? 1.924 -24.766 -7.383 1 98.12 181 ARG A CA 1
ATOM 1523 C C . ARG A 1 181 ? 2.629 -24.25 -8.633 1 98.12 181 ARG A C 1
ATOM 1525 O O . ARG A 1 181 ? 2.084 -24.328 -9.734 1 98.12 181 ARG A O 1
ATOM 1532 N N . LEU A 1 182 ? 3.797 -23.672 -8.383 1 98.12 182 LEU A N 1
ATOM 1533 C CA . LEU A 1 182 ? 4.582 -23.203 -9.523 1 98.12 182 LEU A CA 1
ATOM 1534 C C . LEU A 1 182 ? 4.91 -24.359 -10.469 1 98.12 182 LEU A C 1
ATOM 1536 O O . LEU A 1 182 ? 4.836 -24.203 -11.688 1 98.12 182 LEU A O 1
ATOM 1540 N N . ASP A 1 183 ? 5.223 -25.562 -9.93 1 98.25 183 ASP A N 1
ATOM 1541 C CA . ASP A 1 183 ? 5.438 -26.766 -10.734 1 98.25 183 ASP A CA 1
ATOM 1542 C C . ASP A 1 183 ? 4.203 -27.078 -11.578 1 98.25 183 ASP A C 1
ATOM 1544 O O . ASP A 1 183 ? 4.32 -27.406 -12.758 1 98.25 183 ASP A O 1
ATOM 1548 N N . ASP A 1 184 ? 3.08 -27.031 -10.93 1 98.31 184 ASP A N 1
ATOM 1549 C CA . ASP A 1 184 ? 1.828 -27.312 -11.633 1 98.31 184 ASP A CA 1
ATOM 1550 C C . ASP A 1 184 ? 1.651 -26.375 -12.82 1 98.31 184 ASP A C 1
ATOM 1552 O O . ASP A 1 184 ? 1.305 -26.812 -13.922 1 98.31 184 ASP A O 1
ATOM 1556 N N . ILE A 1 185 ? 1.907 -25.109 -12.594 1 98.44 185 ILE A N 1
ATOM 1557 C CA . ILE A 1 185 ? 1.705 -24.062 -13.602 1 98.44 185 ILE A CA 1
ATOM 1558 C C . ILE A 1 185 ? 2.684 -24.266 -14.758 1 98.44 185 ILE A C 1
ATOM 1560 O O . ILE A 1 185 ? 2.297 -24.203 -15.922 1 98.44 185 ILE A O 1
ATOM 1564 N N . VAL A 1 186 ? 3.941 -24.516 -14.43 1 98.19 186 VAL A N 1
ATOM 1565 C CA . VAL A 1 186 ? 4.973 -24.688 -15.453 1 98.19 186 VAL A CA 1
ATOM 1566 C C . VAL A 1 186 ? 4.637 -25.906 -16.312 1 98.19 186 VAL A C 1
ATOM 1568 O O . VAL A 1 186 ? 4.762 -25.859 -17.547 1 98.19 186 VAL A O 1
ATOM 1571 N N . GLU A 1 187 ? 4.211 -26.969 -15.672 1 97.19 187 GLU A N 1
ATOM 1572 C CA . GLU A 1 187 ? 3.805 -28.156 -16.422 1 97.19 187 GLU A CA 1
ATOM 1573 C C . GLU A 1 187 ? 2.656 -27.844 -17.375 1 97.19 187 GLU A C 1
ATOM 1575 O O . GLU A 1 187 ? 2.67 -28.266 -18.531 1 97.19 187 GLU A O 1
ATOM 1580 N N . GLY A 1 188 ? 1.688 -27.109 -16.859 1 97.25 188 GLY A N 1
ATOM 1581 C CA . GLY A 1 188 ? 0.569 -26.719 -17.703 1 97.25 188 GLY A CA 1
ATOM 1582 C C . GLY A 1 188 ? 0.981 -25.859 -18.875 1 97.25 188 GLY A C 1
ATOM 1583 O O . GLY A 1 188 ? 0.521 -26.062 -20 1 97.25 188 GLY A O 1
ATOM 1584 N N . ILE A 1 189 ? 1.856 -24.922 -18.625 1 97.12 189 ILE A N 1
ATOM 1585 C CA . ILE A 1 189 ? 2.334 -24.016 -19.656 1 97.12 189 ILE A CA 1
ATOM 1586 C C . ILE A 1 189 ? 3.113 -24.797 -20.703 1 97.12 189 ILE A C 1
ATOM 1588 O O . ILE A 1 189 ? 2.891 -24.625 -21.906 1 97.12 189 ILE A O 1
ATOM 1592 N N . PHE A 1 190 ? 4.012 -25.656 -20.266 1 96.12 190 PHE A N 1
ATOM 1593 C CA . PHE A 1 190 ? 4.848 -26.422 -21.172 1 96.12 190 PHE A CA 1
ATOM 1594 C C . PHE A 1 190 ? 4.004 -27.375 -22.016 1 96.12 190 PHE A C 1
ATOM 1596 O O . PHE A 1 190 ? 4.277 -27.562 -23.203 1 96.12 190 PHE A O 1
ATOM 1603 N N . ASP A 1 191 ? 2.938 -27.891 -21.484 1 95.88 191 ASP A N 1
ATOM 1604 C CA . ASP A 1 191 ? 2.062 -28.828 -22.188 1 95.88 191 ASP A CA 1
ATOM 1605 C C . ASP A 1 191 ? 1.201 -28.109 -23.219 1 95.88 191 ASP A C 1
ATOM 1607 O O . ASP A 1 191 ? 0.979 -28.625 -24.312 1 95.88 191 ASP A O 1
ATOM 1611 N N . SER A 1 192 ? 0.736 -26.938 -22.859 1 94.25 192 SER A N 1
ATOM 1612 C CA . SER A 1 192 ? -0.172 -26.219 -23.75 1 94.25 192 SER A CA 1
ATOM 1613 C C . SER A 1 192 ? 0.592 -25.469 -24.828 1 94.25 192 SER A C 1
ATOM 1615 O O . SER A 1 192 ? 0.066 -25.25 -25.922 1 94.25 192 SER A O 1
ATOM 1617 N N . GLY A 1 193 ? 1.784 -25 -24.516 1 91.75 193 GLY A N 1
ATOM 1618 C CA . GLY A 1 193 ? 2.568 -24.203 -25.438 1 91.75 193 GLY A CA 1
ATOM 1619 C C . GLY A 1 193 ? 1.999 -22.812 -25.656 1 91.75 193 GLY A C 1
ATOM 1620 O O . GLY A 1 193 ? 2.213 -22.203 -26.703 1 91.75 193 GLY A O 1
ATOM 1621 N N . GLU A 1 194 ? 1.244 -22.438 -24.719 1 93.69 194 GLU A N 1
ATOM 1622 C CA . GLU A 1 194 ? 0.637 -21.125 -24.844 1 93.69 194 GLU A CA 1
ATOM 1623 C C . GLU A 1 194 ? 1.689 -20.016 -24.766 1 93.69 194 GLU A C 1
ATOM 1625 O O . GLU A 1 194 ? 2.75 -20.219 -24.172 1 93.69 194 GLU A O 1
ATOM 1630 N N . GLU A 1 195 ? 1.392 -18.875 -25.391 1 94.62 195 GLU A N 1
ATOM 1631 C CA . GLU A 1 195 ? 2.295 -17.734 -25.359 1 94.62 195 GLU A CA 1
ATOM 1632 C C . GLU A 1 195 ? 2.285 -17.047 -24 1 94.62 195 GLU A C 1
ATOM 1634 O O . GLU A 1 195 ? 1.273 -17.078 -23.297 1 94.62 195 GLU A O 1
ATOM 1639 N N . PRO A 1 196 ? 3.428 -16.516 -23.594 1 96.19 196 PRO A N 1
ATOM 1640 C CA . PRO A 1 196 ? 3.43 -15.758 -22.344 1 96.19 196 PRO A CA 1
ATOM 1641 C C . PRO A 1 196 ? 2.508 -14.539 -22.391 1 96.19 196 PRO A C 1
ATOM 1643 O O . PRO A 1 196 ? 2.189 -14.047 -23.484 1 96.19 196 PRO A O 1
ATOM 1646 N N . LEU A 1 197 ? 2.053 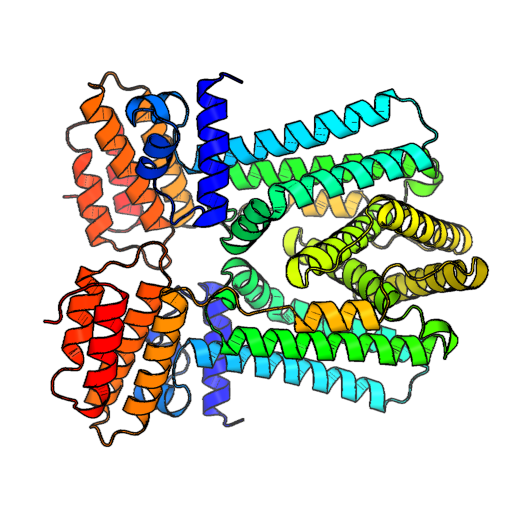-14.18 -21.312 1 95.81 197 LEU A N 1
ATOM 1647 C CA . LEU A 1 197 ? 1.22 -12.984 -21.219 1 95.81 197 LEU A CA 1
ATOM 1648 C C . LEU A 1 197 ? 2.062 -11.727 -21.359 1 95.81 197 LEU A C 1
ATOM 1650 O O . LEU A 1 197 ? 1.646 -10.766 -22.016 1 95.81 197 LEU A O 1
ATOM 1654 N N . ILE A 1 198 ? 3.246 -11.695 -20.688 1 94.5 198 ILE A N 1
ATOM 1655 C CA . ILE A 1 198 ? 4.18 -10.57 -20.734 1 94.5 198 ILE A CA 1
ATOM 1656 C C . ILE A 1 198 ? 5.574 -11.078 -21.094 1 94.5 198 ILE A C 1
ATOM 1658 O O . ILE A 1 198 ? 6.109 -11.969 -20.438 1 94.5 198 ILE A O 1
ATOM 1662 N N . THR A 1 199 ? 6.121 -10.523 -22.125 1 92.06 199 THR A N 1
ATOM 1663 C CA . THR A 1 199 ? 7.477 -10.883 -22.516 1 92.06 199 THR A CA 1
ATOM 1664 C C . THR A 1 199 ? 8.5 -10.023 -21.781 1 92.06 199 THR A C 1
ATOM 1666 O O . THR A 1 199 ? 8.156 -8.984 -21.219 1 92.06 199 THR A O 1
ATOM 1669 N N . LYS A 1 200 ? 9.727 -10.492 -21.766 1 89.25 200 LYS A N 1
ATOM 1670 C CA . LYS A 1 200 ? 10.812 -9.711 -21.188 1 89.25 200 LYS A CA 1
ATOM 1671 C C . LYS A 1 200 ? 10.938 -8.344 -21.859 1 89.25 200 LYS A C 1
ATOM 1673 O O . LYS A 1 200 ? 11.172 -7.336 -21.203 1 89.25 200 LYS A O 1
ATOM 1678 N N . GLU A 1 201 ? 10.781 -8.336 -23.078 1 87.75 201 GLU A N 1
ATOM 1679 C CA . GLU A 1 201 ? 10.867 -7.102 -23.859 1 87.75 201 GLU A CA 1
ATOM 1680 C C . GLU A 1 201 ? 9.781 -6.109 -23.438 1 87.75 201 GLU A C 1
ATOM 1682 O O . GLU A 1 201 ? 10.055 -4.914 -23.281 1 87.75 201 GLU A O 1
ATOM 1687 N N . GLN A 1 202 ? 8.641 -6.598 -23.25 1 87 202 GLN A N 1
ATOM 1688 C CA . GLN A 1 202 ? 7.523 -5.75 -22.844 1 87 202 GLN A CA 1
ATOM 1689 C C . GLN A 1 202 ? 7.766 -5.152 -21.453 1 87 202 GLN A C 1
ATOM 1691 O O . GLN A 1 202 ? 7.473 -3.979 -21.219 1 87 202 GLN A O 1
ATOM 1696 N N . LEU A 1 203 ? 8.273 -6.004 -20.594 1 86.19 203 LEU A N 1
ATOM 1697 C CA . LEU A 1 203 ? 8.562 -5.547 -19.234 1 86.19 203 LEU A CA 1
ATOM 1698 C C . LEU A 1 203 ? 9.641 -4.465 -19.25 1 86.19 203 LEU A C 1
ATOM 1700 O O . LEU A 1 203 ? 9.508 -3.447 -18.562 1 86.19 203 LEU A O 1
ATOM 1704 N N . LEU A 1 204 ? 10.672 -4.691 -20 1 81.75 204 LEU A N 1
ATOM 1705 C CA . LEU A 1 204 ? 11.797 -3.762 -20.078 1 81.75 204 LEU A CA 1
ATOM 1706 C C . LEU A 1 204 ? 11.359 -2.432 -20.688 1 81.75 204 LEU A C 1
ATOM 1708 O O . LEU A 1 204 ? 11.781 -1.368 -20.234 1 81.75 204 LEU A O 1
ATOM 1712 N N . GLU A 1 205 ? 10.539 -2.482 -21.625 1 81.12 205 GLU A N 1
ATOM 1713 C CA . GLU A 1 205 ? 10.031 -1.276 -22.281 1 81.12 205 GLU A CA 1
ATOM 1714 C C . GLU A 1 205 ? 9.195 -0.441 -21.312 1 81.12 205 GLU A C 1
ATOM 1716 O O . GLU A 1 205 ? 9.305 0.786 -21.281 1 81.12 205 GLU A O 1
ATOM 1721 N N . SER A 1 206 ? 8.453 -1.13 -20.547 1 77.56 206 SER A N 1
ATOM 1722 C CA . SER A 1 206 ? 7.586 -0.437 -19.594 1 77.56 206 SER A CA 1
ATOM 1723 C C . SER A 1 206 ? 8.391 0.133 -18.438 1 77.56 206 SER A C 1
ATOM 1725 O O . SER A 1 206 ? 8.086 1.22 -17.938 1 77.56 206 SER A O 1
ATOM 1727 N N . ALA A 1 207 ? 9.359 -0.609 -17.984 1 73.06 207 ALA A N 1
ATOM 1728 C CA . ALA A 1 207 ? 10.203 -0.175 -16.875 1 73.06 207 ALA A CA 1
ATOM 1729 C C . ALA A 1 207 ? 10.961 1.104 -17.234 1 73.06 207 ALA A C 1
ATOM 1731 O O . ALA A 1 207 ? 11.219 1.938 -16.375 1 73.06 207 ALA A O 1
ATOM 1732 N N . GLN A 1 208 ? 11.32 1.165 -18.438 1 66.94 208 GLN A N 1
ATOM 1733 C CA . GLN A 1 208 ? 12.023 2.352 -18.922 1 66.94 208 GLN A CA 1
ATOM 1734 C C . GLN A 1 208 ? 11.094 3.562 -18.953 1 66.94 208 GLN A C 1
ATOM 1736 O O . GLN A 1 208 ? 11.555 4.703 -18.875 1 66.94 208 GLN A O 1
ATOM 1741 N N . LEU A 1 209 ? 9.883 3.281 -19 1 60.75 209 LEU A N 1
ATOM 1742 C CA . LEU A 1 209 ? 8.883 4.34 -19.094 1 60.75 209 LEU A CA 1
ATOM 1743 C C . LEU A 1 209 ? 8.508 4.852 -17.703 1 60.75 209 LEU A C 1
ATOM 1745 O O . LEU A 1 209 ? 7.855 5.891 -17.578 1 60.75 209 LEU A O 1
ATOM 1749 N N . MET A 1 210 ? 8.781 4.051 -16.781 1 59.47 210 MET A N 1
ATOM 1750 C CA . MET A 1 210 ? 8.484 4.492 -15.422 1 59.47 210 MET A CA 1
ATOM 1751 C C . MET A 1 210 ? 9.195 5.801 -15.102 1 59.47 210 MET A C 1
ATOM 1753 O O . MET A 1 210 ? 10.43 5.844 -15.062 1 59.47 210 MET A O 1
ATOM 1757 N N . LYS A 1 211 ? 8.594 6.941 -15.578 1 55.06 211 LYS A N 1
ATOM 1758 C CA . LYS A 1 211 ? 9.094 8.273 -15.258 1 55.06 211 LYS A CA 1
ATOM 1759 C C . LYS A 1 211 ? 8.625 8.719 -13.875 1 55.06 211 LYS A C 1
ATOM 1761 O O . LYS A 1 211 ? 7.566 8.297 -13.406 1 55.06 211 LYS A O 1
ATOM 1766 N N . LEU A 1 212 ? 9.633 9.211 -13.242 1 55.09 212 LEU A N 1
ATOM 1767 C CA . LEU A 1 212 ? 9.336 9.898 -11.992 1 55.09 212 LEU A CA 1
ATOM 1768 C C . LEU A 1 212 ? 8.086 10.766 -12.141 1 55.09 212 LEU A C 1
ATOM 1770 O O . LEU A 1 212 ? 7.867 11.367 -13.195 1 55.09 212 LEU A O 1
ATOM 1774 N N . PRO A 1 213 ? 7.039 10.516 -11.258 1 53.16 213 PRO A N 1
ATOM 1775 C CA . PRO A 1 213 ? 5.922 11.461 -11.297 1 53.16 213 PRO A CA 1
ATOM 1776 C C . PRO A 1 213 ? 6.355 12.875 -11.695 1 53.16 213 PRO A C 1
ATOM 1778 O O . PRO A 1 213 ? 7.48 13.281 -11.406 1 53.16 213 PRO A O 1
ATOM 1781 N N . PRO A 1 214 ? 5.746 13.367 -12.719 1 52.06 214 PRO A N 1
ATOM 1782 C CA . PRO A 1 214 ? 6.105 14.734 -13.117 1 52.06 214 PRO A CA 1
ATOM 1783 C C . PRO A 1 214 ? 6.516 15.609 -11.938 1 52.06 214 PRO A C 1
ATOM 1785 O O . PRO A 1 214 ? 5.973 15.461 -10.836 1 52.06 214 PRO A O 1
ATOM 1788 N N . ASP A 1 215 ? 7.695 16.125 -12.094 1 58.03 215 ASP A N 1
ATOM 1789 C CA . ASP A 1 215 ? 8.32 17.031 -11.141 1 58.03 215 ASP A CA 1
ATOM 1790 C C . ASP A 1 215 ? 7.312 18.031 -10.602 1 58.03 215 ASP A C 1
ATOM 1792 O O . ASP A 1 215 ? 6.922 18.969 -11.305 1 58.03 215 ASP A O 1
ATOM 1796 N N . SER A 1 216 ? 6.582 17.641 -9.555 1 66.38 216 SER A N 1
ATOM 1797 C CA . SER A 1 216 ? 5.711 18.594 -8.875 1 66.38 216 SER A CA 1
ATOM 1798 C C . SER A 1 216 ? 6.527 19.641 -8.125 1 66.38 216 SER A C 1
ATOM 1800 O O . SER A 1 216 ? 7.738 19.484 -7.961 1 66.38 216 SER A O 1
ATOM 1802 N N . VAL A 1 217 ? 6.055 20.781 -8.18 1 75.06 217 VAL A N 1
ATOM 1803 C CA . VAL A 1 217 ? 6.645 21.859 -7.395 1 75.06 217 VAL A CA 1
ATOM 1804 C C . VAL A 1 217 ? 7.168 21.312 -6.07 1 75.06 217 VAL A C 1
ATOM 1806 O O . VAL A 1 217 ? 8.266 21.656 -5.637 1 75.06 217 VAL A O 1
ATOM 1809 N N . LYS A 1 218 ? 6.48 20.359 -5.637 1 76.38 218 LYS A N 1
ATOM 1810 C CA . LYS A 1 218 ? 6.875 19.781 -4.352 1 76.38 218 LYS A CA 1
ATOM 1811 C C . LYS A 1 218 ? 8.156 18.969 -4.484 1 76.38 218 LYS A C 1
ATOM 1813 O O . LYS A 1 218 ? 9.039 19.047 -3.625 1 76.38 218 LYS A O 1
ATOM 1818 N N . GLN A 1 219 ? 8.242 18.297 -5.57 1 76.44 219 GLN A N 1
ATOM 1819 C CA . GLN A 1 219 ? 9.43 17.484 -5.801 1 76.44 219 GLN A CA 1
ATOM 1820 C C . GLN A 1 219 ? 10.664 18.344 -6.008 1 76.44 219 GLN A C 1
ATOM 1822 O O . GLN A 1 219 ? 11.75 18.031 -5.508 1 76.44 219 GLN A O 1
ATOM 1827 N N . LYS A 1 220 ? 10.438 19.375 -6.711 1 82.5 220 LYS A N 1
ATOM 1828 C CA . LYS A 1 220 ? 11.539 20.297 -6.969 1 82.5 220 LYS A CA 1
ATOM 1829 C C . LYS A 1 220 ? 12.031 20.953 -5.676 1 82.5 220 LYS A C 1
ATOM 1831 O O . LYS A 1 220 ? 13.234 21.094 -5.465 1 82.5 220 LYS A O 1
ATOM 1836 N N . ILE A 1 221 ? 11.156 21.281 -4.883 1 87.31 221 ILE A N 1
ATOM 1837 C CA . ILE A 1 221 ? 11.508 21.922 -3.615 1 87.31 221 ILE A CA 1
ATOM 1838 C C . ILE A 1 221 ? 12.219 20.922 -2.713 1 87.31 221 ILE A C 1
ATOM 1840 O O . ILE A 1 221 ? 13.188 21.25 -2.037 1 87.31 221 ILE A O 1
ATOM 1844 N N . GLU A 1 222 ? 11.727 19.766 -2.756 1 81.69 222 GLU A N 1
ATOM 1845 C CA . GLU A 1 222 ? 12.383 18.719 -1.971 1 81.69 222 GLU A CA 1
ATOM 1846 C C . GLU A 1 222 ? 13.836 18.531 -2.414 1 81.69 222 GLU A C 1
ATOM 1848 O O . GLU A 1 222 ? 14.719 18.328 -1.585 1 81.69 222 GLU A O 1
ATOM 1853 N N . LYS A 1 223 ? 14.016 18.578 -3.676 1 83.06 223 LYS A N 1
ATOM 1854 C CA . LYS A 1 223 ? 15.367 18.469 -4.211 1 83.06 223 LYS A CA 1
ATOM 1855 C C . LYS A 1 223 ? 16.234 19.641 -3.742 1 83.06 223 LYS A C 1
ATOM 1857 O O . LYS A 1 223 ? 17.391 19.453 -3.361 1 83.06 223 LYS A O 1
ATOM 1862 N N . ASP A 1 224 ? 15.633 20.828 -3.781 1 89.44 224 ASP A N 1
ATOM 1863 C CA . ASP A 1 224 ? 16.328 22.016 -3.299 1 89.44 224 ASP A CA 1
ATOM 1864 C C . ASP A 1 224 ? 16.719 21.859 -1.831 1 89.44 224 ASP A C 1
ATOM 1866 O O . ASP A 1 224 ? 17.859 22.188 -1.446 1 89.44 224 ASP A O 1
ATOM 1870 N N . LEU A 1 225 ? 15.859 21.344 -1.073 1 88.62 225 LEU A N 1
ATOM 1871 C CA . LEU A 1 225 ? 16.094 21.188 0.36 1 88.62 225 LEU A CA 1
ATOM 1872 C C . LEU A 1 225 ? 17.172 20.156 0.634 1 88.62 225 LEU A C 1
ATOM 1874 O O . LEU A 1 225 ? 18 20.344 1.534 1 88.62 225 LEU A O 1
ATOM 1878 N N . MET A 1 226 ? 17.188 19.156 -0.141 1 83.88 226 MET A N 1
ATOM 1879 C CA . MET A 1 226 ? 18.234 18.156 -0.003 1 83.88 226 MET A CA 1
ATOM 1880 C C . MET A 1 226 ? 19.594 18.734 -0.334 1 83.88 226 MET A C 1
ATOM 1882 O O . MET A 1 226 ? 20.578 18.453 0.359 1 83.88 226 MET A O 1
ATOM 1886 N N . GLU A 1 227 ? 19.594 19.5 -1.347 1 88.38 227 GLU A N 1
ATOM 1887 C CA . GLU A 1 227 ? 20.844 20.141 -1.728 1 88.38 227 GLU A CA 1
ATOM 1888 C C . GLU A 1 227 ? 21.297 21.141 -0.667 1 88.38 227 GLU A C 1
ATOM 1890 O O . GLU A 1 227 ? 22.484 21.266 -0.391 1 88.38 227 GLU A O 1
ATOM 1895 N N . MET A 1 228 ? 20.344 21.859 -0.08 1 90.88 228 MET A N 1
ATOM 1896 C CA . MET A 1 228 ? 20.641 22.781 1.016 1 90.88 228 MET A CA 1
ATOM 1897 C C . MET A 1 228 ? 21.312 22.047 2.172 1 90.88 228 MET A C 1
ATOM 1899 O O . MET A 1 228 ? 22.281 22.531 2.758 1 90.88 228 MET A O 1
ATOM 1903 N N . GLN A 1 229 ? 20.75 20.906 2.443 1 86.5 229 GLN A N 1
ATOM 1904 C CA . GLN A 1 229 ? 21.297 20.094 3.52 1 86.5 229 GLN A CA 1
ATOM 1905 C C . GLN A 1 229 ? 22.75 19.734 3.244 1 86.5 229 GLN A C 1
ATOM 1907 O O . GLN A 1 229 ? 23.594 19.797 4.141 1 86.5 229 GLN A O 1
ATOM 1912 N N . GLU A 1 230 ? 23.031 19.391 2.064 1 85.94 230 GLU A N 1
ATOM 1913 C CA . GLU A 1 230 ? 24.391 19.047 1.666 1 85.94 230 GLU A CA 1
ATOM 1914 C C . GLU A 1 230 ? 25.328 20.25 1.805 1 85.94 230 GLU A C 1
ATOM 1916 O O . GLU A 1 230 ? 26.469 20.109 2.264 1 85.94 230 GLU A O 1
ATOM 1921 N N . VAL A 1 231 ? 24.812 21.359 1.387 1 90.56 231 VAL A N 1
ATOM 1922 C CA . VAL A 1 231 ? 25.609 22.578 1.458 1 90.56 231 VAL A CA 1
ATOM 1923 C C . VAL A 1 231 ? 25.906 22.922 2.918 1 90.56 231 VAL A C 1
ATOM 1925 O O . VAL A 1 231 ? 27.047 23.234 3.268 1 90.56 231 VAL A O 1
ATOM 1928 N N . VAL A 1 232 ? 24.953 22.781 3.795 1 88.81 232 VAL A N 1
ATOM 1929 C CA . VAL A 1 232 ? 25.125 23.094 5.211 1 88.81 232 VAL A CA 1
ATOM 1930 C C . VAL A 1 232 ? 26.188 22.156 5.812 1 88.81 232 VAL A C 1
ATOM 1932 O O . VAL A 1 232 ? 27 22.578 6.629 1 88.81 232 VAL A O 1
ATOM 1935 N N . ASN A 1 233 ? 26.156 20.984 5.387 1 82.44 233 ASN A N 1
ATOM 1936 C CA . ASN A 1 233 ? 27.094 19.984 5.895 1 82.44 233 ASN A CA 1
ATOM 1937 C C . ASN A 1 233 ? 28.516 20.281 5.465 1 82.44 233 ASN A C 1
ATOM 1939 O O . ASN A 1 233 ? 29.469 19.844 6.113 1 82.44 233 ASN A O 1
ATOM 1943 N N . GLN A 1 234 ? 28.641 20.969 4.41 1 85.88 234 GLN A N 1
ATOM 1944 C CA . GLN A 1 234 ? 29.953 21.234 3.848 1 85.88 234 GLN A CA 1
ATOM 1945 C C . GLN A 1 234 ? 30.484 22.594 4.285 1 85.88 234 GLN A C 1
ATOM 1947 O O . GLN A 1 234 ? 31.672 22.875 4.172 1 85.88 234 GLN A O 1
ATOM 1952 N N . LEU A 1 235 ? 29.578 23.406 4.789 1 87.75 235 LEU A N 1
ATOM 1953 C CA . LEU A 1 235 ? 29.953 24.75 5.203 1 87.75 235 LEU A CA 1
ATOM 1954 C C . LEU A 1 235 ? 30.703 24.719 6.531 1 87.75 235 LEU A C 1
ATOM 1956 O O . LEU A 1 235 ? 30.469 23.844 7.363 1 87.75 235 LEU A O 1
ATOM 1960 N N . ASP A 1 236 ? 31.672 25.5 6.641 1 85.56 236 ASP A N 1
ATOM 1961 C CA . ASP A 1 236 ? 32.406 25.641 7.895 1 85.56 236 ASP A CA 1
ATOM 1962 C C . ASP A 1 236 ? 31.609 26.469 8.906 1 85.56 236 ASP A C 1
ATOM 1964 O O . ASP A 1 236 ? 31.938 27.641 9.156 1 85.56 236 ASP A O 1
ATOM 1968 N N . LEU A 1 237 ? 30.609 25.953 9.438 1 83.56 237 LEU A N 1
ATOM 1969 C CA . LEU A 1 237 ? 29.75 26.578 10.445 1 83.56 237 LEU A CA 1
ATOM 1970 C C . LEU A 1 237 ? 30 25.953 11.82 1 83.56 237 LEU A C 1
ATOM 1972 O O . LEU A 1 237 ? 30.484 24.812 11.914 1 83.56 237 LEU A O 1
ATOM 1976 N N . ASP A 1 238 ? 29.797 26.828 12.797 1 84.75 238 ASP A N 1
ATOM 1977 C CA . ASP A 1 238 ? 29.797 26.234 14.133 1 84.75 238 ASP A CA 1
ATOM 1978 C C . ASP A 1 238 ? 28.75 25.125 14.25 1 84.75 238 ASP A C 1
ATOM 1980 O O . ASP A 1 238 ? 27.688 25.203 13.609 1 84.75 238 ASP A O 1
ATOM 1984 N N . SER A 1 239 ? 29.125 24.156 15 1 79.62 239 SER A N 1
ATOM 1985 C CA . SER A 1 239 ? 28.297 22.953 15.117 1 79.62 239 SER A CA 1
ATOM 1986 C C . SER A 1 239 ? 26.859 23.297 15.523 1 79.62 239 SER A C 1
ATOM 1988 O O . SER A 1 239 ? 25.906 22.703 15.031 1 79.62 239 SER A O 1
ATOM 1990 N N . ALA A 1 240 ? 26.781 24.281 16.344 1 79.31 240 ALA A N 1
ATOM 1991 C CA . ALA A 1 240 ? 25.453 24.672 16.828 1 79.31 240 ALA A CA 1
ATOM 1992 C C . ALA A 1 240 ? 24.625 25.297 15.719 1 79.31 240 ALA A C 1
ATOM 1994 O O . ALA A 1 240 ? 23.453 24.969 15.547 1 79.31 240 ALA A O 1
ATOM 1995 N N . LYS A 1 241 ? 25.25 26.188 14.977 1 83.56 241 LYS A N 1
ATOM 1996 C CA . LYS A 1 241 ? 24.562 26.859 13.875 1 83.56 241 LYS A CA 1
ATOM 1997 C C . LYS A 1 241 ? 24.203 25.875 12.773 1 83.56 241 LYS A C 1
ATOM 1999 O O . LYS A 1 241 ? 23.109 25.938 12.211 1 83.56 241 LYS A O 1
ATOM 2004 N N . ALA A 1 242 ? 25.109 25.016 12.531 1 85.06 242 ALA A N 1
ATOM 2005 C CA . ALA A 1 242 ? 24.859 24 11.516 1 85.06 242 ALA A CA 1
ATOM 2006 C C . ALA A 1 242 ? 23.656 23.125 11.891 1 85.06 242 ALA A C 1
ATOM 2008 O O . ALA A 1 242 ? 22.781 22.891 11.07 1 85.06 242 ALA A O 1
ATOM 2009 N N . THR A 1 243 ? 23.656 22.719 13.094 1 80.88 243 THR A N 1
ATOM 2010 C CA . THR A 1 243 ? 22.578 21.859 13.594 1 80.88 243 THR A CA 1
ATOM 2011 C C . THR A 1 243 ? 21.25 22.594 13.523 1 80.88 243 THR A C 1
ATOM 2013 O O . THR A 1 243 ? 20.219 21.984 13.195 1 80.88 243 THR A O 1
ATOM 2016 N N . GLU A 1 244 ? 21.281 23.797 13.797 1 81.25 244 GLU A N 1
ATOM 2017 C CA . GLU A 1 244 ? 20.062 24.609 13.734 1 81.25 244 GLU A CA 1
ATOM 2018 C C . GLU A 1 244 ? 19.531 24.703 12.305 1 81.25 244 GLU A C 1
ATOM 2020 O O . GLU A 1 244 ? 18.344 24.5 12.07 1 81.25 244 GLU A O 1
ATOM 2025 N N . LEU A 1 245 ? 20.406 25.047 11.422 1 86.38 245 LEU A N 1
ATOM 2026 C CA . LEU A 1 245 ? 20 25.172 10.031 1 86.38 245 LEU A CA 1
ATOM 2027 C C . LEU A 1 245 ? 19.484 23.844 9.492 1 86.38 245 LEU A C 1
ATOM 2029 O O . LEU A 1 245 ? 18.516 23.812 8.734 1 86.38 245 LEU A O 1
ATOM 2033 N N . GLN A 1 246 ? 20.156 22.812 9.875 1 83.75 246 GLN A N 1
ATOM 2034 C CA . GLN A 1 246 ? 19.719 21.484 9.469 1 83.75 246 GLN A CA 1
ATOM 2035 C C . GLN A 1 246 ? 18.312 21.172 9.984 1 83.75 246 GLN A C 1
ATOM 2037 O O . GLN A 1 246 ? 17.5 20.594 9.266 1 83.75 246 GLN A O 1
ATOM 2042 N N . GLY A 1 247 ? 18.062 21.531 11.141 1 80.19 247 GLY A N 1
ATOM 2043 C CA . GLY A 1 247 ? 16.719 21.391 11.703 1 80.19 247 GLY A CA 1
ATOM 2044 C C . GLY A 1 247 ? 15.664 22.156 10.93 1 80.19 247 GLY A C 1
ATOM 2045 O O . GLY A 1 247 ? 14.555 21.656 10.734 1 80.19 247 GLY A O 1
ATOM 2046 N N . VAL A 1 248 ? 16.031 23.328 10.523 1 83 248 VAL A N 1
ATOM 2047 C CA . VAL A 1 248 ? 15.109 24.156 9.742 1 83 248 VAL A CA 1
ATOM 2048 C C . VAL A 1 248 ? 14.781 23.453 8.422 1 83 248 VAL A C 1
ATOM 2050 O O . VAL A 1 248 ? 13.617 23.406 8.008 1 83 248 VAL A O 1
ATOM 2053 N N . ILE A 1 249 ? 15.797 22.938 7.801 1 87.25 249 ILE A N 1
ATOM 2054 C CA . ILE A 1 249 ? 15.609 22.234 6.531 1 87.25 249 ILE A CA 1
ATOM 2055 C C . ILE A 1 249 ? 14.688 21.031 6.734 1 87.25 249 ILE A C 1
ATOM 2057 O O . ILE A 1 249 ? 13.789 20.797 5.926 1 87.25 249 ILE A O 1
ATOM 2061 N N . ASP A 1 250 ? 14.859 20.375 7.809 1 79.81 250 ASP A N 1
ATOM 2062 C CA . ASP A 1 250 ? 14.008 19.219 8.125 1 79.81 250 ASP A CA 1
ATOM 2063 C C . ASP A 1 250 ? 12.547 19.641 8.273 1 79.81 250 ASP A C 1
ATOM 2065 O O . ASP A 1 250 ? 11.648 18.938 7.812 1 79.81 250 ASP A O 1
ATOM 2069 N N . TYR A 1 251 ? 12.391 20.688 8.883 1 76.44 251 TYR A N 1
ATOM 2070 C CA . TYR A 1 251 ? 11.039 21.172 9.102 1 76.44 251 TYR A CA 1
ATOM 2071 C C . TYR A 1 251 ? 10.398 21.609 7.789 1 76.44 251 TYR A C 1
ATOM 2073 O O . TYR A 1 251 ? 9.211 21.375 7.559 1 76.44 251 TYR A O 1
ATOM 2081 N N . LEU A 1 252 ? 11.18 22.266 7.039 1 84.69 252 LEU A N 1
ATOM 2082 C CA . LEU A 1 252 ? 10.695 22.688 5.723 1 84.69 252 LEU A CA 1
ATOM 2083 C C . LEU A 1 252 ? 10.258 21.469 4.906 1 84.69 252 LEU A C 1
ATOM 2085 O O . LEU A 1 252 ? 9.195 21.484 4.285 1 84.69 252 LEU A O 1
ATOM 2089 N N . SER A 1 253 ? 11.086 20.469 4.934 1 80.19 253 SER A N 1
ATOM 2090 C CA . SER A 1 253 ? 10.781 19.234 4.203 1 80.19 253 SER A CA 1
ATOM 2091 C C . SER A 1 253 ? 9.484 18.609 4.703 1 80.19 253 SER A C 1
ATOM 2093 O O . SER A 1 253 ? 8.656 18.172 3.906 1 80.19 253 SER A O 1
ATOM 2095 N N . SER A 1 254 ? 9.375 18.609 5.977 1 73.5 254 SER A N 1
ATOM 2096 C CA . SER A 1 254 ? 8.172 18.062 6.582 1 73.5 254 SER A CA 1
ATOM 2097 C C . SER A 1 254 ? 6.934 18.875 6.195 1 73.5 254 SER A C 1
ATOM 2099 O O . SER A 1 254 ? 5.875 18.297 5.918 1 73.5 254 SER A O 1
ATOM 2101 N N . GLU A 1 255 ? 7.125 20.125 6.16 1 73.25 255 GLU A N 1
ATOM 2102 C CA . GLU A 1 255 ? 6.02 21.016 5.793 1 73.25 255 GLU A CA 1
ATOM 2103 C C . GLU A 1 255 ? 5.613 20.797 4.336 1 73.25 255 GLU A C 1
ATOM 2105 O O . GLU A 1 255 ? 4.422 20.797 4.016 1 73.25 255 GLU A O 1
ATOM 2110 N N . MET A 1 256 ? 6.57 20.625 3.514 1 75.06 256 MET A N 1
ATOM 2111 C CA . MET A 1 256 ? 6.328 20.5 2.08 1 75.06 256 MET A CA 1
ATOM 2112 C C . MET A 1 256 ? 5.613 19.188 1.76 1 75.06 256 MET A C 1
ATOM 2114 O O . MET A 1 256 ? 4.984 19.062 0.708 1 75.06 256 MET A O 1
ATOM 2118 N N . ARG A 1 257 ? 5.68 18.312 2.615 1 68.81 257 ARG A N 1
ATOM 2119 C CA . ARG A 1 257 ? 5.082 17 2.381 1 68.81 257 ARG A CA 1
ATOM 2120 C C . ARG A 1 257 ? 3.598 17 2.732 1 68.81 257 ARG A C 1
ATOM 2122 O O . ARG A 1 257 ? 2.859 16.094 2.352 1 68.81 257 ARG A O 1
ATOM 2129 N N . LYS A 1 258 ? 3.352 18.109 3.432 1 61.38 258 LYS A N 1
ATOM 2130 C CA . LYS A 1 258 ? 1.935 18.234 3.764 1 61.38 258 LYS A CA 1
ATOM 2131 C C . LYS A 1 258 ? 1.101 18.516 2.516 1 61.38 258 LYS A C 1
ATOM 2133 O O . LYS A 1 258 ? 1.618 19 1.511 1 61.38 258 LYS A O 1
ATOM 2138 N N . ALA A 1 259 ? -0.072 18.125 2.648 1 55.91 259 ALA A N 1
ATOM 2139 C CA . ALA A 1 259 ? -0.967 18.344 1.515 1 55.91 259 ALA A CA 1
ATOM 2140 C C . ALA A 1 259 ? -1.083 19.828 1.187 1 55.91 259 ALA A C 1
ATOM 2142 O O . ALA A 1 259 ? -1.044 20.219 0.016 1 55.91 259 ALA A O 1
ATOM 2143 N N . GLU A 1 260 ? -1.175 20.609 2.174 1 58.62 260 GLU A N 1
ATOM 2144 C CA . GLU A 1 260 ? -1.229 22.062 2.031 1 58.62 260 GLU A CA 1
ATOM 2145 C C . GLU A 1 260 ? -0.149 22.75 2.869 1 58.62 260 GLU A C 1
ATOM 2147 O O . GLU A 1 260 ? -0.399 23.141 4.008 1 58.62 260 GLU A O 1
ATOM 2152 N N . PRO A 1 261 ? 0.923 22.844 2.17 1 72.44 261 PRO A N 1
ATOM 2153 C CA . PRO A 1 261 ? 2.004 23.5 2.902 1 72.44 261 PRO A CA 1
ATOM 2154 C C . PRO A 1 261 ? 1.677 24.953 3.248 1 72.44 261 PRO A C 1
ATOM 2156 O O . PRO A 1 261 ? 1.063 25.656 2.443 1 72.44 261 PRO A O 1
ATOM 2159 N N . LYS A 1 262 ? 1.877 25.312 4.453 1 72.12 262 LYS A N 1
ATOM 2160 C CA . LYS A 1 262 ? 1.648 26.672 4.91 1 72.12 262 LYS A CA 1
ATOM 2161 C C . LYS A 1 262 ? 2.744 27.609 4.41 1 72.12 262 LYS A C 1
ATOM 2163 O O . LYS A 1 262 ? 3.861 27.609 4.934 1 72.12 262 LYS A O 1
ATOM 2168 N N . LYS A 1 263 ? 2.342 28.438 3.578 1 80.31 263 LYS A N 1
ATOM 2169 C CA . LYS A 1 263 ? 3.297 29.312 2.91 1 80.31 263 LYS A CA 1
ATOM 2170 C C . LYS A 1 263 ? 3.955 30.266 3.902 1 80.31 263 LYS A C 1
ATOM 2172 O O . LYS A 1 263 ? 5.152 30.547 3.811 1 80.31 263 LYS A O 1
ATOM 2177 N N . PHE A 1 264 ? 3.18 30.781 4.82 1 72.81 264 PHE A N 1
ATOM 2178 C CA . PHE A 1 264 ? 3.715 31.75 5.777 1 72.81 264 PHE A CA 1
ATOM 2179 C C . PHE A 1 264 ? 4.777 31.094 6.66 1 72.81 264 PHE A C 1
ATOM 2181 O O . PHE A 1 264 ? 5.762 31.734 7.027 1 72.81 264 PHE A O 1
ATOM 2188 N N . LEU A 1 265 ? 4.586 29.859 6.98 1 78.06 265 LEU A N 1
ATOM 2189 C CA . LEU A 1 265 ? 5.562 29.125 7.777 1 78.06 265 LEU A CA 1
ATOM 2190 C C . LEU A 1 265 ? 6.855 28.922 6.996 1 78.06 265 LEU A C 1
ATOM 2192 O O . LEU A 1 265 ? 7.949 29.094 7.535 1 78.06 265 LEU A O 1
ATOM 2196 N N . ILE A 1 266 ? 6.648 28.594 5.758 1 87.56 266 ILE A N 1
ATOM 2197 C CA . ILE A 1 266 ? 7.797 28.375 4.887 1 87.56 266 ILE A CA 1
ATOM 2198 C C . ILE A 1 266 ? 8.586 29.672 4.73 1 87.56 266 ILE A C 1
ATOM 2200 O O . ILE A 1 266 ? 9.812 29.672 4.809 1 87.56 266 ILE A O 1
ATOM 2204 N N . GLN A 1 267 ? 7.809 30.703 4.633 1 83.38 267 GLN A N 1
ATOM 2205 C CA . GLN A 1 267 ? 8.414 32.031 4.516 1 83.38 267 GLN A CA 1
ATOM 2206 C C . GLN A 1 267 ? 9.273 32.344 5.738 1 83.38 267 GLN A C 1
ATOM 2208 O O . GLN A 1 267 ? 10.414 32.812 5.598 1 83.38 267 GLN A O 1
ATOM 2213 N N . GLY A 1 268 ? 8.773 32.125 6.852 1 80.5 268 GLY A N 1
ATOM 2214 C CA . GLY A 1 268 ? 9.5 32.344 8.094 1 80.5 268 GLY A CA 1
ATOM 2215 C C . GLY A 1 268 ? 10.734 31.469 8.242 1 80.5 268 GLY A C 1
ATOM 2216 O O . GLY A 1 268 ? 11.789 31.953 8.656 1 80.5 268 GLY A O 1
ATOM 2217 N N . LEU A 1 269 ? 10.586 30.25 7.883 1 86.44 269 LEU A N 1
ATOM 2218 C CA . LEU A 1 269 ? 11.688 29.297 8.023 1 86.44 269 LEU A CA 1
ATOM 2219 C C . LEU A 1 269 ? 12.82 29.641 7.062 1 86.44 269 LEU A C 1
ATOM 2221 O O . LEU A 1 269 ? 13.992 29.5 7.414 1 86.44 269 LEU A O 1
ATOM 2225 N N . LEU A 1 270 ? 12.43 30.141 5.906 1 90.69 270 LEU A N 1
ATOM 2226 C CA . LEU A 1 270 ? 13.445 30.5 4.918 1 90.69 270 LEU A CA 1
ATOM 2227 C C . LEU A 1 270 ? 14.305 31.656 5.414 1 90.69 270 LEU A C 1
ATOM 2229 O O . LEU A 1 270 ? 15.469 31.797 5.012 1 90.69 270 LEU A O 1
ATOM 2233 N N . ALA A 1 271 ? 13.781 32.406 6.305 1 86.25 271 ALA A N 1
ATOM 2234 C CA . ALA A 1 271 ? 14.5 33.562 6.832 1 86.25 271 ALA A CA 1
ATOM 2235 C C . ALA A 1 271 ? 15.688 33.125 7.684 1 86.25 271 ALA A C 1
ATOM 2237 O O . ALA A 1 271 ? 16.641 33.906 7.875 1 86.25 271 ALA A O 1
ATOM 2238 N N . ASN A 1 272 ? 15.617 31.969 8.195 1 87.19 272 ASN A N 1
ATOM 2239 C CA . ASN A 1 272 ? 16.688 31.453 9.047 1 87.19 272 ASN A CA 1
ATOM 2240 C C . ASN A 1 272 ? 18 31.328 8.289 1 87.19 272 ASN A C 1
ATOM 2242 O O . ASN A 1 272 ? 19.078 31.234 8.891 1 87.19 272 ASN A O 1
ATOM 2246 N N . PHE A 1 273 ? 17.953 31.344 7.004 1 91.44 273 PHE A N 1
ATOM 2247 C CA . PHE A 1 273 ? 19.141 31.109 6.199 1 91.44 273 PHE A CA 1
ATOM 2248 C C . PHE A 1 273 ? 19.797 32.406 5.781 1 91.44 273 PHE A C 1
ATOM 2250 O O . PHE A 1 273 ? 20.844 32.406 5.133 1 91.44 273 PHE A O 1
ATOM 2257 N N . LYS A 1 274 ? 19.156 33.469 6.223 1 86.62 274 LYS A N 1
ATOM 2258 C CA . LYS A 1 274 ? 19.734 34.75 5.914 1 86.62 274 LYS A CA 1
ATOM 2259 C C . LYS A 1 274 ? 21.156 34.875 6.461 1 86.62 274 LYS A C 1
ATOM 2261 O O . LYS A 1 274 ? 21.438 34.406 7.566 1 86.62 274 LYS A O 1
ATOM 2266 N N . GLY A 1 275 ? 22.016 35.5 5.715 1 85.81 275 GLY A N 1
ATOM 2267 C CA . GLY A 1 275 ? 23.375 35.656 6.164 1 85.81 275 GLY A CA 1
ATOM 2268 C C . GLY A 1 275 ? 24.312 34.562 5.719 1 85.81 275 GLY A C 1
ATOM 2269 O O . GLY A 1 275 ? 25.531 34.625 5.914 1 85.81 275 GLY A O 1
ATOM 2270 N N . VAL A 1 276 ? 23.734 33.5 5.227 1 91 276 VAL A N 1
ATOM 2271 C CA . VAL A 1 276 ? 24.547 32.438 4.664 1 91 276 VAL A CA 1
ATOM 2272 C C . VAL A 1 276 ? 24.484 32.469 3.141 1 91 276 VAL A C 1
ATOM 2274 O O . VAL A 1 276 ? 23.594 31.859 2.529 1 91 276 VAL A O 1
ATOM 2277 N N . SER A 1 277 ? 25.438 33.031 2.566 1 92.19 277 SER A N 1
ATOM 2278 C CA . SER A 1 277 ? 25.422 33.344 1.146 1 92.19 277 SER A CA 1
ATOM 2279 C C . SER A 1 277 ? 25.266 32.094 0.284 1 92.19 277 SER A C 1
ATOM 2281 O O . SER A 1 277 ? 24.578 32.156 -0.745 1 92.19 277 SER A O 1
ATOM 2283 N N . GLU A 1 278 ? 25.812 31.016 0.729 1 93.19 278 GLU A N 1
ATOM 2284 C CA . GLU A 1 278 ? 25.812 29.781 -0.046 1 93.19 278 GLU A CA 1
ATOM 2285 C C . GLU A 1 278 ? 24.391 29.203 -0.173 1 93.19 278 GLU A C 1
ATOM 2287 O O . GLU A 1 278 ? 24.125 28.391 -1.053 1 93.19 278 GLU A O 1
ATOM 2292 N N . LEU A 1 279 ? 23.5 29.703 0.706 1 93.94 279 LEU A N 1
ATOM 2293 C CA . LEU A 1 279 ? 22.156 29.141 0.722 1 93.94 279 LEU A CA 1
ATOM 2294 C C . LEU A 1 279 ? 21.156 30.109 0.118 1 93.94 279 LEU A C 1
ATOM 2296 O O . LEU A 1 279 ? 19.969 29.781 -0.039 1 93.94 279 LEU A O 1
ATOM 2300 N N . ASP A 1 280 ? 21.594 31.234 -0.306 1 92.56 280 ASP A N 1
ATOM 2301 C CA . ASP A 1 280 ? 20.703 32.281 -0.776 1 92.56 280 ASP A CA 1
ATOM 2302 C C . ASP A 1 280 ? 19.984 31.875 -2.062 1 92.56 280 ASP A C 1
ATOM 2304 O O . ASP A 1 280 ? 18.812 32.188 -2.244 1 92.56 280 ASP A O 1
ATOM 2308 N N . GLU A 1 281 ? 20.734 31.266 -2.859 1 93.88 281 GLU A N 1
ATOM 2309 C CA . GLU A 1 281 ? 20.141 30.844 -4.125 1 93.88 281 GLU A CA 1
ATOM 2310 C C . GLU A 1 281 ? 18.984 29.891 -3.896 1 93.88 281 GLU A C 1
ATOM 2312 O O . GLU A 1 281 ? 17.953 29.953 -4.59 1 93.88 281 GLU A O 1
ATOM 2317 N N . PHE A 1 282 ? 19.156 29.016 -2.975 1 94.56 282 PHE A N 1
ATOM 2318 C CA . PHE A 1 282 ? 18.094 28.062 -2.672 1 94.56 282 PHE A CA 1
ATOM 2319 C C . PHE A 1 282 ? 16.891 28.766 -2.064 1 94.56 282 PHE A C 1
ATOM 2321 O O . PHE A 1 282 ? 15.75 28.453 -2.412 1 94.56 282 PHE A O 1
ATOM 2328 N N . ARG A 1 283 ? 17.203 29.703 -1.213 1 91.94 283 ARG A N 1
ATOM 2329 C CA . ARG A 1 283 ? 16.141 30.484 -0.582 1 91.94 283 ARG A CA 1
ATOM 2330 C C . ARG A 1 283 ? 15.266 31.156 -1.629 1 91.94 283 ARG A C 1
ATOM 2332 O O . ARG A 1 283 ? 14.031 31.078 -1.559 1 91.94 283 ARG A O 1
ATOM 2339 N N . HIS A 1 284 ? 15.867 31.703 -2.58 1 93.25 284 HIS A N 1
ATOM 2340 C CA . HIS A 1 284 ? 15.156 32.438 -3.633 1 93.25 284 HIS A CA 1
ATOM 2341 C C . HIS A 1 284 ? 14.391 31.469 -4.539 1 93.25 284 HIS A C 1
ATOM 2343 O O . HIS A 1 284 ? 13.25 31.734 -4.91 1 93.25 284 HIS A O 1
ATOM 2349 N N . ARG A 1 285 ? 15.008 30.406 -4.844 1 94.19 285 ARG A N 1
ATOM 2350 C CA . ARG A 1 285 ? 14.398 29.422 -5.73 1 94.19 285 ARG A CA 1
ATOM 2351 C C . ARG A 1 285 ? 13.141 28.828 -5.113 1 94.19 285 ARG A C 1
ATOM 2353 O O . ARG A 1 285 ? 12.117 28.703 -5.781 1 94.19 285 ARG A O 1
ATOM 2360 N N . ILE A 1 286 ? 13.211 28.484 -3.861 1 93.38 286 ILE A N 1
ATOM 2361 C CA . ILE A 1 286 ? 12.078 27.906 -3.156 1 93.38 286 ILE A CA 1
ATOM 2362 C C . ILE A 1 286 ? 10.945 28.922 -3.057 1 93.38 286 ILE A C 1
ATOM 2364 O O . ILE A 1 286 ? 9.781 28.594 -3.299 1 93.38 286 ILE A O 1
ATOM 2368 N N . ALA A 1 287 ? 11.312 30.172 -2.812 1 90.19 287 ALA A N 1
ATOM 2369 C CA . ALA A 1 287 ? 10.328 31.25 -2.717 1 90.19 287 ALA A CA 1
ATOM 2370 C C . ALA A 1 287 ? 9.633 31.469 -4.059 1 90.19 287 ALA A C 1
ATOM 2372 O O . ALA A 1 287 ? 8.414 31.656 -4.105 1 90.19 287 ALA A O 1
ATOM 2373 N N . GLU A 1 288 ? 10.352 31.438 -5.055 1 92.06 288 GLU A N 1
ATOM 2374 C CA . GLU A 1 288 ? 9.805 31.641 -6.395 1 92.06 288 GLU A CA 1
ATOM 2375 C C . GLU A 1 288 ? 8.852 30.5 -6.766 1 92.06 288 GLU A C 1
ATOM 2377 O O . GLU A 1 288 ? 7.77 30.734 -7.305 1 92.06 288 GLU A O 1
ATOM 2382 N N . ARG A 1 289 ? 9.297 29.312 -6.426 1 90 289 ARG A N 1
ATOM 2383 C CA . ARG A 1 289 ? 8.5 28.141 -6.758 1 90 289 ARG A CA 1
ATOM 2384 C C . ARG A 1 289 ? 7.168 28.156 -6.016 1 90 289 ARG A C 1
ATOM 2386 O O . ARG A 1 289 ? 6.148 27.703 -6.543 1 90 289 ARG A O 1
ATOM 2393 N N . LEU A 1 290 ? 7.223 28.672 -4.848 1 88.38 290 LEU A N 1
ATOM 2394 C CA . LEU A 1 290 ? 6.027 28.688 -4.012 1 88.38 290 LEU A CA 1
ATOM 2395 C C . LEU A 1 290 ? 5.293 30.031 -4.148 1 88.38 290 LEU A C 1
ATOM 2397 O O . LEU A 1 290 ? 4.23 30.219 -3.553 1 88.38 290 LEU A O 1
ATOM 2401 N N . GLN A 1 291 ? 5.871 30.906 -4.914 1 87.25 291 GLN A N 1
ATOM 2402 C CA . GLN A 1 291 ? 5.324 32.25 -5.113 1 87.25 291 GLN A CA 1
ATOM 2403 C C . GLN A 1 291 ? 5.098 32.969 -3.781 1 87.25 291 GLN A C 1
ATOM 2405 O O . GLN A 1 291 ? 4.008 33.469 -3.521 1 87.25 291 GLN A O 1
ATOM 2410 N N . ILE A 1 292 ? 6.145 32.844 -2.994 1 85.44 292 ILE A N 1
ATOM 2411 C CA . ILE A 1 292 ? 6.102 33.562 -1.723 1 85.44 292 ILE A CA 1
ATOM 2412 C C . ILE A 1 292 ? 7.207 34.625 -1.684 1 85.44 292 ILE A C 1
ATOM 2414 O O . ILE A 1 292 ? 8.211 34.5 -2.395 1 85.44 292 ILE A O 1
ATOM 2418 N N . ARG A 1 293 ? 7 35.688 -0.946 1 83.62 293 ARG A N 1
ATOM 2419 C CA . ARG A 1 293 ? 8 36.719 -0.769 1 83.62 293 ARG A CA 1
ATOM 2420 C C . ARG A 1 293 ? 9 36.344 0.321 1 83.62 293 ARG A C 1
ATOM 2422 O O . ARG A 1 293 ? 8.625 35.781 1.347 1 83.62 293 ARG A O 1
ATOM 2429 N N . LEU A 1 294 ? 10.172 36.656 0.079 1 86.62 294 L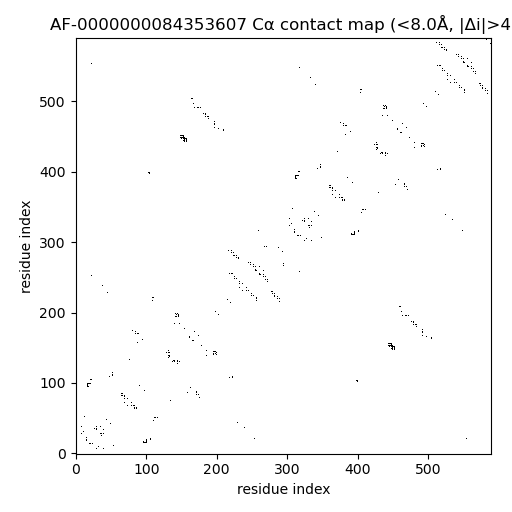EU A N 1
ATOM 2430 C CA . LEU A 1 294 ? 11.188 36.406 1.092 1 86.62 294 LEU A CA 1
ATOM 2431 C C . LEU A 1 294 ? 11.195 37.5 2.143 1 86.62 294 LEU A C 1
ATOM 2433 O O . LEU A 1 294 ? 11.031 38.688 1.815 1 86.62 294 LEU A O 1
ATOM 2437 N N . LEU A 1 295 ? 11.344 37 3.336 1 74.06 295 LEU A N 1
ATOM 2438 C CA . LEU A 1 295 ? 11.5 37.938 4.422 1 74.06 295 LEU A CA 1
ATOM 2439 C C . LEU A 1 295 ? 12.953 38.375 4.555 1 74.06 295 LEU A C 1
ATOM 2441 O O . LEU A 1 295 ? 13.867 37.625 4.254 1 74.06 295 LEU A O 1
ATOM 2445 N N . MET B 1 1 ? -29.422 6.746 -5.949 1 65.31 1 MET B N 1
ATOM 2446 C CA . MET B 1 1 ? -28.688 7.871 -5.379 1 65.31 1 MET B CA 1
ATOM 2447 C C . MET B 1 1 ? -29.156 9.188 -5.996 1 65.31 1 MET B C 1
ATOM 2449 O O . MET B 1 1 ? -29.5 9.242 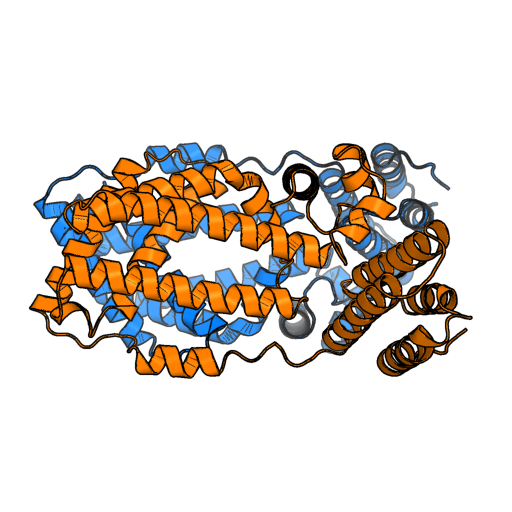-7.176 1 65.31 1 MET B O 1
ATOM 2453 N N . ASN B 1 2 ? -29.375 10.188 -5.172 1 79.69 2 ASN B N 1
ATOM 2454 C CA . ASN B 1 2 ? -29.781 11.523 -5.594 1 79.69 2 ASN B CA 1
ATOM 2455 C C . ASN B 1 2 ? -28.75 12.148 -6.531 1 79.69 2 ASN B C 1
ATOM 2457 O O . ASN B 1 2 ? -27.547 11.898 -6.398 1 79.69 2 ASN B O 1
ATOM 2461 N N . GLU B 1 3 ? -29.203 12.766 -7.582 1 83.12 3 GLU B N 1
ATOM 2462 C CA . GLU B 1 3 ? -28.359 13.367 -8.609 1 83.12 3 GLU B CA 1
ATOM 2463 C C . GLU B 1 3 ? -27.297 14.273 -7.996 1 83.12 3 GLU B C 1
ATOM 2465 O O . GLU B 1 3 ? -26.141 14.289 -8.445 1 83.12 3 GLU B O 1
ATOM 2470 N N . LYS B 1 4 ? -27.719 15 -7.035 1 84.44 4 LYS B N 1
ATOM 2471 C CA . LYS B 1 4 ? -26.781 15.914 -6.379 1 84.44 4 LYS B CA 1
ATOM 2472 C C . LYS B 1 4 ? -25.656 15.141 -5.691 1 84.44 4 LYS B C 1
ATOM 2474 O O . LYS B 1 4 ? -24.484 15.5 -5.812 1 84.44 4 LYS B O 1
ATOM 2479 N N . LYS B 1 5 ? -26.047 14.109 -5.051 1 87.19 5 LYS B N 1
ATOM 2480 C CA . LYS B 1 5 ? -25.062 13.266 -4.375 1 87.19 5 LYS B CA 1
ATOM 2481 C C . LYS B 1 5 ? -24.078 12.664 -5.367 1 87.19 5 LYS B C 1
ATOM 2483 O O . LYS B 1 5 ? -22.875 12.641 -5.113 1 87.19 5 LYS B O 1
ATOM 2488 N N . ARG B 1 6 ? -24.609 12.289 -6.492 1 85.88 6 ARG B N 1
ATOM 2489 C CA . ARG B 1 6 ? -23.797 11.695 -7.535 1 85.88 6 ARG B CA 1
ATOM 2490 C C . ARG B 1 6 ? -22.797 12.703 -8.094 1 85.88 6 ARG B C 1
ATOM 2492 O O . ARG B 1 6 ? -21.625 12.367 -8.336 1 85.88 6 ARG B O 1
ATOM 2499 N N . ASN B 1 7 ? -23.219 13.867 -8.227 1 87.81 7 ASN B N 1
ATOM 2500 C CA . ASN B 1 7 ? -22.344 14.93 -8.727 1 87.81 7 ASN B CA 1
ATOM 2501 C C . ASN B 1 7 ? -21.188 15.203 -7.773 1 87.81 7 ASN B C 1
ATOM 2503 O O . ASN B 1 7 ? -20.062 15.398 -8.211 1 87.81 7 ASN B O 1
ATOM 2507 N N . ILE B 1 8 ? -21.531 15.219 -6.492 1 91.12 8 ILE B N 1
ATOM 2508 C CA . ILE B 1 8 ? -20.516 15.445 -5.48 1 91.12 8 ILE B CA 1
ATOM 2509 C C . ILE B 1 8 ? -19.484 14.312 -5.512 1 91.12 8 ILE B C 1
ATOM 2511 O O . ILE B 1 8 ? -18.281 14.555 -5.484 1 91.12 8 ILE B O 1
ATOM 2515 N N . ILE B 1 9 ? -20.016 13.18 -5.656 1 90.06 9 ILE B N 1
ATOM 2516 C CA . ILE B 1 9 ? -19.156 11.992 -5.656 1 90.06 9 ILE B CA 1
ATOM 2517 C C . ILE B 1 9 ? -18.234 12.031 -6.863 1 90.06 9 ILE B C 1
ATOM 2519 O O . ILE B 1 9 ? -17.016 11.867 -6.723 1 90.06 9 ILE B O 1
ATOM 2523 N N . GLU B 1 10 ? -18.75 12.305 -8.023 1 87.62 10 GLU B N 1
ATOM 2524 C CA . GLU B 1 10 ? -17.953 12.32 -9.25 1 87.62 10 GLU B CA 1
ATOM 2525 C C . GLU B 1 10 ? -16.906 13.43 -9.219 1 87.62 10 GLU B C 1
ATOM 2527 O O . GLU B 1 10 ? -15.758 13.227 -9.602 1 87.62 10 GLU B O 1
ATOM 2532 N N . ALA B 1 11 ? -17.328 14.562 -8.766 1 90.06 11 ALA B N 1
ATOM 2533 C CA . ALA B 1 11 ? -16.406 15.688 -8.625 1 90.06 11 ALA B CA 1
ATOM 2534 C C . ALA B 1 11 ? -15.289 15.359 -7.641 1 90.06 11 ALA B C 1
ATOM 2536 O O . ALA B 1 11 ? -14.125 15.695 -7.883 1 90.06 11 ALA B O 1
ATOM 2537 N N . SER B 1 12 ? -15.688 14.758 -6.551 1 90.94 12 SER B N 1
ATOM 2538 C CA . SER B 1 12 ? -14.719 14.406 -5.516 1 90.94 12 SER B CA 1
ATOM 2539 C C . SER B 1 12 ? -13.711 13.383 -6.031 1 90.94 12 SER B C 1
ATOM 2541 O O . SER B 1 12 ? -12.516 13.5 -5.758 1 90.94 12 SER B O 1
ATOM 2543 N N . ILE B 1 13 ? -14.211 12.461 -6.789 1 87.81 13 ILE B N 1
ATOM 2544 C CA . ILE B 1 13 ? -13.344 11.422 -7.344 1 87.81 13 ILE B CA 1
ATOM 2545 C C . ILE B 1 13 ? -12.273 12.07 -8.219 1 87.81 13 ILE B C 1
ATOM 2547 O O . ILE B 1 13 ? -11.094 11.727 -8.117 1 87.81 13 ILE B O 1
ATOM 2551 N N . ALA B 1 14 ? -12.695 12.984 -9.023 1 87.38 14 ALA B N 1
ATOM 2552 C CA . ALA B 1 14 ? -11.773 13.68 -9.906 1 87.38 14 ALA B CA 1
ATOM 2553 C C . ALA B 1 14 ? -10.742 14.477 -9.109 1 87.38 14 ALA B C 1
ATOM 2555 O O . ALA B 1 14 ? -9.547 14.43 -9.414 1 87.38 14 ALA B O 1
ATOM 2556 N N . LEU B 1 15 ? -11.172 15.125 -8.125 1 87.69 15 LEU B N 1
ATOM 2557 C CA . LEU B 1 15 ? -10.297 15.945 -7.297 1 87.69 15 LEU B CA 1
ATOM 2558 C C . LEU B 1 15 ? -9.328 15.07 -6.504 1 87.69 15 LEU B C 1
ATOM 2560 O O . LEU B 1 15 ? -8.133 15.383 -6.418 1 87.69 15 LEU B O 1
ATOM 2564 N N . PHE B 1 16 ? -9.891 14.047 -5.918 1 84.12 16 PHE B N 1
ATOM 2565 C CA . PHE B 1 16 ? -9.062 13.141 -5.137 1 84.12 16 PHE B CA 1
ATOM 2566 C C . PHE B 1 16 ? -8 12.484 -6.016 1 84.12 16 PHE B C 1
ATOM 2568 O O . PHE B 1 16 ? -6.875 12.258 -5.574 1 84.12 16 PHE B O 1
ATOM 2575 N N . ALA B 1 17 ? -8.367 12.188 -7.215 1 82.44 17 ALA B N 1
ATOM 2576 C CA . ALA B 1 17 ? -7.426 11.578 -8.148 1 82.44 17 ALA B CA 1
ATOM 2577 C C . ALA B 1 17 ? -6.309 12.547 -8.523 1 82.44 17 ALA B C 1
ATOM 2579 O O . ALA B 1 17 ? -5.156 12.148 -8.695 1 82.44 17 ALA B O 1
ATOM 2580 N N . GLU B 1 18 ? -6.637 13.742 -8.578 1 78.12 18 GLU B N 1
ATOM 2581 C CA . GLU B 1 18 ? -5.703 14.766 -9.031 1 78.12 18 GLU B CA 1
ATOM 2582 C C . GLU B 1 18 ? -4.781 15.219 -7.902 1 78.12 18 GLU B C 1
ATOM 2584 O O . GLU B 1 18 ? -3.57 15.336 -8.086 1 78.12 18 GLU B O 1
ATOM 2589 N N . LYS B 1 19 ? -5.414 15.445 -6.68 1 73.75 19 LYS B N 1
ATOM 2590 C CA . LYS B 1 19 ? -4.637 16.125 -5.648 1 73.75 19 LYS B CA 1
ATOM 2591 C C . LYS B 1 19 ? -4.512 15.273 -4.395 1 73.75 19 LYS B C 1
ATOM 2593 O O . LYS B 1 19 ? -3.697 15.555 -3.516 1 73.75 19 LYS B O 1
ATOM 2598 N N . GLY B 1 20 ? -5.324 14.219 -4.391 1 74.56 20 GLY B N 1
ATOM 2599 C CA . GLY B 1 20 ? -5.355 13.406 -3.186 1 74.56 20 GLY B CA 1
ATOM 2600 C C . GLY B 1 20 ? -6.488 13.766 -2.248 1 74.56 20 GLY B C 1
ATOM 2601 O O . GLY B 1 20 ? -7.051 14.859 -2.34 1 74.56 20 GLY B O 1
ATOM 2602 N N . PHE B 1 21 ? -6.801 12.914 -1.296 1 75.81 21 PHE B N 1
ATOM 2603 C CA . PHE B 1 21 ? -7.914 13.047 -0.364 1 75.81 21 PHE B CA 1
ATOM 2604 C C . PHE B 1 21 ? -7.637 14.141 0.657 1 75.81 21 PHE B C 1
ATOM 2606 O O . PHE B 1 21 ? -8.477 15.016 0.887 1 75.81 21 PHE B O 1
ATOM 2613 N N . TYR B 1 22 ? -6.488 14.133 1.203 1 68.31 22 TYR B N 1
ATOM 2614 C CA . TYR B 1 22 ? -6.168 15.039 2.301 1 68.31 22 TYR B CA 1
ATOM 2615 C C . TYR B 1 22 ? -5.957 16.453 1.791 1 68.31 22 TYR B C 1
ATOM 2617 O O . TYR B 1 22 ? -6.328 17.422 2.461 1 68.31 22 TYR B O 1
ATOM 2625 N N . ALA B 1 23 ? -5.527 16.516 0.604 1 68.12 23 ALA B N 1
ATOM 2626 C CA . ALA B 1 23 ? -5.195 17.828 0.051 1 68.12 23 ALA B CA 1
ATOM 2627 C C . ALA B 1 23 ? -6.434 18.5 -0.525 1 68.12 23 ALA B C 1
ATOM 2629 O O . ALA B 1 23 ? -6.414 19.703 -0.813 1 68.12 23 ALA B O 1
ATOM 2630 N N . THR B 1 24 ? -7.418 17.75 -0.702 1 79.12 24 THR B N 1
ATOM 2631 C CA . THR B 1 24 ? -8.648 18.297 -1.263 1 79.12 24 THR B CA 1
ATOM 2632 C C . THR B 1 24 ? -9.555 18.828 -0.158 1 79.12 24 THR B C 1
ATOM 2634 O O . THR B 1 24 ? -9.805 18.141 0.831 1 79.12 24 THR B O 1
ATOM 2637 N N . SER B 1 25 ? -9.984 20.047 -0.23 1 75.81 25 SER B N 1
ATOM 2638 C CA . SER B 1 25 ? -10.875 20.641 0.761 1 75.81 25 SER B CA 1
ATOM 2639 C C . SER B 1 25 ? -12.336 20.484 0.346 1 75.81 25 SER B C 1
ATOM 2641 O O . SER B 1 25 ? -12.633 20.266 -0.83 1 75.81 25 SER B O 1
ATOM 2643 N N . VAL B 1 26 ? -13.203 20.625 1.327 1 83.31 26 VAL B N 1
ATOM 2644 C CA . VAL B 1 26 ? -14.633 20.625 1.052 1 83.31 26 VAL B CA 1
ATOM 2645 C C . VAL B 1 26 ? -14.992 21.797 0.14 1 83.31 26 VAL B C 1
ATOM 2647 O O . VAL B 1 26 ? -15.844 21.656 -0.745 1 83.31 26 VAL B O 1
ATOM 2650 N N . GLN B 1 27 ? -14.305 22.859 0.298 1 81.94 27 GLN B N 1
ATOM 2651 C CA . GLN B 1 27 ? -14.562 24.031 -0.534 1 81.94 27 GLN B CA 1
ATOM 2652 C C . GLN B 1 27 ? -14.289 23.719 -2.004 1 81.94 27 GLN B C 1
ATOM 2654 O O . GLN B 1 27 ? -15.094 24.078 -2.875 1 81.94 27 GLN B O 1
ATOM 2659 N N . GLU B 1 28 ? -13.25 23.125 -2.281 1 87.06 28 GLU B N 1
ATOM 2660 C CA . GLU B 1 28 ? -12.898 22.781 -3.654 1 87.06 28 GLU B CA 1
ATOM 2661 C C . GLU B 1 28 ? -13.93 21.844 -4.262 1 87.06 28 GLU B C 1
ATOM 2663 O O . GLU B 1 28 ? -14.258 21.938 -5.449 1 87.06 28 GLU B O 1
ATOM 2668 N N . ILE B 1 29 ? -14.375 20.906 -3.443 1 91.69 29 ILE B N 1
ATOM 2669 C CA . ILE B 1 29 ? -15.367 19.938 -3.891 1 91.69 29 ILE B CA 1
ATOM 2670 C C . ILE B 1 29 ? -16.656 20.656 -4.277 1 91.69 29 ILE B C 1
ATOM 2672 O O . ILE B 1 29 ? -17.219 20.391 -5.34 1 91.69 29 ILE B O 1
ATOM 2676 N N . VAL B 1 30 ? -17.094 21.547 -3.461 1 88.81 30 VAL B N 1
ATOM 2677 C CA . VAL B 1 30 ? -18.359 22.234 -3.717 1 88.81 30 VAL B CA 1
ATOM 2678 C C . VAL B 1 30 ? -18.203 23.156 -4.926 1 88.81 30 VAL B C 1
ATOM 2680 O O . VAL B 1 30 ? -19.141 23.297 -5.727 1 88.81 30 VAL B O 1
ATOM 2683 N N . ASP B 1 31 ? -17.078 23.766 -5.062 1 90.38 31 ASP B N 1
ATOM 2684 C CA . ASP B 1 31 ? -16.828 24.625 -6.219 1 90.38 31 ASP B CA 1
ATOM 2685 C C . ASP B 1 31 ? -16.906 23.828 -7.52 1 90.38 31 ASP B C 1
ATOM 2687 O O . ASP B 1 31 ? -17.531 24.266 -8.492 1 90.38 31 ASP B O 1
ATOM 2691 N N . LYS B 1 32 ? -16.359 22.734 -7.527 1 91.56 32 LYS B N 1
ATOM 2692 C CA . LYS B 1 32 ? -16.328 21.891 -8.719 1 91.56 32 LYS B CA 1
ATOM 2693 C C . LYS B 1 32 ? -17.703 21.312 -9.023 1 91.56 32 LYS B C 1
ATOM 2695 O O . LYS B 1 32 ? -18.047 21.078 -10.188 1 91.56 32 LYS B O 1
ATOM 2700 N N . SER B 1 33 ? -18.453 21.078 -8.023 1 90.75 33 SER B N 1
ATOM 2701 C CA . SER B 1 33 ? -19.766 20.453 -8.18 1 90.75 33 SER B CA 1
ATOM 2702 C C . SER B 1 33 ? -20.859 21.484 -8.367 1 90.75 33 SER B C 1
ATOM 2704 O O . SER B 1 33 ? -22.031 21.141 -8.516 1 90.75 33 SER B O 1
ATOM 2706 N N . ASN B 1 34 ? -20.5 22.734 -8.273 1 88.06 34 ASN B N 1
ATOM 2707 C CA . ASN B 1 34 ? -21.453 23.828 -8.391 1 88.06 34 ASN B CA 1
ATOM 2708 C C . ASN B 1 34 ? -22.531 23.75 -7.312 1 88.06 34 ASN B C 1
ATOM 2710 O O . ASN B 1 34 ? -23.719 23.828 -7.613 1 88.06 34 ASN B O 1
ATOM 2714 N N . LEU B 1 35 ? -22.062 23.484 -6.145 1 87.62 35 LEU B N 1
ATOM 2715 C CA . LEU B 1 35 ? -22.938 23.422 -4.98 1 87.62 35 LEU B CA 1
ATOM 2716 C C . LEU B 1 35 ? -22.438 24.328 -3.873 1 87.62 35 LEU B C 1
ATOM 2718 O O . LEU B 1 35 ? -21.328 24.875 -3.957 1 87.62 35 LEU B O 1
ATOM 2722 N N . SER B 1 36 ? -23.344 24.594 -2.953 1 81.81 36 SER B N 1
ATOM 2723 C CA . SER B 1 36 ? -22.938 25.344 -1.765 1 81.81 36 SER B CA 1
ATOM 2724 C C . SER B 1 36 ? -22.391 24.406 -0.691 1 81.81 36 SER B C 1
ATOM 2726 O O . SER B 1 36 ? -22.641 23.203 -0.722 1 81.81 36 SER B O 1
ATOM 2728 N N . LYS B 1 37 ? -21.625 24.953 0.25 1 81.69 37 LYS B N 1
ATOM 2729 C CA . LYS B 1 37 ? -21.125 24.188 1.38 1 81.69 37 LYS B CA 1
ATOM 2730 C C . LYS B 1 37 ? -22.25 23.594 2.209 1 81.69 37 LYS B C 1
ATOM 2732 O O . LYS B 1 37 ? -22.172 22.453 2.666 1 81.69 37 LYS B O 1
ATOM 2737 N N . GLY B 1 38 ? -23.312 24.438 2.348 1 80.12 38 GLY B N 1
ATOM 2738 C CA . GLY B 1 38 ? -24.5 23.953 3.041 1 80.12 38 GLY B CA 1
ATOM 2739 C C . GLY B 1 38 ? -25.109 22.719 2.396 1 80.12 38 GLY B C 1
ATOM 2740 O O . GLY B 1 38 ? -25.469 21.766 3.088 1 80.12 38 GLY B O 1
ATOM 2741 N N . SER B 1 39 ? -25.172 22.797 1.118 1 83.12 39 SER B N 1
ATOM 2742 C CA . SER B 1 39 ? -25.688 21.656 0.37 1 83.12 39 SER B CA 1
ATOM 2743 C C . SER B 1 39 ? -24.828 20.422 0.57 1 83.12 39 SER B C 1
ATOM 2745 O O . SER B 1 39 ? -25.359 19.312 0.662 1 83.12 39 SER B O 1
ATOM 2747 N N . PHE B 1 40 ? -23.469 20.578 0.598 1 87.81 40 PHE B N 1
ATOM 2748 C CA . PHE B 1 40 ? -22.562 19.453 0.844 1 87.81 40 PHE B CA 1
ATOM 2749 C C . PHE B 1 40 ? -22.906 18.766 2.16 1 87.81 40 PHE B C 1
ATOM 2751 O O . PHE B 1 40 ? -23.031 17.547 2.209 1 87.81 40 PHE B O 1
ATOM 2758 N N . TYR B 1 41 ? -23.141 19.516 3.148 1 83.38 41 TYR B N 1
ATOM 2759 C CA . TYR B 1 41 ? -23.297 18.969 4.496 1 83.38 41 TYR B CA 1
ATOM 2760 C C . TYR B 1 41 ? -24.703 18.438 4.719 1 83.38 41 TYR B C 1
ATOM 2762 O O . TYR B 1 41 ? -24.969 17.781 5.727 1 83.38 41 TYR B O 1
ATOM 2770 N N . LEU B 1 42 ? -25.562 18.719 3.791 1 81.69 42 LEU B N 1
ATOM 2771 C CA . LEU B 1 42 ? -26.875 18.062 3.791 1 81.69 42 LEU B CA 1
ATOM 2772 C C . LEU B 1 42 ? -26.75 16.609 3.35 1 81.69 42 LEU B C 1
ATOM 2774 O O . LEU B 1 42 ? -27.562 15.766 3.754 1 81.69 42 LEU B O 1
ATOM 2778 N N . HIS B 1 43 ? -25.734 16.438 2.582 1 85.94 43 HIS B N 1
ATOM 2779 C CA . HIS B 1 43 ? -25.594 15.117 1.991 1 85.94 43 HIS B CA 1
ATOM 2780 C C . HIS B 1 43 ? -24.516 14.305 2.705 1 85.94 43 HIS B C 1
ATOM 2782 O O . HIS B 1 43 ? -24.594 13.07 2.75 1 85.94 43 HIS B O 1
ATOM 2788 N N . PHE B 1 44 ? -23.484 15.016 3.152 1 87.38 44 PHE B N 1
ATOM 2789 C CA . PHE B 1 44 ? -22.375 14.32 3.797 1 87.38 44 PHE B CA 1
ATOM 2790 C C . PHE B 1 44 ? -22.016 14.984 5.121 1 87.38 44 PHE B C 1
ATOM 2792 O O . PHE B 1 44 ? -21.859 16.203 5.191 1 87.38 44 PHE B O 1
ATOM 2799 N N . ARG B 1 45 ? -21.75 14.188 6.066 1 78.62 45 ARG B N 1
ATOM 2800 C CA . ARG B 1 45 ? -21.406 14.695 7.391 1 78.62 45 ARG B CA 1
ATOM 2801 C C . ARG B 1 45 ? -19.953 15.188 7.426 1 78.62 45 ARG B C 1
ATOM 2803 O O . ARG B 1 45 ? -19.609 16.016 8.266 1 78.62 45 ARG B O 1
ATOM 2810 N N . SER B 1 46 ? -19.141 14.586 6.586 1 76.44 46 SER B N 1
ATOM 2811 C CA . SER B 1 46 ? -17.719 14.883 6.559 1 76.44 46 SER B CA 1
ATOM 2812 C C . SER B 1 46 ? -17.078 14.391 5.27 1 76.44 46 SER B C 1
ATOM 2814 O O . SER B 1 46 ? -17.688 13.641 4.512 1 76.44 46 SER B O 1
ATOM 2816 N N . LYS B 1 47 ? -15.914 14.828 5.055 1 79.06 47 LYS B N 1
ATOM 2817 C CA . LYS B 1 47 ? -15.133 14.328 3.924 1 79.06 47 LYS B CA 1
ATOM 2818 C C . LYS B 1 47 ? -14.875 12.836 4.055 1 79.06 47 LYS B C 1
ATOM 2820 O O . LYS B 1 47 ? -14.844 12.109 3.055 1 79.06 47 LYS B O 1
ATOM 2825 N N . ASP B 1 48 ? -14.805 12.383 5.254 1 77.06 48 ASP B N 1
ATOM 2826 C CA . ASP B 1 48 ? -14.594 10.953 5.488 1 77.06 48 ASP B CA 1
ATOM 2827 C C . ASP B 1 48 ? -15.828 10.148 5.082 1 77.06 48 ASP B C 1
ATOM 2829 O O . ASP B 1 48 ? -15.703 9.055 4.52 1 77.06 48 ASP B O 1
ATOM 2833 N N . GLU B 1 49 ? -16.875 10.711 5.5 1 82.69 49 GLU B N 1
ATOM 2834 C CA . GLU B 1 49 ? -18.109 10.047 5.059 1 82.69 49 GLU B CA 1
ATOM 2835 C C . GLU B 1 49 ? -18.203 10.023 3.537 1 82.69 49 GLU B C 1
ATOM 2837 O O . GLU B 1 49 ? -18.672 9.039 2.955 1 82.69 49 GLU B O 1
ATOM 2842 N N . LEU B 1 50 ? -17.844 11.164 2.996 1 87.94 50 LEU B N 1
ATOM 2843 C CA . LEU B 1 50 ? -17.828 11.211 1.539 1 87.94 50 LEU B CA 1
ATOM 2844 C C . LEU B 1 50 ? -16.953 10.094 0.971 1 87.94 50 LEU B C 1
ATOM 2846 O O . LEU B 1 50 ? -17.344 9.422 0.014 1 87.94 50 LEU B O 1
ATOM 2850 N N . MET B 1 51 ? -15.859 9.906 1.528 1 85.62 51 MET B N 1
ATOM 2851 C CA . MET B 1 51 ? -14.961 8.844 1.096 1 85.62 51 MET B CA 1
ATOM 2852 C C . MET B 1 51 ? -15.633 7.48 1.198 1 85.62 51 MET B C 1
ATOM 2854 O O . MET B 1 51 ? -15.555 6.676 0.271 1 85.62 51 MET B O 1
ATOM 2858 N N . LEU B 1 52 ? -16.234 7.242 2.326 1 85.44 52 LEU B N 1
ATOM 2859 C CA . LEU B 1 52 ? -16.938 5.988 2.535 1 85.44 52 LEU B CA 1
ATOM 2860 C C . LEU B 1 52 ? -18 5.781 1.461 1 85.44 52 LEU B C 1
ATOM 2862 O O . LEU B 1 52 ? -18.141 4.68 0.923 1 85.44 52 LEU B O 1
ATOM 2866 N N . ARG B 1 53 ? -18.656 6.848 1.159 1 88.62 53 ARG B N 1
ATOM 2867 C CA . ARG B 1 53 ? -19.719 6.762 0.161 1 88.62 53 ARG B CA 1
ATOM 2868 C C . ARG B 1 53 ? -19.141 6.504 -1.228 1 88.62 53 ARG B C 1
ATOM 2870 O O . ARG B 1 53 ? -19.766 5.82 -2.047 1 88.62 53 ARG B O 1
ATOM 2877 N N . ILE B 1 54 ? -18.062 7.023 -1.488 1 89.56 54 ILE B N 1
ATOM 2878 C CA . ILE B 1 54 ? -17.375 6.789 -2.76 1 89.56 54 ILE B CA 1
ATOM 2879 C C . ILE B 1 54 ? -17.016 5.312 -2.885 1 89.56 54 ILE B C 1
ATOM 2881 O O . ILE B 1 54 ? -17.266 4.691 -3.918 1 89.56 54 ILE B O 1
ATOM 2885 N N . PHE B 1 55 ? -16.5 4.762 -1.849 1 87 55 PHE B N 1
ATOM 2886 C CA . PHE B 1 55 ? -16.156 3.344 -1.853 1 87 55 PHE B CA 1
ATOM 2887 C C . PHE B 1 55 ? -17.391 2.48 -2.031 1 87 55 PHE B C 1
ATOM 2889 O O . PHE B 1 55 ? -17.375 1.511 -2.791 1 87 55 PHE B O 1
ATOM 2896 N N . GLU B 1 56 ? -18.391 2.875 -1.313 1 88.25 56 GLU B N 1
ATOM 2897 C CA . GLU B 1 56 ? -19.656 2.146 -1.437 1 88.25 56 GLU B CA 1
ATOM 2898 C C . GLU B 1 56 ? -20.172 2.174 -2.873 1 88.25 56 GLU B C 1
ATOM 2900 O O . GLU B 1 56 ? -20.625 1.154 -3.395 1 88.25 56 GLU B O 1
ATOM 2905 N N . TYR B 1 57 ? -20.094 3.311 -3.398 1 87.06 57 TYR B N 1
ATOM 2906 C CA . TYR B 1 57 ? -20.547 3.486 -4.773 1 87.06 57 TYR B CA 1
ATOM 2907 C C . TYR B 1 57 ? -19.766 2.578 -5.723 1 87.06 57 TYR B C 1
ATOM 2909 O O . TYR B 1 57 ? -20.359 1.88 -6.547 1 87.06 57 TYR B O 1
ATOM 2917 N N . TYR B 1 58 ? -18.516 2.516 -5.637 1 85.56 58 TYR B N 1
ATOM 2918 C CA . TYR B 1 58 ? -17.688 1.728 -6.527 1 85.56 58 TYR B CA 1
ATOM 2919 C C . TYR B 1 58 ? -17.891 0.235 -6.293 1 85.56 58 TYR B C 1
ATOM 2921 O O . TYR B 1 58 ? -17.891 -0.553 -7.242 1 85.56 58 TYR B O 1
ATOM 2929 N N . TYR B 1 59 ? -17.984 -0.113 -5.066 1 88 59 TYR B N 1
ATOM 2930 C CA . TYR B 1 59 ? -18.219 -1.519 -4.758 1 88 59 TYR B CA 1
ATOM 2931 C C . TYR B 1 59 ? -19.562 -1.982 -5.332 1 88 59 TYR B C 1
ATOM 2933 O O . TYR B 1 59 ? -19.656 -3.078 -5.891 1 88 59 TYR B O 1
ATOM 2941 N N . ASP B 1 60 ? -20.562 -1.121 -5.152 1 89.31 60 ASP B N 1
ATOM 2942 C CA . ASP B 1 60 ? -21.875 -1.45 -5.684 1 89.31 60 ASP B CA 1
ATOM 2943 C C . ASP B 1 60 ? -21.844 -1.559 -7.207 1 89.31 60 ASP B C 1
ATOM 2945 O O . ASP B 1 60 ? -22.484 -2.434 -7.785 1 89.31 60 ASP B O 1
ATOM 2949 N N . LEU B 1 61 ? -21.156 -0.666 -7.777 1 88.69 61 LEU B N 1
ATOM 2950 C CA . LEU B 1 61 ? -21 -0.697 -9.227 1 88.69 61 LEU B CA 1
ATOM 2951 C C . LEU B 1 61 ? -20.344 -1.999 -9.672 1 88.69 61 LEU B C 1
ATOM 2953 O O . LEU B 1 61 ? -20.812 -2.645 -10.617 1 88.69 61 LEU B O 1
ATOM 2957 N N . MET B 1 62 ? -19.297 -2.416 -8.992 1 91 62 MET B N 1
ATOM 2958 C CA . MET B 1 62 ? -18.594 -3.648 -9.32 1 91 62 MET B CA 1
ATOM 2959 C C . MET B 1 62 ? -19.5 -4.863 -9.133 1 91 62 MET B C 1
ATOM 2961 O O . MET B 1 62 ? -19.531 -5.746 -10 1 91 62 MET B O 1
ATOM 2965 N N . ASN B 1 63 ? -20.203 -4.863 -8.062 1 92.12 63 ASN B N 1
ATOM 2966 C CA . ASN B 1 63 ? -21.094 -5.98 -7.77 1 92.12 63 ASN B CA 1
ATOM 2967 C C . ASN B 1 63 ? -22.203 -6.094 -8.805 1 92.12 63 ASN B C 1
ATOM 2969 O O . ASN B 1 63 ? -22.594 -7.199 -9.188 1 92.12 63 ASN B O 1
ATOM 2973 N N . SER B 1 64 ? -22.719 -4.945 -9.156 1 94.38 64 SER B N 1
ATOM 2974 C CA . SER B 1 64 ? -23.781 -4.957 -10.156 1 94.38 64 SER B CA 1
ATOM 2975 C C . SER B 1 64 ? -23.297 -5.543 -11.477 1 94.38 64 SER B C 1
ATOM 2977 O O . SER B 1 64 ? -24.031 -6.289 -12.133 1 94.38 64 SER B O 1
ATOM 2979 N N . LYS B 1 65 ? -22.125 -5.258 -11.867 1 94.5 65 LYS B N 1
ATOM 2980 C CA . LYS B 1 65 ? -21.562 -5.777 -13.102 1 94.5 65 LYS B CA 1
ATOM 2981 C C . LYS B 1 65 ? -21.328 -7.285 -13.016 1 94.5 65 LYS B C 1
ATOM 2983 O O . LYS B 1 65 ? -21.578 -8.008 -13.977 1 94.5 65 LYS B O 1
ATOM 2988 N N . VAL B 1 66 ? -20.859 -7.734 -11.93 1 94.94 66 VAL B N 1
ATOM 2989 C CA . VAL B 1 66 ? -20.641 -9.164 -11.711 1 94.94 66 VAL B CA 1
ATOM 2990 C C . VAL B 1 66 ? -21.969 -9.906 -11.758 1 94.94 66 VAL B C 1
ATOM 2992 O O . VAL B 1 66 ? -22.062 -10.969 -12.367 1 94.94 66 VAL B O 1
ATOM 2995 N N . GLU B 1 67 ? -22.938 -9.328 -11.109 1 94.62 67 GLU B N 1
ATOM 2996 C CA . GLU B 1 67 ? -24.266 -9.938 -11.094 1 94.62 67 GLU B CA 1
ATOM 2997 C C . GLU B 1 67 ? -24.844 -10.031 -12.5 1 94.62 67 GLU B C 1
ATOM 2999 O O . GLU B 1 67 ? -25.531 -11.008 -12.828 1 94.62 67 GLU B O 1
ATOM 3004 N N . GLU B 1 68 ? -24.641 -9.023 -13.25 1 96.56 68 GLU B N 1
ATOM 3005 C CA . GLU B 1 68 ? -25.078 -9.047 -14.641 1 96.56 68 GLU B CA 1
ATOM 3006 C C . GLU B 1 68 ? -24.484 -10.227 -15.391 1 96.56 68 GLU B C 1
ATOM 3008 O O . GLU B 1 68 ? -25.156 -10.898 -16.172 1 96.56 68 GLU B O 1
ATOM 3013 N N . VAL B 1 69 ? -23.219 -10.508 -15.18 1 97.12 69 VAL B N 1
ATOM 3014 C CA . VAL B 1 69 ? -22.547 -11.633 -15.828 1 97.12 69 VAL B CA 1
ATOM 3015 C C . VAL B 1 69 ? -23.141 -12.945 -15.344 1 97.12 69 VAL B C 1
ATOM 3017 O O . VAL B 1 69 ? -23.375 -13.859 -16.141 1 97.12 69 VAL B O 1
ATOM 3020 N N . ARG B 1 70 ? -23.375 -13.047 -14.039 1 95.56 70 ARG B N 1
ATOM 3021 C CA . ARG B 1 70 ? -23.938 -14.266 -13.461 1 95.56 70 ARG B CA 1
ATOM 3022 C C . ARG B 1 70 ? -25.297 -14.594 -14.07 1 95.56 70 ARG B C 1
ATOM 3024 O O . ARG B 1 70 ? -25.656 -15.758 -14.227 1 95.56 70 ARG B O 1
ATOM 3031 N N . GLN B 1 71 ? -26.016 -13.578 -14.484 1 96.12 71 GLN B N 1
ATOM 3032 C CA . GLN B 1 71 ? -27.359 -13.75 -15.039 1 96.12 71 GLN B CA 1
ATOM 3033 C C . GLN B 1 71 ? -27.297 -14.25 -16.484 1 96.12 71 GLN B C 1
ATOM 3035 O O . GLN B 1 71 ? -28.297 -14.695 -17.031 1 96.12 71 GLN B O 1
ATOM 3040 N N . GLU B 1 72 ? -26.141 -14.188 -17.062 1 97.06 72 GLU B N 1
ATOM 3041 C CA . GLU B 1 72 ? -26 -14.68 -18.438 1 97.06 72 GLU B CA 1
ATOM 3042 C C . GLU B 1 72 ? -25.969 -16.203 -18.469 1 97.06 72 GLU B C 1
ATOM 3044 O O . GLU B 1 72 ? -26.078 -16.812 -19.547 1 97.06 72 GLU B O 1
ATOM 3049 N N . ASN B 1 73 ? -25.828 -16.891 -17.359 1 94.88 73 ASN B N 1
ATOM 3050 C CA . ASN B 1 73 ? -25.844 -18.344 -17.219 1 94.88 73 ASN B CA 1
ATOM 3051 C C . ASN B 1 73 ? -24.812 -19 -18.109 1 94.88 73 ASN B C 1
ATOM 3053 O O . ASN B 1 73 ? -25.125 -19.969 -18.812 1 94.88 73 ASN B O 1
ATOM 3057 N N . LEU B 1 74 ? -23.609 -18.422 -18.172 1 97.5 74 LEU B N 1
ATOM 3058 C CA . LEU B 1 74 ? -22.484 -19.016 -18.875 1 97.5 74 LEU B CA 1
ATOM 3059 C C . LEU B 1 74 ? -21.938 -20.219 -18.094 1 97.5 74 LEU B C 1
ATOM 3061 O O . LEU B 1 74 ? -22.219 -20.359 -16.891 1 97.5 74 LEU B O 1
ATOM 3065 N N . PRO B 1 75 ? -21.234 -21.125 -18.859 1 98.06 75 PRO B N 1
ATOM 3066 C CA . PRO B 1 75 ? -20.5 -22.141 -18.078 1 98.06 75 PRO B CA 1
ATOM 3067 C C . PRO B 1 75 ? -19.609 -21.531 -17 1 98.06 75 PRO B C 1
ATOM 3069 O O . PRO B 1 75 ? -19.062 -20.438 -17.203 1 98.06 75 PRO B O 1
ATOM 3072 N N . PRO B 1 76 ? -19.438 -22.172 -15.938 1 97.94 76 PRO B N 1
ATOM 3073 C CA . PRO B 1 76 ? -18.797 -21.609 -14.758 1 97.94 76 PRO B CA 1
ATOM 3074 C C . PRO B 1 76 ? -17.438 -20.984 -15.078 1 97.94 76 PRO B C 1
ATOM 3076 O O . PRO B 1 76 ? -17.156 -19.859 -14.633 1 97.94 76 PRO B O 1
ATOM 3079 N N . LYS B 1 77 ? -16.641 -21.672 -15.828 1 97.94 77 LYS B N 1
ATOM 3080 C CA . LYS B 1 77 ? -15.305 -21.172 -16.156 1 97.94 77 LYS B CA 1
ATOM 3081 C C . LYS B 1 77 ? -15.391 -19.906 -17 1 97.94 77 LYS B C 1
ATOM 3083 O O . LYS B 1 77 ? -14.68 -18.922 -16.75 1 97.94 77 LYS B O 1
ATOM 3088 N N . GLU B 1 78 ? -16.234 -19.859 -17.984 1 98.06 78 GLU B N 1
ATOM 3089 C CA . GLU B 1 78 ? -16.422 -18.688 -18.844 1 98.06 78 GLU B CA 1
ATOM 3090 C C . GLU B 1 78 ? -17 -17.516 -18.047 1 98.06 78 GLU B C 1
ATOM 3092 O O . GLU B 1 78 ? -16.625 -16.359 -18.281 1 98.06 78 GLU B O 1
ATOM 3097 N N . SER B 1 79 ? -17.938 -17.875 -17.156 1 98.19 79 SER B N 1
ATOM 3098 C CA . SER B 1 79 ? -18.516 -16.844 -16.297 1 98.19 79 SER B CA 1
ATOM 3099 C C . SER B 1 79 ? -17.453 -16.188 -15.43 1 98.19 79 SER B C 1
ATOM 3101 O O . SER B 1 79 ? -17.406 -14.953 -15.328 1 98.19 79 SER B O 1
ATOM 3103 N N . PHE B 1 80 ? -16.594 -17.031 -14.828 1 98.31 80 PHE B N 1
ATOM 3104 C CA . PHE B 1 80 ? -15.547 -16.5 -13.961 1 98.31 80 PHE B CA 1
ATOM 3105 C C . PHE B 1 80 ? -14.562 -15.641 -14.758 1 98.31 80 PHE B C 1
ATOM 3107 O O . PHE B 1 80 ? -14.18 -14.555 -14.312 1 98.31 80 PHE B O 1
ATOM 3114 N N . ILE B 1 81 ? -14.203 -16.062 -15.945 1 98.5 81 ILE B N 1
ATOM 3115 C CA . ILE B 1 81 ? -13.297 -15.32 -16.812 1 98.5 81 ILE B CA 1
ATOM 3116 C C . ILE B 1 81 ? -13.898 -13.953 -17.141 1 98.5 81 ILE B C 1
ATOM 3118 O O . ILE B 1 81 ? -13.219 -12.93 -17.047 1 98.5 81 ILE B O 1
ATOM 3122 N N . LYS B 1 82 ? -15.125 -13.938 -17.469 1 98.19 82 LYS B N 1
ATOM 3123 C CA . LYS B 1 82 ? -15.797 -12.688 -17.828 1 98.19 82 LYS B CA 1
ATOM 3124 C C . LYS B 1 82 ? -15.914 -11.758 -16.625 1 98.19 82 LYS B C 1
ATOM 3126 O O . LYS B 1 82 ? -15.75 -10.547 -16.766 1 98.19 82 LYS B O 1
ATOM 3131 N N . GLN B 1 83 ? -16.266 -12.328 -15.469 1 97.62 83 GLN B N 1
ATOM 3132 C CA . GLN B 1 83 ? -16.344 -11.523 -14.258 1 97.62 83 GLN B CA 1
ATOM 3133 C C . GLN B 1 83 ? -15.008 -10.852 -13.953 1 97.62 83 GLN B C 1
ATOM 3135 O O . GLN B 1 83 ? -14.969 -9.656 -13.656 1 97.62 83 GLN B O 1
ATOM 3140 N N . ILE B 1 84 ? -13.906 -11.594 -14.07 1 97.25 84 ILE B N 1
ATOM 3141 C CA . ILE B 1 84 ? -12.57 -11.062 -13.812 1 97.25 84 ILE B CA 1
ATOM 3142 C C . ILE B 1 84 ? -12.266 -9.953 -14.82 1 97.25 84 ILE B C 1
ATOM 3144 O O . ILE B 1 84 ? -11.789 -8.875 -14.438 1 97.25 84 ILE B O 1
ATOM 3148 N N . ARG B 1 85 ? -12.547 -10.211 -16.062 1 96.62 85 ARG B N 1
ATOM 3149 C CA . ARG B 1 85 ? -12.273 -9.242 -17.125 1 96.62 85 ARG B CA 1
ATOM 3150 C C . ARG B 1 85 ? -12.984 -7.918 -16.844 1 96.62 85 ARG B C 1
ATOM 3152 O O . ARG B 1 85 ? -12.367 -6.852 -16.922 1 96.62 85 ARG B O 1
ATOM 3159 N N . ILE B 1 86 ? -14.203 -7.988 -16.484 1 95.25 86 ILE B N 1
ATOM 3160 C CA . ILE B 1 86 ? -15 -6.789 -16.25 1 95.25 86 ILE B CA 1
ATOM 3161 C C . ILE B 1 86 ? -14.461 -6.023 -15.055 1 95.25 86 ILE B C 1
ATOM 3163 O O . ILE B 1 86 ? -14.398 -4.793 -15.07 1 95.25 86 ILE B O 1
ATOM 3167 N N . GLN B 1 87 ? -14.125 -6.754 -14.016 1 92.88 87 GLN B N 1
ATOM 3168 C CA . GLN B 1 87 ? -13.562 -6.117 -12.836 1 92.88 87 GLN B CA 1
ATOM 3169 C C . GLN B 1 87 ? -12.258 -5.402 -13.164 1 92.88 87 GLN B C 1
ATOM 3171 O O . GLN B 1 87 ? -12.031 -4.27 -12.727 1 92.88 87 GLN B O 1
ATOM 3176 N N . LEU B 1 88 ? -11.453 -6.051 -13.953 1 92.69 88 LEU B N 1
ATOM 3177 C CA . LEU B 1 88 ? -10.18 -5.461 -14.352 1 92.69 88 LEU B CA 1
ATOM 3178 C C . LEU B 1 88 ? -10.398 -4.195 -15.172 1 92.69 88 LEU B C 1
ATOM 3180 O O . LEU B 1 88 ? -9.719 -3.188 -14.961 1 92.69 88 LEU B O 1
ATOM 3184 N N . GLU B 1 89 ? -11.32 -4.238 -16.031 1 91.56 89 GLU B N 1
ATOM 3185 C CA . GLU B 1 89 ? -11.641 -3.09 -16.875 1 91.56 89 GLU B CA 1
ATOM 3186 C C . GLU B 1 89 ? -12.125 -1.91 -16.047 1 91.56 89 GLU B C 1
ATOM 3188 O O . GLU B 1 89 ? -11.75 -0.765 -16.297 1 91.56 89 GLU B O 1
ATOM 3193 N N . GLU B 1 90 ? -12.922 -2.205 -15.062 1 88.94 90 GLU B N 1
ATOM 3194 C CA . GLU B 1 90 ? -13.453 -1.149 -14.203 1 88.94 90 GLU B CA 1
ATOM 3195 C C . GLU B 1 90 ? -12.352 -0.547 -13.328 1 88.94 90 GLU B C 1
ATOM 3197 O O . GLU B 1 90 ? -12.328 0.664 -13.102 1 88.94 90 GLU B O 1
ATOM 3202 N N . ILE B 1 91 ? -11.484 -1.372 -12.836 1 87.94 91 ILE B N 1
ATOM 3203 C CA . ILE B 1 91 ? -10.391 -0.912 -11.992 1 87.94 91 ILE B CA 1
ATOM 3204 C C . ILE B 1 91 ? -9.492 0.035 -12.781 1 87.94 91 ILE B C 1
ATOM 3206 O O . ILE B 1 91 ? -9.102 1.097 -12.289 1 87.94 91 ILE B O 1
ATOM 3210 N N . ILE B 1 92 ? -9.219 -0.315 -14.008 1 85.5 92 ILE B N 1
ATOM 3211 C CA . ILE B 1 92 ? -8.32 0.488 -14.836 1 85.5 92 ILE B CA 1
ATOM 3212 C C . ILE B 1 92 ? -8.992 1.816 -15.18 1 85.5 92 ILE B C 1
ATOM 3214 O O . ILE B 1 92 ? -8.328 2.854 -15.25 1 85.5 92 ILE B O 1
ATOM 3218 N N . LYS B 1 93 ? -10.289 1.803 -15.359 1 83.94 93 LYS B N 1
ATOM 3219 C CA . LYS B 1 93 ? -11.039 3.023 -15.648 1 83.94 93 LYS B CA 1
ATOM 3220 C C . LYS B 1 93 ? -10.867 4.047 -14.531 1 83.94 93 LYS B C 1
ATOM 3222 O O . LYS B 1 93 ? -10.891 5.254 -14.773 1 83.94 93 LYS B O 1
ATOM 3227 N N . HIS B 1 94 ? -10.656 3.572 -13.344 1 80.81 94 HIS B N 1
ATOM 3228 C CA . HIS B 1 94 ? -10.562 4.461 -12.188 1 80.81 94 HIS B CA 1
ATOM 3229 C C . HIS B 1 94 ? -9.195 4.359 -11.523 1 80.81 94 HIS B C 1
ATOM 3231 O O . HIS B 1 94 ? -9.07 4.574 -10.32 1 80.81 94 HIS B O 1
ATOM 3237 N N . LYS B 1 95 ? -8.234 4.02 -12.25 1 80.56 95 LYS B N 1
ATOM 3238 C CA . LYS B 1 95 ? -6.91 3.715 -11.719 1 80.56 95 LYS B CA 1
ATOM 3239 C C . LYS B 1 95 ? -6.316 4.918 -10.992 1 80.56 95 LYS B C 1
ATOM 3241 O O . LYS B 1 95 ? -5.648 4.766 -9.969 1 80.56 95 LYS B O 1
ATOM 3246 N N . ASP B 1 96 ? -6.539 6.121 -11.539 1 76.94 96 ASP B N 1
ATOM 3247 C CA . ASP B 1 96 ? -5.945 7.305 -10.93 1 76.94 96 ASP B CA 1
ATOM 3248 C C . ASP B 1 96 ? -6.465 7.508 -9.508 1 76.94 96 ASP B C 1
ATOM 3250 O O . ASP B 1 96 ? -5.703 7.859 -8.602 1 76.94 96 ASP B O 1
ATOM 3254 N N . PHE B 1 97 ? -7.699 7.316 -9.406 1 77.69 97 PHE B N 1
ATOM 3255 C CA . PHE B 1 97 ? -8.289 7.422 -8.078 1 77.69 97 PHE B CA 1
ATOM 3256 C C . PHE B 1 97 ? -7.746 6.336 -7.152 1 77.69 97 PHE B C 1
ATOM 3258 O O . PHE B 1 97 ? -7.367 6.617 -6.016 1 77.69 97 PHE B O 1
ATOM 3265 N N . ILE B 1 98 ? -7.621 5.133 -7.664 1 75.06 98 ILE B N 1
ATOM 3266 C CA . ILE B 1 98 ? -7.195 3.973 -6.887 1 75.06 98 ILE B CA 1
ATOM 3267 C C . ILE B 1 98 ? -5.742 4.148 -6.453 1 75.06 98 ILE B C 1
ATOM 3269 O O . ILE B 1 98 ? -5.402 3.932 -5.289 1 75.06 98 ILE B O 1
ATOM 3273 N N . ILE B 1 99 ? -5.004 4.637 -7.34 1 69.69 99 ILE B N 1
ATOM 3274 C CA . ILE B 1 99 ? -3.586 4.848 -7.066 1 69.69 99 ILE B CA 1
ATOM 3275 C C . ILE B 1 99 ? -3.426 5.875 -5.945 1 69.69 99 ILE B C 1
ATOM 3277 O O . ILE B 1 99 ? -2.66 5.66 -5.004 1 69.69 99 ILE B O 1
ATOM 3281 N N . THR B 1 100 ? -4.137 6.918 -6.066 1 68 100 THR B N 1
ATOM 3282 C CA . THR B 1 100 ? -4.012 8.016 -5.109 1 68 100 THR B CA 1
ATOM 3283 C C . THR B 1 100 ? -4.48 7.582 -3.725 1 68 100 THR B C 1
ATOM 3285 O O . THR B 1 100 ? -3.881 7.953 -2.715 1 68 100 THR B O 1
ATOM 3288 N N . GLN B 1 101 ? -5.496 6.75 -3.684 1 67.94 101 GLN B N 1
ATOM 3289 C CA . GLN B 1 101 ? -6.027 6.305 -2.4 1 67.94 101 GLN B CA 1
ATOM 3290 C C . GLN B 1 101 ? -5.066 5.336 -1.712 1 67.94 101 GLN B C 1
ATOM 3292 O O . GLN B 1 101 ? -4.934 5.355 -0.487 1 67.94 101 GLN B O 1
ATOM 3297 N N . PHE B 1 102 ? -4.516 4.535 -2.529 1 61.16 102 PHE B N 1
ATOM 3298 C CA . PHE B 1 102 ? -3.537 3.6 -1.99 1 61.16 102 PHE B CA 1
ATOM 3299 C C . PHE B 1 102 ? -2.312 4.34 -1.464 1 61.16 102 PHE B C 1
ATOM 3301 O O . PHE B 1 102 ? -1.723 3.939 -0.458 1 61.16 102 PHE B O 1
ATOM 3308 N N . ARG B 1 103 ? -2.082 5.422 -2.092 1 58.38 103 ARG B N 1
ATOM 3309 C CA . ARG B 1 103 ? -0.934 6.23 -1.702 1 58.38 103 ARG B CA 1
ATOM 3310 C C . ARG B 1 103 ? -1.195 6.953 -0.385 1 58.38 103 ARG B C 1
ATOM 3312 O O . ARG B 1 103 ? -0.295 7.086 0.447 1 58.38 103 ARG B O 1
ATOM 3319 N N . GLU B 1 104 ? -2.34 7.492 -0.201 1 55.62 104 GLU B N 1
ATOM 3320 C CA . GLU B 1 104 ? -2.639 8.352 0.942 1 55.62 104 GLU B CA 1
ATOM 3321 C C . GLU B 1 104 ? -3.072 7.527 2.15 1 55.62 104 GLU B C 1
ATOM 3323 O O . GLU B 1 104 ? -3.178 8.055 3.262 1 55.62 104 GLU B O 1
ATOM 3328 N N . GLN B 1 105 ? -2.945 6.312 2.127 1 50.41 105 GLN B N 1
ATOM 3329 C CA . GLN B 1 105 ? -3.375 5.422 3.201 1 50.41 105 GLN B CA 1
ATOM 3330 C C . GLN B 1 105 ? -4.598 5.98 3.922 1 50.41 105 GLN B C 1
ATOM 3332 O O . GLN B 1 105 ? -4.633 6.027 5.152 1 50.41 105 GLN B O 1
ATOM 3337 N N . THR B 1 106 ? -5.523 6.656 3.35 1 50.34 106 THR B N 1
ATOM 3338 C CA . THR B 1 106 ? -6.711 7.273 3.932 1 50.34 106 THR B CA 1
ATOM 3339 C C . THR B 1 106 ? -7.434 6.297 4.852 1 50.34 106 THR B C 1
ATOM 3341 O O . THR B 1 106 ? -8.242 6.703 5.688 1 50.34 106 THR B O 1
ATOM 3344 N N . ILE B 1 107 ? -7.07 4.965 4.836 1 51.84 107 ILE B N 1
ATOM 3345 C CA . ILE B 1 107 ? -7.938 3.93 5.387 1 51.84 107 ILE B CA 1
ATOM 3346 C C . ILE B 1 107 ? -7.785 3.881 6.906 1 51.84 107 ILE B C 1
ATOM 3348 O O . ILE B 1 107 ? -8.742 3.576 7.625 1 51.84 107 ILE B O 1
ATOM 3352 N N . SER B 1 108 ? -6.617 4.375 7.52 1 54.25 108 SER B N 1
ATOM 3353 C CA . SER B 1 108 ? -6.316 3.844 8.844 1 54.25 108 SER B CA 1
ATOM 3354 C C . SER B 1 108 ? -7.012 4.652 9.938 1 54.25 108 SER B C 1
ATOM 3356 O O . SER B 1 108 ? -7.203 4.16 11.055 1 54.25 108 SER B O 1
ATOM 3358 N N . LEU B 1 109 ? -7.586 5.707 9.555 1 55.84 109 LEU B N 1
ATOM 3359 C CA . LEU B 1 109 ? -7.93 6.434 10.773 1 55.84 109 LEU B CA 1
ATOM 3360 C C . LEU B 1 109 ? -9.438 6.473 10.977 1 55.84 109 LEU B C 1
ATOM 3362 O O . LEU B 1 109 ? -9.914 6.809 12.062 1 55.84 109 LEU B O 1
ATOM 3366 N N . ASN B 1 110 ? -10.125 5.934 10.07 1 64.25 110 ASN B N 1
ATOM 3367 C CA . ASN B 1 110 ? -11.578 5.988 10.227 1 64.25 110 ASN B CA 1
ATOM 3368 C C . ASN B 1 110 ? -12.164 4.602 10.461 1 64.25 110 ASN B C 1
ATOM 3370 O O . ASN B 1 110 ? -12.078 3.729 9.602 1 64.25 110 ASN B O 1
ATOM 3374 N N . GLU B 1 111 ? -12.75 4.43 11.656 1 69.94 111 GLU B N 1
ATOM 3375 C CA . GLU B 1 111 ? -13.289 3.141 12.07 1 69.94 111 GLU B CA 1
ATOM 3376 C C . GLU B 1 111 ? -14.367 2.662 11.094 1 69.94 111 GLU B C 1
ATOM 3378 O O . GLU B 1 111 ? -14.445 1.471 10.789 1 69.94 111 GLU B O 1
ATOM 3383 N N . GLU B 1 112 ? -15.156 3.564 10.711 1 76.25 112 GLU B N 1
ATOM 3384 C CA . GLU B 1 112 ? -16.219 3.199 9.781 1 76.25 112 GLU B CA 1
ATOM 3385 C C . GLU B 1 112 ? -15.656 2.709 8.453 1 76.25 112 GLU B C 1
ATOM 3387 O O . GLU B 1 112 ? -16.141 1.729 7.887 1 76.25 112 GLU B O 1
ATOM 3392 N N . LEU B 1 113 ? -14.719 3.395 8.062 1 76.38 113 LEU B N 1
ATOM 3393 C CA . LEU B 1 113 ? -14.062 3 6.82 1 76.38 113 LEU B CA 1
ATOM 3394 C C . LEU B 1 113 ? -13.375 1.65 6.973 1 76.38 113 LEU B C 1
ATOM 3396 O O . LEU B 1 113 ? -13.445 0.805 6.078 1 76.38 113 LEU B O 1
ATOM 3400 N N . PHE B 1 114 ? -12.859 1.444 8.117 1 72.75 114 PHE B N 1
ATOM 3401 C CA . PHE B 1 114 ? -12.195 0.179 8.406 1 72.75 114 PHE B CA 1
ATOM 3402 C C . PHE B 1 114 ? -13.195 -0.973 8.375 1 72.75 114 PHE B C 1
ATOM 3404 O O . PHE B 1 114 ? -12.938 -2.006 7.754 1 72.75 114 PHE B O 1
ATOM 3411 N N . GLU B 1 115 ? -14.273 -0.807 9.031 1 78.94 115 GLU B N 1
ATOM 3412 C CA . GLU B 1 115 ? -15.297 -1.844 9.086 1 78.94 115 GLU B CA 1
ATOM 3413 C C . GLU B 1 115 ? -15.867 -2.125 7.695 1 78.94 115 GLU B C 1
ATOM 3415 O O . GLU B 1 115 ? -16.188 -3.271 7.367 1 78.94 115 GLU B O 1
ATOM 3420 N N . PHE B 1 116 ? -15.977 -1.11 7 1 83.5 116 PHE B N 1
ATOM 3421 C CA . PHE B 1 116 ? -16.469 -1.265 5.633 1 83.5 116 PHE B CA 1
ATOM 3422 C C . PHE B 1 116 ? -15.508 -2.109 4.805 1 83.5 116 PHE B C 1
ATOM 3424 O O . PHE B 1 116 ? -15.93 -3.041 4.117 1 83.5 116 PHE B O 1
ATOM 3431 N N . ILE B 1 117 ? -14.32 -1.832 4.914 1 80.69 117 ILE B N 1
ATOM 3432 C CA . ILE B 1 117 ? -13.297 -2.549 4.16 1 80.69 117 ILE B CA 1
ATOM 3433 C C . ILE B 1 117 ? -13.258 -4.008 4.602 1 80.69 117 ILE B C 1
ATOM 3435 O O . ILE B 1 117 ? -13.164 -4.914 3.77 1 80.69 117 ILE B O 1
ATOM 3439 N N . ARG B 1 118 ? -13.367 -4.219 5.828 1 80.19 118 ARG B N 1
ATOM 3440 C CA . ARG B 1 118 ? -13.383 -5.574 6.371 1 80.19 118 ARG B CA 1
ATOM 3441 C C . ARG B 1 118 ? -14.555 -6.375 5.809 1 80.19 118 ARG B C 1
ATOM 3443 O O . ARG B 1 118 ? -14.383 -7.523 5.398 1 80.19 118 ARG B O 1
ATOM 3450 N N . GLN B 1 119 ? -15.688 -5.785 5.844 1 84.62 119 GLN B N 1
ATOM 3451 C CA . GLN B 1 119 ? -16.875 -6.445 5.32 1 84.62 119 GLN B CA 1
ATOM 3452 C C . GLN B 1 119 ? -16.719 -6.762 3.836 1 84.62 119 GLN B C 1
ATOM 3454 O O . GLN B 1 119 ? -17.125 -7.828 3.377 1 84.62 119 GLN B O 1
ATOM 3459 N N . LYS B 1 120 ? -16.156 -5.867 3.184 1 87.69 120 LYS B N 1
ATOM 3460 C CA . LYS B 1 120 ? -15.977 -6.074 1.749 1 87.69 120 LYS B CA 1
ATOM 3461 C C . LYS B 1 120 ? -14.938 -7.152 1.474 1 87.69 120 LYS B C 1
ATOM 3463 O O . LYS B 1 120 ? -15.07 -7.922 0.518 1 87.69 120 LYS B O 1
ATOM 3468 N N . ASP B 1 121 ? -13.969 -7.234 2.268 1 85 121 ASP B N 1
ATOM 3469 C CA . ASP B 1 121 ? -12.984 -8.305 2.162 1 85 121 ASP B CA 1
ATOM 3470 C C . ASP B 1 121 ? -13.648 -9.68 2.289 1 85 121 ASP B C 1
ATOM 3472 O O . ASP B 1 121 ? -13.328 -10.602 1.54 1 85 121 ASP B O 1
ATOM 3476 N N . ILE B 1 122 ? -14.578 -9.789 3.195 1 85.75 122 ILE B N 1
ATOM 3477 C CA . ILE B 1 122 ? -15.312 -11.031 3.418 1 85.75 122 ILE B CA 1
ATOM 3478 C C . ILE B 1 122 ? -16.156 -11.359 2.193 1 85.75 122 ILE B C 1
ATOM 3480 O O . ILE B 1 122 ? -16.203 -12.508 1.746 1 85.75 122 ILE B O 1
ATOM 3484 N N . GLU B 1 123 ? -16.781 -10.336 1.702 1 90.62 123 GLU B N 1
ATOM 3485 C CA . GLU B 1 123 ? -17.625 -10.523 0.521 1 90.62 123 GLU B CA 1
ATOM 3486 C C . GLU B 1 123 ? -16.797 -10.984 -0.674 1 90.62 123 GLU B C 1
ATOM 3488 O O . GLU B 1 123 ? -17.25 -11.805 -1.475 1 90.62 123 GLU B O 1
ATOM 3493 N N . ILE B 1 124 ? -15.672 -10.508 -0.781 1 91.69 124 ILE B N 1
ATOM 3494 C CA . ILE B 1 124 ? -14.781 -10.875 -1.878 1 91.69 124 ILE B CA 1
ATOM 3495 C C . ILE B 1 124 ? -14.344 -12.328 -1.73 1 91.69 124 ILE B C 1
ATOM 3497 O O . ILE B 1 124 ? -14.305 -13.078 -2.713 1 91.69 124 ILE B O 1
ATOM 3501 N N . LYS B 1 125 ? -14.047 -12.719 -0.536 1 91.56 125 LYS B N 1
ATOM 3502 C CA . LYS B 1 125 ? -13.695 -14.117 -0.291 1 91.56 125 LYS B CA 1
ATOM 3503 C C . LYS B 1 125 ? -14.844 -15.047 -0.662 1 91.56 125 LYS B C 1
ATOM 3505 O O . LYS B 1 125 ? -14.625 -16.109 -1.242 1 91.56 125 LYS B O 1
ATOM 3510 N N . ARG B 1 126 ? -16 -14.625 -0.303 1 92.5 126 ARG B N 1
ATOM 3511 C CA . ARG B 1 126 ? -17.188 -15.406 -0.646 1 92.5 126 ARG B CA 1
ATOM 3512 C C . ARG B 1 126 ? -17.375 -15.484 -2.158 1 92.5 126 ARG B C 1
ATOM 3514 O O . ARG B 1 126 ? -17.797 -16.516 -2.686 1 92.5 126 ARG B O 1
ATOM 3521 N N . TRP B 1 127 ? -17.172 -14.406 -2.783 1 95.5 127 TRP B N 1
ATOM 3522 C CA . TRP B 1 127 ? -17.25 -14.359 -4.242 1 95.5 127 TRP B CA 1
ATOM 3523 C C . TRP B 1 127 ? -16.297 -15.375 -4.867 1 95.5 127 TRP B C 1
ATOM 3525 O O . TRP B 1 127 ? -16.672 -16.141 -5.754 1 95.5 127 TRP B O 1
ATOM 3535 N N . TYR B 1 128 ? -15.031 -15.438 -4.43 1 96.25 128 TYR B N 1
ATOM 3536 C CA . TYR B 1 128 ? -14.07 -16.422 -4.926 1 96.25 128 TYR B CA 1
ATOM 3537 C C . TYR B 1 128 ? -14.555 -17.844 -4.648 1 96.25 128 TYR B C 1
ATOM 3539 O O . TYR B 1 128 ? -14.531 -18.703 -5.535 1 96.25 128 TYR B O 1
ATOM 3547 N N . GLU B 1 129 ? -14.977 -18.016 -3.438 1 95.56 129 GLU B N 1
ATOM 3548 C CA . GLU B 1 129 ? -15.438 -19.344 -3.014 1 95.56 129 GLU B CA 1
ATOM 3549 C C . GLU B 1 129 ? -16.547 -19.859 -3.926 1 95.56 129 GLU B C 1
ATOM 3551 O O . GLU B 1 129 ? -16.469 -21 -4.402 1 95.56 129 GLU B O 1
ATOM 3556 N N . GLN B 1 130 ? -17.516 -19.047 -4.141 1 96.06 130 GLN B N 1
ATOM 3557 C CA . GLN B 1 130 ? -18.641 -19.453 -4.965 1 96.06 130 GLN B CA 1
ATOM 3558 C C . GLN B 1 130 ? -18.203 -19.781 -6.387 1 96.06 130 GLN B C 1
ATOM 3560 O O . GLN B 1 130 ? -18.641 -20.797 -6.953 1 96.06 130 GLN B O 1
ATOM 3565 N N . ASN B 1 131 ? -17.391 -18.984 -6.961 1 97.81 131 ASN B N 1
ATOM 3566 C CA . ASN B 1 131 ? -16.922 -19.219 -8.32 1 97.81 131 ASN B CA 1
ATOM 3567 C C . ASN B 1 131 ? -16.047 -20.469 -8.406 1 97.81 131 ASN B C 1
ATOM 3569 O O . ASN B 1 131 ? -16.156 -21.25 -9.359 1 97.81 131 ASN B O 1
ATOM 3573 N N . LEU B 1 132 ? -15.211 -20.672 -7.414 1 98.12 132 LEU B N 1
ATOM 3574 C CA . LEU B 1 132 ? -14.305 -21.828 -7.402 1 98.12 132 LEU B CA 1
ATOM 3575 C C . LEU B 1 132 ? -15.086 -23.125 -7.25 1 98.12 132 LEU B C 1
ATOM 3577 O O . LEU B 1 132 ? -14.789 -24.109 -7.93 1 98.12 132 LEU B O 1
ATOM 3581 N N . ILE B 1 133 ? -16.078 -23.141 -6.387 1 97.56 133 ILE B N 1
ATOM 3582 C CA . ILE B 1 133 ? -16.906 -24.312 -6.195 1 97.56 133 ILE B CA 1
ATOM 3583 C C . ILE B 1 133 ? -17.703 -24.594 -7.469 1 97.56 133 ILE B C 1
ATOM 3585 O O . ILE B 1 133 ? -17.844 -25.75 -7.875 1 97.56 133 ILE B O 1
ATOM 3589 N N . ASN B 1 134 ? -18.219 -23.547 -8.062 1 97 134 ASN B N 1
ATOM 3590 C CA . ASN B 1 134 ? -18.938 -23.703 -9.312 1 97 134 ASN B CA 1
ATOM 3591 C C . ASN B 1 134 ? -18.062 -24.312 -10.406 1 97 134 ASN B C 1
ATOM 3593 O O . ASN B 1 134 ? -18.531 -25.109 -11.219 1 97 134 ASN B O 1
ATOM 3597 N N . MET B 1 135 ? -16.828 -23.953 -10.43 1 97.88 135 MET B N 1
ATOM 3598 C CA . MET B 1 135 ? -15.922 -24.375 -11.492 1 97.88 135 MET B CA 1
ATOM 3599 C C . MET B 1 135 ? -15.398 -25.781 -11.227 1 97.88 135 MET B C 1
ATOM 3601 O O . MET B 1 135 ? -15.273 -26.594 -12.156 1 97.88 135 MET B O 1
ATOM 3605 N N . TYR B 1 136 ? -15.086 -26.109 -9.945 1 97.94 136 TYR B N 1
ATOM 3606 C CA . TYR B 1 136 ? -14.297 -27.297 -9.703 1 97.94 136 TYR B CA 1
ATOM 3607 C C . TYR B 1 136 ? -15.07 -28.312 -8.867 1 97.94 136 TYR B C 1
ATOM 3609 O O . TYR B 1 136 ? -14.594 -29.422 -8.617 1 97.94 136 TYR B O 1
ATOM 3617 N N . GLY B 1 137 ? -16.234 -27.906 -8.367 1 96.25 137 GLY B N 1
ATOM 3618 C CA . GLY B 1 137 ? -17.078 -28.828 -7.621 1 96.25 137 GLY B CA 1
ATOM 3619 C C . GLY B 1 137 ? -16.75 -28.891 -6.145 1 96.25 137 GLY B C 1
ATOM 3620 O O . GLY B 1 137 ? -15.93 -28.094 -5.652 1 96.25 137 GLY B O 1
ATOM 3621 N N . ASP B 1 138 ? -17.281 -29.797 -5.426 1 94.44 138 ASP B N 1
ATOM 3622 C CA . ASP B 1 138 ? -17.234 -29.906 -3.971 1 94.44 138 ASP B CA 1
ATOM 3623 C C . ASP B 1 138 ? -15.82 -30.25 -3.492 1 94.44 138 ASP B C 1
ATOM 3625 O O . ASP B 1 138 ? -15.438 -29.891 -2.379 1 94.44 138 ASP B O 1
ATOM 3629 N N . ARG B 1 139 ? -15.086 -30.891 -4.352 1 93.75 139 ARG B N 1
ATOM 3630 C CA . ARG B 1 139 ? -13.727 -31.266 -3.965 1 93.75 139 ARG B CA 1
ATOM 3631 C C . ARG B 1 139 ? -12.875 -30.031 -3.695 1 93.75 139 ARG B C 1
ATOM 3633 O O . ARG B 1 139 ? -11.898 -30.109 -2.945 1 93.75 139 ARG B O 1
ATOM 3640 N N . ALA B 1 140 ? -13.266 -28.953 -4.301 1 95.75 140 ALA B N 1
ATOM 3641 C CA . ALA B 1 140 ? -12.492 -27.719 -4.152 1 95.75 140 ALA B CA 1
ATOM 3642 C C . ALA B 1 140 ? -12.797 -27.047 -2.82 1 95.75 140 ALA B C 1
ATOM 3644 O O . ALA B 1 140 ? -12.07 -26.141 -2.396 1 95.75 140 ALA B O 1
ATOM 3645 N N . GLU B 1 141 ? -13.805 -27.438 -2.1 1 95.31 141 GLU B N 1
ATOM 3646 C CA . GLU B 1 141 ? -14.266 -26.781 -0.881 1 95.31 141 GLU B CA 1
ATOM 3647 C C . GLU B 1 141 ? -13.141 -26.688 0.15 1 95.31 141 GLU B C 1
ATOM 3649 O O . GLU B 1 141 ? -12.984 -25.656 0.805 1 95.31 141 GLU B O 1
ATOM 3654 N N . ALA B 1 142 ? -12.375 -27.781 0.233 1 95.19 142 ALA B N 1
ATOM 3655 C CA . ALA B 1 142 ? -11.305 -27.828 1.227 1 95.19 142 ALA B CA 1
ATOM 3656 C C . ALA B 1 142 ? -10.188 -26.844 0.883 1 95.19 142 ALA B C 1
ATOM 3658 O O . ALA B 1 142 ? -9.383 -26.484 1.745 1 95.19 142 ALA B O 1
ATOM 3659 N N . TYR B 1 143 ? -10.164 -26.359 -0.385 1 97.25 143 TYR B N 1
ATOM 3660 C CA . TYR B 1 143 ? -9.023 -25.594 -0.854 1 97.25 143 TYR B CA 1
ATOM 3661 C C . TYR B 1 143 ? -9.445 -24.188 -1.274 1 97.25 143 TYR B C 1
ATOM 3663 O O . TYR B 1 143 ? -8.648 -23.438 -1.846 1 97.25 143 TYR B O 1
ATOM 3671 N N . VAL B 1 144 ? -10.664 -23.797 -0.993 1 96.5 144 VAL B N 1
ATOM 3672 C CA . VAL B 1 144 ? -11.219 -22.562 -1.556 1 96.5 144 VAL B CA 1
ATOM 3673 C C . VAL B 1 144 ? -10.445 -21.359 -1.017 1 96.5 144 VAL B C 1
ATOM 3675 O O . VAL B 1 144 ? -10.281 -20.359 -1.719 1 96.5 144 VAL B O 1
ATOM 3678 N N . VAL B 1 145 ? -9.945 -21.438 0.218 1 95.12 145 VAL B N 1
ATOM 3679 C CA . VAL B 1 145 ? -9.188 -20.328 0.786 1 95.12 145 VAL B CA 1
ATOM 3680 C C . VAL B 1 145 ? -7.863 -20.172 0.04 1 95.12 145 VAL B C 1
ATOM 3682 O O . VAL B 1 145 ? -7.559 -19.094 -0.474 1 95.12 145 VAL B O 1
ATOM 3685 N N . ASP B 1 146 ? -7.148 -21.266 -0.128 1 97.38 146 ASP B N 1
ATOM 3686 C CA . ASP B 1 146 ? -5.863 -21.234 -0.825 1 97.38 146 ASP B CA 1
ATOM 3687 C C . ASP B 1 146 ? -6.043 -20.812 -2.283 1 97.38 146 ASP B C 1
ATOM 3689 O O . ASP B 1 146 ? -5.305 -19.953 -2.785 1 97.38 146 ASP B O 1
ATOM 3693 N N . LEU B 1 147 ? -7.008 -21.406 -2.906 1 98.06 147 LEU B N 1
ATOM 3694 C CA . LEU B 1 147 ? -7.238 -21.109 -4.312 1 98.06 147 LEU B CA 1
ATOM 3695 C C . LEU B 1 147 ? -7.625 -19.641 -4.496 1 98.06 147 LEU B C 1
ATOM 3697 O O . LEU B 1 147 ? -7.176 -19 -5.445 1 98.06 147 LEU B O 1
ATOM 3701 N N . GLY B 1 148 ? -8.469 -19.156 -3.584 1 97.06 148 GLY B N 1
ATOM 3702 C CA . GLY B 1 148 ? -8.82 -17.734 -3.613 1 97.06 148 GLY B CA 1
ATOM 3703 C C . GLY B 1 148 ? -7.625 -16.828 -3.42 1 97.06 148 GLY B C 1
ATOM 3704 O O . GLY B 1 148 ? -7.461 -15.844 -4.148 1 97.06 148 GLY B O 1
ATOM 3705 N N . VAL B 1 149 ? -6.766 -17.141 -2.48 1 95.94 149 VAL B N 1
ATOM 3706 C CA . VAL B 1 149 ? -5.574 -16.359 -2.188 1 95.94 149 VAL B CA 1
ATOM 3707 C C . VAL B 1 149 ? -4.645 -16.359 -3.398 1 95.94 149 VAL B C 1
ATOM 3709 O O . VAL B 1 149 ? -4.098 -15.312 -3.771 1 95.94 149 VAL B O 1
ATOM 3712 N N . ILE B 1 150 ? -4.512 -17.438 -3.99 1 97.88 150 ILE B N 1
ATOM 3713 C CA . ILE B 1 150 ? -3.596 -17.609 -5.113 1 97.88 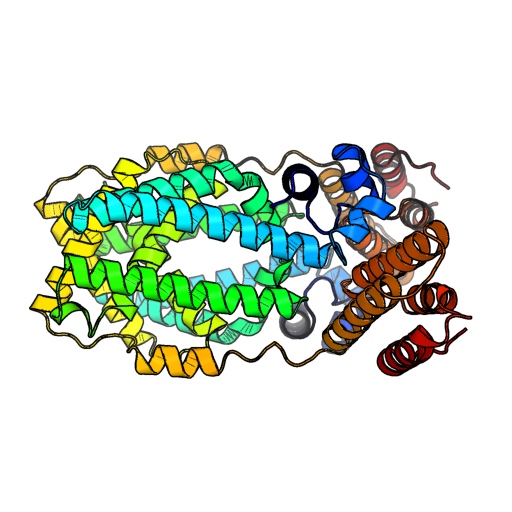150 ILE B CA 1
ATOM 3714 C C . ILE B 1 150 ? -4.078 -16.781 -6.301 1 97.88 150 ILE B C 1
ATOM 3716 O O . ILE B 1 150 ? -3.326 -15.969 -6.84 1 97.88 150 ILE B O 1
ATOM 3720 N N . VAL B 1 151 ? -5.293 -16.984 -6.676 1 97.5 151 VAL B N 1
ATOM 3721 C CA . VAL B 1 151 ? -5.785 -16.281 -7.855 1 97.5 151 VAL B CA 1
ATOM 3722 C C . VAL B 1 151 ? -5.816 -14.773 -7.578 1 97.5 151 VAL B C 1
ATOM 3724 O O . VAL B 1 151 ? -5.484 -13.969 -8.453 1 97.5 151 VAL B O 1
ATOM 3727 N N . GLU B 1 152 ? -6.238 -14.406 -6.414 1 95.69 152 GLU B N 1
ATOM 3728 C CA . GLU B 1 152 ? -6.207 -13 -6.047 1 95.69 152 GLU B CA 1
ATOM 3729 C C . GLU B 1 152 ? -4.793 -12.438 -6.125 1 95.69 152 GLU B C 1
ATOM 3731 O O . GLU B 1 152 ? -4.586 -11.32 -6.613 1 95.69 152 GLU B O 1
ATOM 3736 N N . GLY B 1 153 ? -3.859 -13.18 -5.598 1 96.12 153 GLY B N 1
ATOM 3737 C CA . GLY B 1 153 ? -2.467 -12.766 -5.645 1 96.12 153 GLY B CA 1
ATOM 3738 C C . GLY B 1 153 ? -1.951 -12.562 -7.059 1 96.12 153 GLY B C 1
ATOM 3739 O O . GLY B 1 153 ? -1.283 -11.562 -7.344 1 96.12 153 GLY B O 1
ATOM 3740 N N . MET B 1 154 ? -2.268 -13.516 -7.926 1 97.06 154 MET B N 1
ATOM 3741 C CA . MET B 1 154 ? -1.854 -13.398 -9.32 1 97.06 154 MET B CA 1
ATOM 3742 C C . MET B 1 154 ? -2.461 -12.156 -9.969 1 97.06 154 MET B C 1
ATOM 3744 O O . MET B 1 154 ? -1.747 -11.344 -10.555 1 97.06 154 MET B O 1
ATOM 3748 N N . LEU B 1 155 ? -3.734 -12.039 -9.766 1 95.56 155 LEU B N 1
ATOM 3749 C CA . LEU B 1 155 ? -4.465 -10.914 -10.344 1 95.56 155 LEU B CA 1
ATOM 3750 C C . LEU B 1 155 ? -3.893 -9.586 -9.852 1 95.56 155 LEU B C 1
ATOM 3752 O O . LEU B 1 155 ? -3.629 -8.688 -10.656 1 95.56 155 LEU B O 1
ATOM 3756 N N . SER B 1 156 ? -3.73 -9.5 -8.625 1 92.69 156 SER B N 1
ATOM 3757 C CA . SER B 1 156 ? -3.27 -8.25 -8.023 1 92.69 156 SER B CA 1
ATOM 3758 C C . SER B 1 156 ? -1.87 -7.891 -8.516 1 92.69 156 SER B C 1
ATOM 3760 O O . SER B 1 156 ? -1.574 -6.719 -8.75 1 92.69 156 SER B O 1
ATOM 3762 N N . ASN B 1 157 ? -1.053 -8.844 -8.57 1 93.44 157 ASN B N 1
ATOM 3763 C CA . ASN B 1 157 ? 0.321 -8.555 -8.969 1 93.44 157 ASN B CA 1
ATOM 3764 C C . ASN B 1 157 ? 0.399 -8.109 -10.422 1 93.44 157 ASN B C 1
ATOM 3766 O O . ASN B 1 157 ? 1.174 -7.211 -10.758 1 93.44 157 ASN B O 1
ATOM 3770 N N . TYR B 1 158 ? -0.369 -8.719 -11.32 1 93.56 158 TYR B N 1
ATOM 3771 C CA . TYR B 1 158 ? -0.425 -8.266 -12.703 1 93.56 158 TYR B CA 1
ATOM 3772 C C . TYR B 1 158 ? -0.978 -6.848 -12.789 1 93.56 158 TYR B C 1
ATOM 3774 O O . TYR B 1 158 ? -0.489 -6.027 -13.57 1 93.56 158 TYR B O 1
ATOM 3782 N N . MET B 1 159 ? -1.966 -6.59 -12.023 1 90.25 159 MET B N 1
ATOM 3783 C CA . MET B 1 159 ? -2.555 -5.254 -12.008 1 90.25 159 MET B CA 1
ATOM 3784 C C . MET B 1 159 ? -1.544 -4.223 -11.523 1 90.25 159 MET B C 1
ATOM 3786 O O . MET B 1 159 ? -1.469 -3.119 -12.07 1 90.25 159 MET B O 1
ATOM 3790 N N . GLN B 1 160 ? -0.872 -4.555 -10.508 1 85.19 160 GLN B N 1
ATOM 3791 C CA . GLN B 1 160 ? 0.151 -3.65 -9.992 1 85.19 160 GLN B CA 1
ATOM 3792 C C . GLN B 1 160 ? 1.216 -3.367 -11.047 1 85.19 160 GLN B C 1
ATOM 3794 O O . GLN B 1 160 ? 1.706 -2.24 -11.156 1 85.19 160 GLN B O 1
ATOM 3799 N N . LEU B 1 161 ? 1.58 -4.391 -11.789 1 84.81 161 LEU B N 1
ATOM 3800 C CA . LEU B 1 161 ? 2.555 -4.219 -12.859 1 84.81 161 LEU B CA 1
ATOM 3801 C C . LEU B 1 161 ? 2.035 -3.246 -13.914 1 84.81 161 LEU B C 1
ATOM 3803 O O . LEU B 1 161 ? 2.785 -2.398 -14.406 1 84.81 161 LEU B O 1
ATOM 3807 N N . SER B 1 162 ? 0.797 -3.408 -14.242 1 84.38 162 SER B N 1
ATOM 3808 C CA . SER B 1 162 ? 0.171 -2.527 -15.227 1 84.38 162 SER B CA 1
ATOM 3809 C C . SER B 1 162 ? 0.121 -1.088 -14.719 1 84.38 162 SER B C 1
ATOM 3811 O O . SER B 1 162 ? 0.439 -0.154 -15.461 1 84.38 162 SER B O 1
ATOM 3813 N N . ILE B 1 163 ? -0.185 -0.937 -13.516 1 78.19 163 ILE B N 1
ATOM 3814 C CA . ILE B 1 163 ? -0.36 0.39 -12.93 1 78.19 163 ILE B CA 1
ATOM 3815 C C . ILE B 1 163 ? 1.004 1.038 -12.711 1 78.19 163 ILE B C 1
ATOM 3817 O O . ILE B 1 163 ? 1.199 2.213 -13.023 1 78.19 163 ILE B O 1
ATOM 3821 N N . LYS B 1 164 ? 1.893 0.34 -12.164 1 73.31 164 LYS B N 1
ATOM 3822 C CA . LYS B 1 164 ? 3.197 0.862 -11.766 1 73.31 164 LYS B CA 1
ATOM 3823 C C . LYS B 1 164 ? 4.086 1.105 -12.984 1 73.31 164 LYS B C 1
ATOM 3825 O O . LYS B 1 164 ? 4.805 2.104 -13.039 1 73.31 164 LYS B O 1
ATOM 3830 N N . TYR B 1 165 ? 4.027 0.138 -13.977 1 76.06 165 TYR B N 1
ATOM 3831 C CA . TYR B 1 165 ? 4.988 0.2 -15.07 1 76.06 165 TYR B CA 1
ATOM 3832 C C . TYR B 1 165 ? 4.293 0.514 -16.391 1 76.06 165 TYR B C 1
ATOM 3834 O O . TYR B 1 165 ? 4.949 0.675 -17.422 1 76.06 165 TYR B O 1
ATOM 3842 N N . GLY B 1 166 ? 3 0.583 -16.297 1 76.75 166 GLY B N 1
ATOM 3843 C CA . GLY B 1 166 ? 2.262 0.937 -17.5 1 76.75 166 GLY B CA 1
ATOM 3844 C C . GLY B 1 166 ? 2.209 -0.186 -18.516 1 76.75 166 GLY B C 1
ATOM 3845 O O . GLY B 1 166 ? 2.031 0.06 -19.719 1 76.75 166 GLY B O 1
ATOM 3846 N N . VAL B 1 167 ? 2.439 -1.348 -18.125 1 82.19 167 VAL B N 1
ATOM 3847 C CA . VAL B 1 167 ? 2.338 -2.49 -19.016 1 82.19 167 VAL B CA 1
ATOM 3848 C C . VAL B 1 167 ? 0.9 -2.633 -19.516 1 82.19 167 VAL B C 1
ATOM 3850 O O . VAL B 1 167 ? -0.033 -2.719 -18.719 1 82.19 167 VAL B O 1
ATOM 3853 N N . GLU B 1 168 ? 0.775 -2.562 -20.797 1 84.12 168 GLU B N 1
ATOM 3854 C CA . GLU B 1 168 ? -0.548 -2.75 -21.375 1 84.12 168 GLU B CA 1
ATOM 3855 C C . GLU B 1 168 ? -0.923 -4.227 -21.438 1 84.12 168 GLU B C 1
ATOM 3857 O O . GLU B 1 168 ? -0.195 -5.039 -22.016 1 84.12 168 GLU B O 1
ATOM 3862 N N . LEU B 1 169 ? -1.996 -4.547 -20.859 1 89.88 169 LEU B N 1
ATOM 3863 C CA . LEU B 1 169 ? -2.461 -5.93 -20.812 1 89.88 169 LEU B CA 1
ATOM 3864 C C . LEU B 1 169 ? -3.846 -6.055 -21.453 1 89.88 169 LEU B C 1
ATOM 3866 O O . LEU B 1 169 ? -4.695 -5.184 -21.266 1 89.88 169 LEU B O 1
ATOM 3870 N N . ASP B 1 170 ? -3.959 -7.055 -22.281 1 93.62 170 ASP B N 1
ATOM 3871 C CA . ASP B 1 170 ? -5.297 -7.48 -22.688 1 93.62 170 ASP B CA 1
ATOM 3872 C C . ASP B 1 170 ? -6.008 -8.211 -21.547 1 93.62 170 ASP B C 1
ATOM 3874 O O . ASP B 1 170 ? -5.664 -9.352 -21.234 1 93.62 170 ASP B O 1
ATOM 3878 N N . PHE B 1 171 ? -7.059 -7.625 -21.125 1 94.12 171 PHE B N 1
ATOM 3879 C CA . PHE B 1 171 ? -7.668 -8.109 -19.891 1 94.12 171 PHE B CA 1
ATOM 3880 C C . PHE B 1 171 ? -8.352 -9.453 -20.109 1 94.12 171 PHE B C 1
ATOM 3882 O O . PHE B 1 171 ? -8.398 -10.289 -19.203 1 94.12 171 PHE B O 1
ATOM 3889 N N . HIS B 1 172 ? -8.906 -9.641 -21.25 1 95.94 172 HIS B N 1
ATOM 3890 C CA . HIS B 1 172 ? -9.477 -10.953 -21.547 1 95.94 172 HIS B CA 1
ATOM 3891 C C . HIS B 1 172 ? -8.406 -12.031 -21.578 1 95.94 172 HIS B C 1
ATOM 3893 O O . HIS B 1 172 ? -8.57 -13.094 -20.969 1 95.94 172 HIS B O 1
ATOM 3899 N N . LYS B 1 173 ? -7.324 -11.75 -22.266 1 96.19 173 LYS B N 1
ATOM 3900 C CA . LYS B 1 173 ? -6.219 -12.703 -22.328 1 96.19 173 LYS B CA 1
ATOM 3901 C C . LYS B 1 173 ? -5.652 -12.977 -20.938 1 96.19 173 LYS B C 1
ATOM 3903 O O . LYS B 1 173 ? -5.309 -14.117 -20.625 1 96.19 173 LYS B O 1
ATOM 3908 N N . MET B 1 174 ? -5.539 -11.914 -20.172 1 96.69 174 MET B N 1
ATOM 3909 C CA . MET B 1 174 ? -5.039 -12.062 -18.797 1 96.69 174 MET B CA 1
ATOM 3910 C C . MET B 1 174 ? -5.961 -12.961 -17.984 1 96.69 174 MET B C 1
ATOM 3912 O O . MET B 1 174 ? -5.5 -13.859 -17.281 1 96.69 174 MET B O 1
ATOM 3916 N N . ALA B 1 175 ? -7.281 -12.695 -18.062 1 97.56 175 ALA B N 1
ATOM 3917 C CA . ALA B 1 175 ? -8.25 -13.492 -17.312 1 97.56 175 ALA B CA 1
ATOM 3918 C C . ALA B 1 175 ? -8.188 -14.961 -17.719 1 97.56 175 ALA B C 1
ATOM 3920 O O . ALA B 1 175 ? -8.172 -15.852 -16.859 1 97.56 175 ALA B O 1
ATOM 3921 N N . VAL B 1 176 ? -8.125 -15.25 -19 1 97.56 176 VAL B N 1
ATOM 3922 C CA . VAL B 1 176 ? -8.055 -16.609 -19.516 1 97.56 176 VAL B CA 1
ATOM 3923 C C . VAL B 1 176 ? -6.773 -17.281 -19.031 1 97.56 176 VAL B C 1
ATOM 3925 O O . VAL B 1 176 ? -6.805 -18.422 -18.547 1 97.56 176 VAL B O 1
ATOM 3928 N N . PHE B 1 177 ? -5.684 -16.562 -19.125 1 97.69 177 PHE B N 1
ATOM 3929 C CA . PHE B 1 177 ? -4.387 -17.062 -18.703 1 97.69 177 PHE B CA 1
ATOM 3930 C C . PHE B 1 177 ? -4.414 -17.453 -17.219 1 97.69 177 PHE B C 1
ATOM 3932 O O . PHE B 1 177 ? -3.979 -18.547 -16.859 1 97.69 177 PHE B O 1
ATOM 3939 N N . LEU B 1 178 ? -4.922 -16.609 -16.391 1 97.62 178 LEU B N 1
ATOM 3940 C CA . LEU B 1 178 ? -4.93 -16.828 -14.945 1 97.62 178 LEU B CA 1
ATOM 3941 C C . LEU B 1 178 ? -5.844 -17.984 -14.578 1 97.62 178 LEU B C 1
ATOM 3943 O O . LEU B 1 178 ? -5.527 -18.766 -13.68 1 97.62 178 LEU B O 1
ATOM 3947 N N . VAL B 1 179 ? -6.969 -18.109 -15.258 1 97.81 179 VAL B N 1
ATOM 3948 C CA . VAL B 1 179 ? -7.887 -19.203 -14.977 1 97.81 179 VAL B CA 1
ATOM 3949 C C . VAL B 1 179 ? -7.254 -20.531 -15.406 1 97.81 179 VAL B C 1
ATOM 3951 O O . VAL B 1 179 ? -7.434 -21.562 -14.742 1 97.81 179 VAL B O 1
ATOM 3954 N N . ARG B 1 180 ? -6.504 -20.547 -16.484 1 97.81 180 ARG B N 1
ATOM 3955 C CA . ARG B 1 180 ? -5.801 -21.75 -16.906 1 97.81 180 ARG B CA 1
ATOM 3956 C C . ARG B 1 180 ? -4.746 -22.156 -15.891 1 97.81 180 ARG B C 1
ATOM 3958 O O . ARG B 1 180 ? -4.543 -23.344 -15.641 1 97.81 180 ARG B O 1
ATOM 3965 N N . ARG B 1 181 ? -4.043 -21.141 -15.367 1 98.12 181 ARG B N 1
ATOM 3966 C CA . ARG B 1 181 ? -3.096 -21.438 -14.297 1 98.12 181 ARG B CA 1
ATOM 3967 C C . ARG B 1 181 ? -3.805 -22.031 -13.086 1 98.12 181 ARG B C 1
ATOM 3969 O O . ARG B 1 181 ? -3.287 -22.953 -12.445 1 98.12 181 ARG B O 1
ATOM 3976 N N . LEU B 1 182 ? -4.938 -21.438 -12.789 1 98.12 182 LEU B N 1
ATOM 3977 C CA . LEU B 1 182 ? -5.723 -21.969 -11.68 1 98.12 182 LEU B CA 1
ATOM 3978 C C . LEU B 1 182 ? -6.113 -23.422 -11.938 1 98.12 182 LEU B C 1
ATOM 3980 O O . LEU B 1 182 ? -6.059 -24.25 -11.031 1 98.12 182 LEU B O 1
ATOM 3984 N N . ASP B 1 183 ? -6.465 -23.766 -13.203 1 98.25 183 ASP B N 1
ATOM 3985 C CA . ASP B 1 183 ? -6.738 -25.156 -13.594 1 98.25 183 ASP B CA 1
ATOM 3986 C C . ASP B 1 183 ? -5.531 -26.047 -13.32 1 98.25 183 ASP B C 1
ATOM 3988 O O . ASP B 1 183 ? -5.684 -27.156 -12.797 1 98.25 183 ASP B O 1
ATOM 3992 N N . ASP B 1 184 ? -4.391 -25.578 -13.711 1 98.31 184 ASP B N 1
ATOM 3993 C CA . ASP B 1 184 ? -3.164 -26.328 -13.484 1 98.31 184 ASP B CA 1
ATOM 3994 C C . ASP B 1 184 ? -2.977 -26.641 -12 1 98.31 184 ASP B C 1
ATOM 3996 O O . ASP B 1 184 ? -2.67 -27.781 -11.633 1 98.31 184 ASP B O 1
ATOM 4000 N N . ILE B 1 185 ? -3.18 -25.625 -11.18 1 98.44 185 ILE B N 1
ATOM 4001 C CA . ILE B 1 185 ? -2.955 -25.734 -9.742 1 98.44 185 ILE B CA 1
ATOM 4002 C C . ILE B 1 185 ? -3.961 -26.703 -9.133 1 98.44 185 ILE B C 1
ATOM 4004 O O . ILE B 1 185 ? -3.59 -27.578 -8.336 1 98.44 185 ILE B O 1
ATOM 4008 N N . VAL B 1 186 ? -5.227 -26.578 -9.508 1 98.19 186 VAL B N 1
ATOM 4009 C CA . VAL B 1 186 ? -6.277 -27.438 -8.969 1 98.19 186 VAL B CA 1
ATOM 4010 C C . VAL B 1 186 ? -6.004 -28.891 -9.336 1 98.19 186 VAL B C 1
ATOM 4012 O O . VAL B 1 186 ? -6.145 -29.781 -8.5 1 98.19 186 VAL B O 1
ATOM 4015 N N . GLU B 1 187 ? -5.609 -29.109 -10.57 1 97.25 187 GLU B N 1
ATOM 4016 C CA . GLU B 1 187 ? -5.262 -30.453 -11 1 97.25 187 GLU B CA 1
ATOM 4017 C C . GLU B 1 187 ? -4.117 -31.031 -10.164 1 97.25 187 GLU B C 1
ATOM 4019 O O . GLU B 1 187 ? -4.168 -32.188 -9.742 1 97.25 187 GLU B O 1
ATOM 4024 N N . GLY B 1 188 ? -3.111 -30.188 -9.953 1 97.25 188 GLY B N 1
ATOM 4025 C CA . GLY B 1 188 ? -1.993 -30.625 -9.125 1 97.25 188 GLY B CA 1
ATOM 4026 C C . GLY B 1 188 ? -2.395 -30.953 -7.699 1 97.25 188 GLY B C 1
ATOM 4027 O O . GLY B 1 188 ? -1.959 -31.953 -7.141 1 97.25 188 GLY B O 1
ATOM 4028 N N . ILE B 1 189 ? -3.223 -30.109 -7.141 1 97.12 189 ILE B N 1
ATOM 4029 C CA . ILE B 1 189 ? -3.686 -30.297 -5.77 1 97.12 189 ILE B CA 1
ATOM 4030 C C . ILE B 1 189 ? -4.512 -31.578 -5.676 1 97.12 189 ILE B C 1
ATOM 4032 O O . ILE B 1 189 ? -4.305 -32.375 -4.77 1 97.12 189 ILE B O 1
ATOM 4036 N N . PHE B 1 190 ? -5.43 -31.766 -6.609 1 96.12 190 PHE B N 1
ATOM 4037 C CA . PHE B 1 190 ? -6.309 -32.938 -6.594 1 96.12 190 PHE B CA 1
ATOM 4038 C C . PHE B 1 190 ? -5.512 -34.219 -6.781 1 96.12 190 PHE B C 1
ATOM 4040 O O . PHE B 1 190 ? -5.816 -35.219 -6.164 1 96.12 190 PHE B O 1
ATOM 4047 N N . ASP B 1 191 ? -4.469 -34.188 -7.539 1 95.88 191 ASP B N 1
ATOM 4048 C CA . ASP B 1 191 ? -3.643 -35.344 -7.82 1 95.88 191 ASP B CA 1
ATOM 4049 C C . ASP B 1 191 ? -2.773 -35.719 -6.617 1 95.88 191 ASP B C 1
ATOM 4051 O O . ASP B 1 191 ? -2.6 -36.875 -6.301 1 95.88 191 ASP B O 1
ATOM 4055 N N . SER B 1 192 ? -2.256 -34.688 -5.973 1 94.25 192 SER B N 1
ATOM 4056 C CA . SER B 1 192 ? -1.338 -34.938 -4.863 1 94.25 192 SER B CA 1
ATOM 4057 C C . SER B 1 192 ? -2.096 -35.25 -3.578 1 94.25 192 SER B C 1
ATOM 4059 O O . SER B 1 192 ? -1.583 -35.969 -2.703 1 94.25 192 SER B O 1
ATOM 4061 N N . GLY B 1 193 ? -3.258 -34.656 -3.398 1 91.75 193 GLY B N 1
ATOM 4062 C CA . GLY B 1 193 ? -4.031 -34.812 -2.176 1 91.75 193 GLY B CA 1
ATOM 4063 C C . GLY B 1 193 ? -3.416 -34.094 -0.99 1 91.75 193 GLY B C 1
ATOM 4064 O O . GLY B 1 193 ? -3.629 -34.469 0.159 1 91.75 193 GLY B O 1
ATOM 4065 N N . GLU B 1 194 ? -2.633 -33.156 -1.321 1 93.5 194 GLU B N 1
ATOM 4066 C CA . GLU B 1 194 ? -1.979 -32.438 -0.246 1 93.5 194 GLU B CA 1
ATOM 4067 C C . GLU B 1 194 ? -2.988 -31.609 0.556 1 93.5 194 GLU B C 1
ATOM 4069 O O . GLU B 1 194 ? -4.043 -31.234 0.039 1 93.5 194 GLU B O 1
ATOM 4074 N N . GLU B 1 195 ? -2.662 -31.359 1.822 1 94.62 195 GLU B N 1
ATOM 4075 C CA . GLU B 1 195 ? -3.521 -30.578 2.693 1 94.62 195 GLU B CA 1
ATOM 4076 C C . GLU B 1 195 ? -3.457 -29.094 2.328 1 94.62 195 GLU B C 1
ATOM 4078 O O . GLU B 1 195 ? -2.436 -28.609 1.835 1 94.62 195 GLU B O 1
ATOM 4083 N N . PRO B 1 196 ? -4.578 -28.406 2.504 1 96.19 196 PRO B N 1
ATOM 4084 C CA . PRO B 1 196 ? -4.527 -26.953 2.275 1 96.19 196 PRO B CA 1
ATOM 4085 C C . PRO B 1 196 ? -3.561 -26.25 3.217 1 96.19 196 PRO B C 1
ATOM 4087 O O . PRO B 1 196 ? -3.246 -26.766 4.293 1 96.19 196 PRO B O 1
ATOM 4090 N N . LEU B 1 197 ? -3.064 -25.203 2.781 1 95.81 197 LEU B N 1
ATOM 4091 C CA . LEU B 1 197 ? -2.186 -24.391 3.613 1 95.81 197 LEU B CA 1
ATOM 4092 C C . LEU B 1 197 ? -2.984 -23.641 4.68 1 95.81 197 LEU B C 1
ATOM 4094 O O . LEU B 1 197 ? -2.547 -23.531 5.824 1 95.81 197 LEU B O 1
ATOM 4098 N N . ILE B 1 198 ? -4.148 -23.047 4.285 1 94.44 198 ILE B N 1
ATOM 4099 C CA . ILE B 1 198 ? -5.039 -22.344 5.191 1 94.44 198 ILE B CA 1
ATOM 4100 C C . ILE B 1 198 ? -6.457 -22.891 5.062 1 94.44 198 ILE B C 1
ATOM 4102 O O . ILE B 1 198 ? -7.016 -22.938 3.963 1 94.44 198 ILE B O 1
ATOM 4106 N N . THR B 1 199 ? -7.004 -23.266 6.156 1 91.94 199 THR B N 1
ATOM 4107 C CA . THR B 1 199 ? -8.375 -23.75 6.164 1 91.94 199 THR B CA 1
ATOM 4108 C C . THR B 1 199 ? -9.359 -22.609 6.367 1 91.94 199 THR B C 1
ATOM 4110 O O . THR B 1 199 ? -8.969 -21.516 6.789 1 91.94 199 THR B O 1
ATOM 4113 N N . LYS B 1 200 ? -10.594 -22.859 6.016 1 89.06 200 LYS B N 1
ATOM 4114 C CA . LYS B 1 200 ? -11.641 -21.875 6.254 1 89.06 200 LYS B CA 1
ATOM 4115 C C . LYS B 1 200 ? -11.727 -21.5 7.734 1 89.06 200 LYS B C 1
ATOM 4117 O O . LYS B 1 200 ? -11.914 -20.344 8.078 1 89.06 200 LYS B O 1
ATOM 4122 N N . GLU B 1 201 ? -11.586 -22.438 8.531 1 87.62 201 GLU B N 1
ATOM 4123 C CA . GLU B 1 201 ? -11.641 -22.234 9.977 1 87.62 201 GLU B CA 1
ATOM 4124 C C . GLU B 1 201 ? -10.516 -21.312 10.438 1 87.62 201 GLU B C 1
ATOM 4126 O O . GLU B 1 201 ? -10.734 -20.422 11.258 1 87.62 201 GLU B O 1
ATOM 4131 N N . GLN B 1 202 ? -9.375 -21.531 9.93 1 86.94 202 GLN B N 1
ATOM 4132 C CA . GLN B 1 202 ? -8.227 -20.703 10.297 1 86.94 202 GLN B CA 1
ATOM 4133 C C . GLN B 1 202 ? -8.43 -19.266 9.859 1 86.94 202 GLN B C 1
ATOM 4135 O O . GLN B 1 202 ? -8.086 -18.328 10.594 1 86.94 202 GLN B O 1
ATOM 4140 N N . LEU B 1 203 ? -8.953 -19.125 8.648 1 86.12 203 LEU B N 1
ATOM 4141 C CA . LEU B 1 203 ? -9.203 -17.781 8.125 1 86.12 203 LEU B CA 1
ATOM 4142 C C . LEU B 1 203 ? -10.242 -17.047 8.977 1 86.12 203 LEU B C 1
ATOM 4144 O O . LEU B 1 203 ? -10.062 -15.875 9.305 1 86.12 203 LEU B O 1
ATOM 4148 N N . LEU B 1 204 ? -11.281 -17.734 9.312 1 81.56 204 LEU B N 1
ATOM 4149 C CA . LEU B 1 204 ? -12.367 -17.141 10.094 1 81.56 204 LEU B CA 1
ATOM 4150 C C . LEU B 1 204 ? -11.891 -16.766 11.492 1 81.56 204 LEU B C 1
ATOM 4152 O O . LEU B 1 204 ? -12.266 -15.719 12.016 1 81.56 204 LEU B O 1
ATOM 4156 N N . GLU B 1 205 ? -11.094 -17.562 12.062 1 80.94 205 GLU B N 1
ATOM 4157 C CA . GLU B 1 205 ? -10.547 -17.297 13.391 1 80.94 205 GLU B CA 1
ATOM 4158 C C . GLU B 1 205 ? -9.672 -16.047 13.383 1 80.94 205 GLU B C 1
ATOM 4160 O O . GLU B 1 205 ? -9.734 -15.234 14.305 1 80.94 205 GLU B O 1
ATOM 4165 N N . SER B 1 206 ? -8.93 -15.93 12.344 1 77.56 206 SER B N 1
ATOM 4166 C CA . SER B 1 206 ? -8.023 -14.789 12.242 1 77.56 206 SER B CA 1
ATOM 4167 C C . SER B 1 206 ? -8.789 -13.508 11.938 1 77.56 206 SER B C 1
ATOM 4169 O O . SER B 1 206 ? -8.438 -12.438 12.438 1 77.56 206 SER B O 1
ATOM 4171 N N . ALA B 1 207 ? -9.773 -13.609 11.094 1 72.94 207 ALA B N 1
ATOM 4172 C CA . ALA B 1 207 ? -10.586 -12.453 10.727 1 72.94 207 ALA B CA 1
ATOM 4173 C C . ALA B 1 207 ? -11.297 -11.875 11.945 1 72.94 207 ALA B C 1
ATOM 4175 O O . ALA B 1 207 ? -11.508 -10.664 12.023 1 72.94 207 ALA B O 1
ATOM 4176 N N . GLN B 1 208 ? -11.672 -12.734 12.781 1 66.88 208 GLN B N 1
ATOM 4177 C CA . GLN B 1 208 ? -12.328 -12.305 14.016 1 66.88 208 GLN B CA 1
ATOM 4178 C C . GLN B 1 208 ? -11.359 -11.586 14.938 1 66.88 208 GLN B C 1
ATOM 4180 O O . GLN B 1 208 ? -11.766 -10.766 15.766 1 66.88 208 GLN B O 1
ATOM 4185 N N . LEU B 1 209 ? -10.156 -11.852 14.742 1 60.97 209 LEU B N 1
ATOM 4186 C CA . LEU B 1 209 ? -9.117 -11.266 15.594 1 60.97 209 LEU B CA 1
ATOM 4187 C C . LEU B 1 209 ? -8.711 -9.891 15.078 1 60.97 209 LEU B C 1
ATOM 4189 O O . LEU B 1 209 ? -8.031 -9.133 15.781 1 60.97 209 LEU B O 1
ATOM 4193 N N . MET B 1 210 ? -9 -9.695 13.875 1 59.44 210 MET B N 1
ATOM 4194 C CA . MET B 1 210 ? -8.672 -8.383 13.32 1 59.44 210 MET B CA 1
ATOM 4195 C C . MET B 1 210 ? -9.352 -7.277 14.117 1 59.44 210 MET B C 1
ATOM 4197 O O . MET B 1 210 ? -10.578 -7.176 14.133 1 59.44 210 MET B O 1
ATOM 4201 N N . LYS B 1 211 ? -8.75 -6.926 15.297 1 54.97 211 LYS B N 1
ATOM 4202 C CA . LYS B 1 211 ? -9.211 -5.797 16.094 1 54.97 211 LYS B CA 1
ATOM 4203 C C . LYS B 1 211 ? -8.68 -4.477 15.539 1 54.97 211 LYS B C 1
ATOM 4205 O O . LYS B 1 211 ? -7.613 -4.438 14.93 1 54.97 211 LYS B O 1
ATOM 4210 N N . LEU B 1 212 ? -9.664 -3.652 15.492 1 55.06 212 LEU B N 1
ATOM 4211 C CA . LEU B 1 212 ? -9.312 -2.266 15.211 1 55.06 212 LEU B CA 1
ATOM 4212 C C . LEU B 1 212 ? -8.047 -1.861 15.961 1 55.06 212 LEU B C 1
ATOM 4214 O O . LEU B 1 212 ? -7.836 -2.287 17.094 1 55.06 212 LEU B O 1
ATOM 4218 N N . PRO B 1 213 ? -6.973 -1.411 15.188 1 52.97 213 PRO B N 1
ATOM 4219 C CA . PRO B 1 213 ? -5.836 -0.867 15.938 1 52.97 213 PRO B CA 1
ATOM 4220 C C . PRO B 1 213 ? -6.25 -0.244 17.266 1 52.97 213 PRO B C 1
ATOM 4222 O O . PRO B 1 213 ? -7.359 0.281 17.391 1 52.97 213 PRO B O 1
ATOM 4225 N N . PRO B 1 214 ? -5.656 -0.726 18.312 1 52.03 214 PRO B N 1
ATOM 4226 C CA . PRO B 1 214 ? -5.988 -0.132 19.609 1 52.03 214 PRO B CA 1
ATOM 4227 C C . PRO B 1 214 ? -6.352 1.348 19.5 1 52.03 214 PRO B C 1
ATOM 4229 O O . PRO B 1 214 ? -5.797 2.066 18.672 1 52.03 214 PRO B O 1
ATOM 4232 N N . ASP B 1 215 ? -7.516 1.597 20 1 57.81 215 ASP B N 1
ATOM 4233 C CA . ASP B 1 215 ? -8.094 2.936 20.078 1 57.81 215 ASP B CA 1
ATOM 4234 C C . ASP B 1 215 ? -7.043 3.961 20.5 1 57.81 215 ASP B C 1
ATOM 4236 O O . ASP B 1 215 ? -6.652 4.012 21.672 1 57.81 215 ASP B O 1
ATOM 4240 N N . SER B 1 216 ? -6.297 4.465 19.516 1 66.12 216 SER B N 1
ATOM 4241 C CA . SER B 1 216 ? -5.383 5.566 19.797 1 66.12 216 SER B CA 1
ATOM 4242 C C . SER B 1 216 ? -6.145 6.848 20.125 1 66.12 216 SER B C 1
ATOM 4244 O O . SER B 1 216 ? -7.359 6.926 19.922 1 66.12 216 SER B O 1
ATOM 4246 N N . VAL B 1 217 ? -5.645 7.543 21.016 1 74.94 217 VAL B N 1
ATOM 4247 C CA . VAL B 1 217 ? -6.18 8.859 21.328 1 74.94 217 VAL B CA 1
ATOM 4248 C C . VAL B 1 217 ? -6.691 9.531 20.062 1 74.94 217 VAL B C 1
ATOM 4250 O O . VAL B 1 217 ? -7.773 10.125 20.062 1 74.94 217 VAL B O 1
ATOM 4253 N N . LYS B 1 218 ? -6.027 9.219 19.047 1 76.38 218 LYS B N 1
ATOM 4254 C CA . LYS B 1 218 ? -6.41 9.836 17.781 1 76.38 218 LYS B CA 1
ATOM 4255 C C . LYS B 1 218 ? -7.727 9.258 17.266 1 76.38 218 LYS B C 1
ATOM 4257 O O . LYS B 1 218 ? -8.586 10 16.781 1 76.38 218 LYS B O 1
ATOM 4262 N N . GLN B 1 219 ? -7.859 7.992 17.453 1 76.31 219 GLN B N 1
ATOM 4263 C CA . GLN B 1 219 ? -9.078 7.336 17 1 76.31 219 GLN B CA 1
ATOM 4264 C C . GLN B 1 219 ? -10.289 7.789 17.812 1 76.31 219 GLN B C 1
ATOM 4266 O O . GLN B 1 219 ? -11.367 8.008 17.25 1 76.31 219 GLN B O 1
ATOM 4271 N N . LYS B 1 220 ? -10.047 7.922 19.047 1 82.38 220 LYS B N 1
ATOM 4272 C CA . LYS B 1 220 ? -11.125 8.359 19.922 1 82.38 220 LYS B CA 1
ATOM 4273 C C . LYS B 1 220 ? -11.562 9.781 19.578 1 82.38 220 LYS B C 1
ATOM 4275 O O . LYS B 1 220 ? -12.758 10.086 19.562 1 82.38 220 LYS B O 1
ATOM 4280 N N . ILE B 1 221 ? -10.664 10.57 19.312 1 87.38 221 ILE B N 1
ATOM 4281 C CA . ILE B 1 221 ? -10.961 11.961 18.984 1 87.38 221 ILE B CA 1
ATOM 4282 C C . ILE B 1 221 ? -11.688 12.023 17.641 1 87.38 221 ILE B C 1
ATOM 4284 O O . ILE B 1 221 ? -12.633 12.797 17.469 1 87.38 221 ILE B O 1
ATOM 4288 N N . GLU B 1 222 ? -11.234 11.227 16.797 1 81.81 222 GLU B N 1
ATOM 4289 C CA . GLU B 1 222 ? -11.906 11.18 15.492 1 81.81 222 GLU B CA 1
ATOM 4290 C C . GLU B 1 222 ? -13.367 10.773 15.648 1 81.81 222 GLU B C 1
ATOM 4292 O O . GLU B 1 222 ? -14.242 11.305 14.961 1 81.81 222 GLU B O 1
ATOM 4297 N N . LYS B 1 223 ? -13.578 9.852 16.5 1 83.12 223 LYS B N 1
ATOM 4298 C CA . LYS B 1 223 ? -14.945 9.43 16.781 1 83.12 223 LYS B CA 1
ATOM 4299 C C . LYS B 1 223 ? -15.758 10.578 17.375 1 83.12 223 LYS B C 1
ATOM 4301 O O . LYS B 1 223 ? -16.906 10.789 17 1 83.12 223 LYS B O 1
ATOM 4306 N N . ASP B 1 224 ? -15.125 11.297 18.297 1 89.5 224 ASP B N 1
ATOM 4307 C CA . ASP B 1 224 ? -15.773 12.453 18.906 1 89.5 224 ASP B CA 1
ATOM 4308 C C . ASP B 1 224 ? -16.141 13.492 17.844 1 89.5 224 ASP B C 1
ATOM 4310 O O . ASP B 1 224 ? -17.25 14.031 17.844 1 89.5 224 ASP B O 1
ATOM 4314 N N . LEU B 1 225 ? -15.266 13.695 16.938 1 88.56 225 LEU B N 1
ATOM 4315 C CA . LEU B 1 225 ? -15.469 14.703 15.906 1 88.56 225 LEU B CA 1
ATOM 4316 C C . LEU B 1 225 ? -16.594 14.289 14.961 1 88.56 225 LEU B C 1
ATOM 4318 O O . LEU B 1 225 ? -17.375 15.125 14.523 1 88.56 225 LEU B O 1
ATOM 4322 N N . MET B 1 226 ? -16.656 13.047 14.695 1 83.94 226 MET B N 1
ATOM 4323 C CA . MET B 1 226 ? -17.719 12.539 13.852 1 83.94 226 MET B CA 1
ATOM 4324 C C . MET B 1 226 ? -19.078 12.719 14.523 1 83.94 226 MET B C 1
ATOM 4326 O O . MET B 1 226 ? -20.062 13.094 13.875 1 83.94 226 MET B O 1
ATOM 4330 N N . GLU B 1 227 ? -19.062 12.445 15.75 1 88.38 227 GLU B N 1
ATOM 4331 C CA . GLU B 1 227 ? -20.312 12.617 16.5 1 88.38 227 GLU B CA 1
ATOM 4332 C C . GLU B 1 227 ? -20.703 14.094 16.594 1 88.38 227 GLU B C 1
ATOM 4334 O O . GLU B 1 227 ? -21.875 14.43 16.516 1 88.38 227 GLU B O 1
ATOM 4339 N N . MET B 1 228 ? -19.719 14.969 16.75 1 90.88 228 MET B N 1
ATOM 4340 C CA . MET B 1 228 ? -19.953 16.406 16.75 1 90.88 228 MET B CA 1
ATOM 4341 C C . MET B 1 228 ? -20.625 16.844 15.445 1 90.88 228 MET B C 1
ATOM 4343 O O . MET B 1 228 ? -21.547 17.656 15.453 1 90.88 228 MET B O 1
ATOM 4347 N N . GLN B 1 229 ? -20.094 16.297 14.398 1 86.44 229 GLN B N 1
ATOM 4348 C CA . GLN B 1 229 ? -20.641 16.609 13.086 1 86.44 229 GLN B CA 1
ATOM 4349 C C . GLN B 1 229 ? -22.125 16.219 13.008 1 86.44 229 GLN B C 1
ATOM 4351 O O . GLN B 1 229 ? -22.938 16.984 12.484 1 86.44 229 GLN B O 1
ATOM 4356 N N . GLU B 1 230 ? -22.438 15.117 13.516 1 86 230 GLU B N 1
ATOM 4357 C CA . GLU B 1 230 ? -23.828 14.648 13.531 1 86 230 GLU B CA 1
ATOM 4358 C C . GLU B 1 230 ? -24.703 15.562 14.367 1 86 230 GLU B C 1
ATOM 4360 O O . GLU B 1 230 ? -25.844 15.867 13.977 1 86 230 GLU B O 1
ATOM 4365 N N . VAL B 1 231 ? -24.156 15.945 15.477 1 90.56 231 VAL B N 1
ATOM 4366 C CA . VAL B 1 231 ? -24.906 16.812 16.375 1 90.56 231 VAL B CA 1
ATOM 4367 C C . VAL B 1 231 ? -25.156 18.156 15.695 1 90.56 231 VAL B C 1
ATOM 4369 O O . VAL B 1 231 ? -26.281 18.672 15.727 1 90.56 231 VAL B O 1
ATOM 4372 N N . VAL B 1 232 ? -24.188 18.719 15.023 1 88.75 232 VAL B N 1
ATOM 4373 C CA . VAL B 1 232 ? -24.328 20 14.336 1 88.75 232 VAL B CA 1
ATOM 4374 C C . VAL B 1 232 ? -25.391 19.891 13.25 1 88.75 232 VAL B C 1
ATOM 4376 O O . VAL B 1 232 ? -26.188 20.828 13.055 1 88.75 232 VAL B O 1
ATOM 4379 N N . ASN B 1 233 ? -25.438 18.812 12.617 1 82.5 233 ASN B N 1
ATOM 4380 C CA . ASN B 1 233 ? -26.391 18.578 11.539 1 82.5 233 ASN B CA 1
ATOM 4381 C C . ASN B 1 233 ? -27.828 18.516 12.062 1 82.5 233 ASN B C 1
ATOM 4383 O O . ASN B 1 233 ? -28.781 18.75 11.32 1 82.5 233 ASN B O 1
ATOM 4387 N N . GLN B 1 234 ? -27.922 18.141 13.273 1 85.88 234 GLN B N 1
ATOM 4388 C CA . GLN B 1 234 ? -29.25 17.938 13.852 1 85.88 234 GLN B CA 1
ATOM 4389 C C . GLN B 1 234 ? -29.719 19.172 14.609 1 85.88 234 GLN B C 1
ATOM 4391 O O . GLN B 1 234 ? -30.906 19.312 14.914 1 85.88 234 GLN B O 1
ATOM 4396 N N . LEU B 1 235 ? -28.766 20.047 14.914 1 87.62 235 LEU B N 1
ATOM 4397 C CA . LEU B 1 235 ? -29.094 21.234 15.68 1 87.62 235 LEU B CA 1
ATOM 4398 C C . LEU B 1 235 ? -29.812 22.266 14.805 1 87.62 235 LEU B C 1
ATOM 4400 O O . LEU B 1 235 ? -29.594 22.312 13.594 1 87.62 235 LEU B O 1
ATOM 4404 N N . ASP B 1 236 ? -30.75 22.891 15.336 1 85.31 236 ASP B N 1
ATOM 4405 C CA . ASP B 1 236 ? -31.453 23.969 14.648 1 85.31 236 ASP B CA 1
ATOM 4406 C C . ASP B 1 236 ? -30.594 25.234 14.609 1 85.31 236 ASP B C 1
ATOM 4408 O O . ASP B 1 236 ? -30.859 26.188 15.344 1 85.31 236 ASP B O 1
ATOM 4412 N N . LEU B 1 237 ? -29.609 25.266 13.867 1 83.38 237 LEU B N 1
ATOM 4413 C CA . LEU B 1 237 ? -28.719 26.406 13.664 1 83.38 237 LEU B CA 1
ATOM 4414 C C . LEU B 1 237 ? -28.953 27.047 12.305 1 83.38 237 LEU B C 1
ATOM 4416 O O . LEU B 1 237 ? -29.469 26.406 11.383 1 83.38 237 LEU B O 1
ATOM 4420 N N . ASP B 1 238 ? -28.688 28.359 12.336 1 84.31 238 ASP B N 1
ATOM 4421 C CA . ASP B 1 238 ? -28.688 28.984 11.023 1 84.31 238 ASP B CA 1
ATOM 4422 C C . ASP B 1 238 ? -27.672 28.312 10.094 1 84.31 238 ASP B C 1
ATOM 4424 O O . ASP B 1 238 ? -26.641 27.844 10.547 1 84.31 238 ASP B O 1
ATOM 4428 N N . SER B 1 239 ? -28.062 28.266 8.859 1 79.25 239 SER B N 1
ATOM 4429 C CA . SER B 1 239 ? -27.266 27.547 7.859 1 79.25 239 SER B CA 1
ATOM 4430 C C . SER B 1 239 ? -25.828 28.031 7.848 1 79.25 239 SER B C 1
ATOM 4432 O O . SE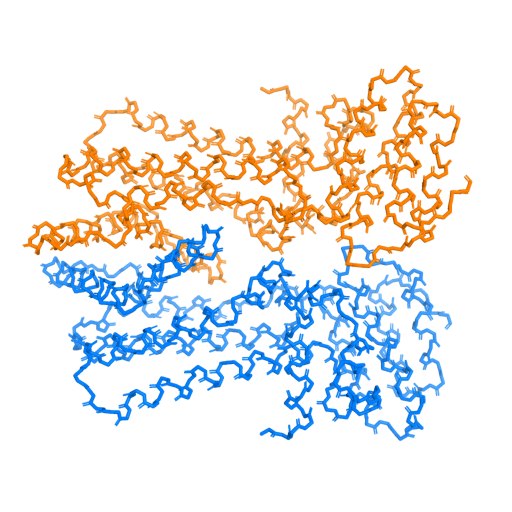R B 1 239 ? -24.906 27.234 7.695 1 79.25 239 SER B O 1
ATOM 4434 N N . ALA B 1 240 ? -25.703 29.281 8.055 1 79.06 240 ALA B N 1
ATOM 4435 C CA . ALA B 1 240 ? -24.359 29.859 8.023 1 79.06 240 ALA B CA 1
ATOM 4436 C C . ALA B 1 240 ? -23.531 29.391 9.211 1 79.06 240 ALA B C 1
ATOM 4438 O O . ALA B 1 240 ? -22.359 29 9.055 1 79.06 240 ALA B O 1
ATOM 4439 N N . LYS B 1 241 ? -24.125 29.422 10.383 1 83.38 241 LYS B N 1
ATOM 4440 C CA . LYS B 1 241 ? -23.438 28.984 11.594 1 83.38 241 LYS B CA 1
ATOM 4441 C C . LYS B 1 241 ? -23.141 27.5 11.555 1 83.38 241 LYS B C 1
ATOM 4443 O O . LYS B 1 241 ? -22.062 27.062 11.953 1 83.38 241 LYS B O 1
ATOM 4448 N N . ALA B 1 242 ? -24.078 26.797 11.07 1 85 242 ALA B N 1
ATOM 4449 C CA . ALA B 1 242 ? -23.891 25.359 10.953 1 85 242 ALA B CA 1
ATOM 4450 C C . ALA B 1 242 ? -22.719 25.031 10.031 1 85 242 ALA B C 1
ATOM 4452 O O . ALA B 1 242 ? -21.859 24.219 10.367 1 85 242 ALA B O 1
ATOM 4453 N N . THR B 1 243 ? -22.719 25.688 8.938 1 80.81 243 THR B N 1
ATOM 4454 C CA . THR B 1 243 ? -21.656 25.469 7.949 1 80.81 243 THR B CA 1
ATOM 4455 C C . THR B 1 243 ? -20.297 25.844 8.531 1 80.81 243 THR B C 1
ATOM 4457 O O . THR B 1 243 ? -19.297 25.156 8.273 1 80.81 243 THR B O 1
ATOM 4460 N N . GLU B 1 244 ? -20.266 26.828 9.281 1 81.25 244 GLU B N 1
ATOM 4461 C CA . GLU B 1 244 ? -19.031 27.266 9.922 1 81.25 244 GLU B CA 1
ATOM 4462 C C . GLU B 1 244 ? -18.531 26.203 10.906 1 81.25 244 GLU B C 1
ATOM 4464 O O . GLU B 1 244 ? -17.344 25.859 10.898 1 81.25 244 GLU B O 1
ATOM 4469 N N . LEU B 1 245 ? -19.406 25.797 11.75 1 86.31 245 LEU B N 1
ATOM 4470 C CA . LEU B 1 245 ? -19.016 24.797 12.742 1 86.31 245 LEU B CA 1
ATOM 4471 C C . LEU B 1 245 ? -18.578 23.5 12.07 1 86.31 245 LEU B C 1
ATOM 4473 O O . LEU B 1 245 ? -17.609 22.875 12.523 1 86.31 245 LEU B O 1
ATOM 4477 N N . GLN B 1 246 ? -19.266 23.156 11.047 1 83.75 246 GLN B N 1
ATOM 4478 C CA . GLN B 1 246 ? -18.891 21.969 10.289 1 83.75 246 GLN B CA 1
ATOM 4479 C C . GLN B 1 246 ? -17.484 22.109 9.711 1 83.75 246 GLN B C 1
ATOM 4481 O O . GLN B 1 246 ? -16.703 21.156 9.719 1 83.75 246 GLN B O 1
ATOM 4486 N N . GLY B 1 247 ? -17.188 23.219 9.227 1 80.19 247 GLY B N 1
ATOM 4487 C CA . GLY B 1 247 ? -15.844 23.516 8.734 1 80.19 247 GLY B CA 1
ATOM 4488 C C . GLY B 1 247 ? -14.773 23.375 9.805 1 80.19 247 GLY B C 1
ATOM 4489 O O . GLY B 1 247 ? -13.688 22.859 9.539 1 80.19 247 GLY B O 1
ATOM 4490 N N . VAL B 1 248 ? -15.102 23.812 10.969 1 83.12 248 VAL B N 1
ATOM 4491 C CA . VAL B 1 248 ? -14.18 23.719 12.094 1 83.12 248 VAL B CA 1
ATOM 4492 C C . VAL B 1 248 ? -13.906 22.25 12.414 1 83.12 248 VAL B C 1
ATOM 4494 O O . VAL B 1 248 ? -12.758 21.859 12.625 1 83.12 248 VAL B O 1
ATOM 4497 N N . ILE B 1 249 ? -14.945 21.484 12.422 1 87.25 249 ILE B N 1
ATOM 4498 C CA . ILE B 1 249 ? -14.812 20.062 12.711 1 87.25 249 ILE B CA 1
ATOM 4499 C C . ILE B 1 249 ? -13.922 19.391 11.648 1 87.25 249 ILE B C 1
ATOM 4501 O O . ILE B 1 249 ? -13.055 18.594 11.977 1 87.25 249 ILE B O 1
ATOM 4505 N N . ASP B 1 250 ? -14.094 19.797 10.445 1 79.69 250 ASP B N 1
ATOM 4506 C CA . ASP B 1 250 ? -13.281 19.266 9.359 1 79.69 250 ASP B CA 1
ATOM 4507 C C . ASP B 1 250 ? -11.805 19.594 9.57 1 79.69 250 ASP B C 1
ATOM 4509 O O . ASP B 1 250 ? -10.938 18.75 9.328 1 79.69 250 ASP B O 1
ATOM 4513 N N . TYR B 1 251 ? -11.594 20.734 9.977 1 76.5 251 TYR B N 1
ATOM 4514 C CA . TYR B 1 251 ? -10.219 21.156 10.195 1 76.5 251 TYR B CA 1
ATOM 4515 C C . TYR B 1 251 ? -9.594 20.422 11.367 1 76.5 251 TYR B C 1
ATOM 4517 O O . TYR B 1 251 ? -8.422 20.047 11.32 1 76.5 251 TYR B O 1
ATOM 4525 N N . LEU B 1 252 ? -10.375 20.297 12.359 1 84.69 252 LEU B N 1
ATOM 4526 C CA . LEU B 1 252 ? -9.906 19.547 13.516 1 84.69 252 LEU B CA 1
ATOM 4527 C C . LEU B 1 252 ? -9.531 18.125 13.117 1 84.69 252 LEU B C 1
ATOM 4529 O O . LEU B 1 252 ? -8.477 17.609 13.516 1 84.69 252 LEU B O 1
ATOM 4533 N N . SER B 1 253 ? -10.391 17.516 12.336 1 80.12 253 SER B N 1
ATOM 4534 C CA . SER B 1 253 ? -10.141 16.156 11.875 1 80.12 253 SER B CA 1
ATOM 4535 C C . SER B 1 253 ? -8.859 16.078 11.047 1 80.12 253 SER B C 1
ATOM 4537 O O . SER B 1 253 ? -8.055 15.164 11.227 1 80.12 253 SER B O 1
ATOM 4539 N N . SER B 1 254 ? -8.711 17.062 10.234 1 73.44 254 SER B N 1
ATOM 4540 C CA . SER B 1 254 ? -7.512 17.109 9.406 1 73.44 254 SER B CA 1
ATOM 4541 C C . SER B 1 254 ? -6.262 17.297 10.258 1 73.44 254 SER B C 1
ATOM 4543 O O . SER B 1 254 ? -5.23 16.672 9.992 1 73.44 254 SER B O 1
ATOM 4545 N N . GLU B 1 255 ? -6.414 18.078 11.242 1 73.25 255 GLU B N 1
ATOM 4546 C CA . GLU B 1 255 ? -5.289 18.328 12.141 1 73.25 255 GLU B CA 1
ATOM 4547 C C . GLU B 1 255 ? -4.922 17.062 12.922 1 73.25 255 GLU B C 1
ATOM 4549 O O . GLU B 1 255 ? -3.742 16.766 13.102 1 73.25 255 GLU B O 1
ATOM 4554 N N . MET B 1 256 ? -5.91 16.359 13.32 1 75.19 256 MET B N 1
ATOM 4555 C CA . MET B 1 256 ? -5.707 15.172 14.148 1 75.19 256 MET B CA 1
ATOM 4556 C C . MET B 1 256 ? -5.043 14.062 13.344 1 75.19 256 MET B C 1
ATOM 4558 O O . MET B 1 256 ? -4.441 13.148 13.914 1 75.19 256 MET B O 1
ATOM 4562 N N . ARG B 1 257 ? -5.109 14.156 12.125 1 68.81 257 ARG B N 1
ATOM 4563 C CA . ARG B 1 257 ? -4.562 13.109 11.266 1 68.81 257 ARG B CA 1
ATOM 4564 C C . ARG B 1 257 ? -3.072 13.328 11.023 1 68.81 257 ARG B C 1
ATOM 4566 O O . ARG B 1 257 ? -2.375 12.422 10.562 1 68.81 257 ARG B O 1
ATOM 4573 N N . LYS B 1 258 ? -2.775 14.57 11.414 1 61.66 258 LYS B N 1
ATOM 4574 C CA . LYS B 1 258 ? -1.349 14.852 11.281 1 61.66 258 LYS B CA 1
ATOM 4575 C C . LYS B 1 258 ? -0.532 14.031 12.281 1 61.66 258 LYS B C 1
ATOM 4577 O O . LYS B 1 258 ? -1.054 13.602 13.312 1 61.66 258 LYS B O 1
ATOM 4582 N N . ALA B 1 259 ? 0.624 13.844 11.891 1 55.78 259 ALA B N 1
ATOM 4583 C CA . ALA B 1 259 ? 1.504 13.086 12.773 1 55.78 259 ALA B CA 1
ATOM 4584 C C . ALA B 1 259 ? 1.663 13.781 14.117 1 55.78 259 ALA B C 1
ATOM 4586 O O . ALA B 1 259 ? 1.613 13.141 15.172 1 55.78 259 ALA B O 1
ATOM 4587 N N . GLU B 1 260 ? 1.8 15.047 14.078 1 59 260 GLU B N 1
ATOM 4588 C CA . GLU B 1 260 ? 1.896 15.867 15.281 1 59 260 GLU B CA 1
ATOM 4589 C C . GLU B 1 260 ? 0.856 16.984 15.273 1 59 260 GLU B C 1
ATOM 4591 O O . GLU B 1 260 ? 1.141 18.094 14.836 1 59 260 GLU B O 1
ATOM 4596 N N . PRO B 1 261 ? -0.215 16.547 15.812 1 72.56 261 PRO B N 1
ATOM 4597 C CA . PRO B 1 261 ? -1.257 17.578 15.859 1 72.56 261 PRO B CA 1
ATOM 4598 C C . PRO B 1 261 ? -0.873 18.766 16.734 1 72.56 261 PRO B C 1
ATOM 4600 O O . PRO B 1 261 ? -0.249 18.594 17.797 1 72.56 261 PRO B O 1
ATOM 4603 N N . LYS B 1 262 ? -1.031 19.938 16.234 1 72.06 262 LYS B N 1
ATOM 4604 C CA . LYS B 1 262 ? -0.744 21.156 16.984 1 72.06 262 LYS B CA 1
ATOM 4605 C C . LYS B 1 262 ? -1.817 21.422 18.031 1 72.06 262 LYS B C 1
ATOM 4607 O O . LYS B 1 262 ? -2.922 21.859 17.703 1 72.06 262 LYS B O 1
ATOM 4612 N N . LYS B 1 263 ? -1.404 21.312 19.188 1 80.25 263 LYS B N 1
ATOM 4613 C CA . LYS B 1 263 ? -2.342 21.406 20.312 1 80.25 263 LYS B CA 1
ATOM 4614 C C . LYS B 1 263 ? -2.947 22.797 20.391 1 80.25 263 LYS B C 1
ATOM 4616 O O . LYS B 1 263 ? -4.137 22.953 20.672 1 80.25 263 LYS B O 1
ATOM 4621 N N . PHE B 1 264 ? -2.15 23.797 20.172 1 72.94 264 PHE B N 1
ATOM 4622 C CA . PHE B 1 264 ? -2.633 25.172 20.297 1 72.94 264 PHE B CA 1
ATOM 4623 C C . PHE B 1 264 ? -3.699 25.469 19.234 1 72.94 264 PHE B C 1
ATOM 4625 O O . PHE B 1 264 ? -4.652 26.188 19.5 1 72.94 264 PHE B O 1
ATOM 4632 N N . LEU B 1 265 ? -3.531 24.906 18.094 1 78.38 265 LEU B N 1
ATOM 4633 C CA . LEU B 1 265 ? -4.52 25.078 17.031 1 78.38 265 LEU B CA 1
ATOM 4634 C C . LEU B 1 265 ? -5.832 24.391 17.406 1 78.38 265 LEU B C 1
ATOM 4636 O O . LEU B 1 265 ? -6.91 24.953 17.203 1 78.38 265 LEU B O 1
ATOM 4640 N N . ILE B 1 266 ? -5.66 23.219 17.953 1 87.62 266 ILE B N 1
ATOM 4641 C CA . ILE B 1 266 ? -6.832 22.453 18.359 1 87.62 266 ILE B CA 1
ATOM 4642 C C . ILE B 1 266 ? -7.578 23.203 19.469 1 87.62 266 ILE B C 1
ATOM 4644 O O . ILE B 1 266 ? -8.805 23.312 19.422 1 87.62 266 ILE B O 1
ATOM 4648 N N . GLN B 1 267 ? -6.77 23.766 20.297 1 83.31 267 GLN B N 1
ATOM 4649 C CA . GLN B 1 267 ? -7.332 24.562 21.391 1 83.31 267 GLN B CA 1
ATOM 4650 C C . GLN B 1 267 ? -8.156 25.719 20.859 1 83.31 267 GLN B C 1
ATOM 4652 O O . GLN B 1 267 ? -9.273 25.953 21.312 1 83.31 267 GLN B O 1
ATOM 4657 N N . GLY B 1 268 ? -7.648 26.406 19.953 1 80.5 268 GLY B N 1
ATOM 4658 C CA . GLY B 1 268 ? -8.336 27.531 19.344 1 80.5 268 GLY B CA 1
ATOM 4659 C C . GLY B 1 268 ? -9.594 27.125 18.594 1 80.5 268 GLY B C 1
ATOM 4660 O O . GLY B 1 268 ? -10.625 27.797 18.688 1 80.5 268 GLY B O 1
ATOM 4661 N N . LEU B 1 269 ? -9.5 26.062 17.891 1 86.38 269 LEU B N 1
ATOM 4662 C CA . LEU B 1 269 ? -10.625 25.594 17.094 1 86.38 269 LEU B CA 1
ATOM 4663 C C . LEU B 1 269 ? -11.766 25.125 17.984 1 86.38 269 LEU B C 1
ATOM 4665 O O . LEU B 1 269 ? -12.938 25.359 17.672 1 86.38 269 LEU B O 1
ATOM 4669 N N . LEU B 1 270 ? -11.398 24.562 19.109 1 90.5 270 LEU B N 1
ATOM 4670 C CA . LEU B 1 270 ? -12.414 24.078 20.031 1 90.5 270 LEU B CA 1
ATOM 4671 C C . LEU B 1 270 ? -13.227 25.234 20.609 1 90.5 270 LEU B C 1
ATOM 4673 O O . LEU B 1 270 ? -14.383 25.062 20.984 1 90.5 270 LEU B O 1
ATOM 4677 N N . ALA B 1 271 ? -12.648 26.391 20.594 1 86.06 271 ALA B N 1
ATOM 4678 C CA . ALA B 1 271 ? -13.312 27.562 21.141 1 86.06 271 ALA B CA 1
ATOM 4679 C C . ALA B 1 271 ? -14.492 27.984 20.281 1 86.06 271 ALA B C 1
ATOM 4681 O O . ALA B 1 271 ? -15.406 28.656 20.75 1 86.06 271 ALA B O 1
ATOM 4682 N N . ASN B 1 272 ? -14.461 27.609 19.047 1 86.94 272 ASN B N 1
ATOM 4683 C CA . ASN B 1 272 ? -15.531 27.969 18.125 1 86.94 272 ASN B CA 1
ATOM 4684 C C . ASN B 1 272 ? -16.859 27.359 18.547 1 86.94 272 ASN B C 1
ATOM 4686 O O . ASN B 1 272 ? -17.922 27.797 18.078 1 86.94 272 ASN B O 1
ATOM 4690 N N . PHE B 1 273 ? -16.844 26.391 19.391 1 91.38 273 PHE B N 1
ATOM 4691 C CA . PHE B 1 273 ? -18.062 25.672 19.734 1 91.38 273 PHE B CA 1
ATOM 4692 C C . PHE B 1 273 ? -18.672 26.234 21.016 1 91.38 273 PHE B C 1
ATOM 4694 O O . PHE B 1 273 ? -19.719 25.766 21.453 1 91.38 273 PHE B O 1
ATOM 4701 N N . LYS B 1 274 ? -17.984 27.203 21.516 1 86.75 274 LYS B N 1
ATOM 4702 C CA . LYS B 1 274 ? -18.531 27.828 22.719 1 86.75 274 LYS B CA 1
ATOM 4703 C C . LYS B 1 274 ? -19.938 28.359 22.469 1 86.75 274 LYS B C 1
ATOM 4705 O O . LYS B 1 274 ? -20.219 28.922 21.406 1 86.75 274 LYS B O 1
ATOM 4710 N N . GLY B 1 275 ? -20.766 28.219 23.438 1 85.69 275 GLY B N 1
ATOM 4711 C CA . GLY B 1 275 ? -22.125 28.734 23.312 1 85.69 275 GLY B CA 1
ATOM 4712 C C . GLY B 1 275 ? -23.109 27.719 22.75 1 85.69 275 GLY B C 1
ATOM 4713 O O . GLY B 1 275 ? -24.312 27.953 22.703 1 85.69 275 GLY B O 1
ATOM 4714 N N . VAL B 1 276 ? -22.562 26.641 22.25 1 91 276 VAL B N 1
ATOM 4715 C CA . VAL B 1 276 ? -23.422 25.547 21.812 1 91 276 VAL B CA 1
ATOM 4716 C C . VAL B 1 276 ? -23.406 24.422 22.828 1 91 276 VAL B C 1
ATOM 4718 O O . VAL B 1 276 ? -22.547 23.531 22.75 1 91 276 VAL B O 1
ATOM 4721 N N . SER B 1 277 ? -24.359 24.375 23.625 1 92.12 277 SER B N 1
ATOM 4722 C CA . SER B 1 277 ? -24.375 23.516 24.797 1 92.12 277 SER B CA 1
ATOM 4723 C C . SER B 1 277 ? -24.266 22.047 24.406 1 92.12 277 SER B C 1
ATOM 4725 O O . SER B 1 277 ? -23.609 21.25 25.078 1 92.12 277 SER B O 1
ATOM 4727 N N . GLU B 1 278 ? -24.844 21.688 23.281 1 93.12 278 GLU B N 1
ATOM 4728 C CA . GLU B 1 278 ? -24.891 20.297 22.844 1 93.12 278 GLU B CA 1
ATOM 4729 C C . GLU B 1 278 ? -23.5 19.781 22.469 1 93.12 278 GLU B C 1
ATOM 4731 O O . GLU B 1 278 ? -23.281 18.578 22.406 1 93.12 278 GLU B O 1
ATOM 4736 N N . LEU B 1 279 ? -22.578 20.75 22.266 1 93.81 279 LEU B N 1
ATOM 4737 C CA . LEU B 1 279 ? -21.25 20.344 21.812 1 93.81 279 LEU B CA 1
ATOM 4738 C C . LEU B 1 279 ? -20.219 20.469 22.922 1 93.81 279 LEU B C 1
ATOM 4740 O O . LEU B 1 279 ? -19.062 20.094 22.766 1 93.81 279 LEU B O 1
ATOM 4744 N N . ASP B 1 280 ? -20.625 20.891 24.062 1 92.44 280 ASP B N 1
ATOM 4745 C CA . ASP B 1 280 ? -19.719 21.172 25.172 1 92.44 280 ASP B CA 1
ATOM 4746 C C . ASP B 1 280 ? -19.047 19.906 25.672 1 92.44 280 ASP B C 1
ATOM 4748 O O . ASP B 1 280 ? -17.859 19.906 26 1 92.44 280 ASP B O 1
ATOM 4752 N N . GLU B 1 281 ? -19.844 18.922 25.734 1 93.81 281 GLU B N 1
ATOM 4753 C CA . GLU B 1 281 ? -19.281 17.656 26.219 1 93.81 281 GLU B CA 1
ATOM 4754 C C . GLU B 1 281 ? -18.156 17.172 25.328 1 93.81 281 GLU B C 1
ATOM 4756 O O . GLU B 1 281 ? -17.156 16.641 25.828 1 93.81 281 GLU B O 1
ATOM 4761 N N . PHE B 1 282 ? -18.344 17.328 24.078 1 94.5 282 PHE B N 1
ATOM 4762 C CA . PHE B 1 282 ? -17.312 16.906 23.141 1 94.5 282 PHE B CA 1
ATOM 4763 C C . PHE B 1 282 ? -16.062 17.766 23.266 1 94.5 282 PHE B C 1
ATOM 4765 O O . PHE B 1 282 ? -14.938 17.266 23.234 1 94.5 282 PHE B O 1
ATOM 4772 N N . ARG B 1 283 ? -16.328 19.047 23.422 1 92 283 ARG B N 1
ATOM 4773 C CA . ARG B 1 283 ? -15.227 19.984 23.594 1 92 283 ARG B CA 1
ATOM 4774 C C . ARG B 1 283 ? -14.352 19.594 24.781 1 92 283 ARG B C 1
ATOM 4776 O O . ARG B 1 283 ? -13.125 19.562 24.656 1 92 283 ARG B O 1
ATOM 4783 N N . HIS B 1 284 ? -14.953 19.25 25.812 1 93.25 284 HIS B N 1
ATOM 4784 C CA . HIS B 1 284 ? -14.25 18.875 27.031 1 93.25 284 HIS B CA 1
ATOM 4785 C C . HIS B 1 284 ? -13.531 17.547 26.875 1 93.25 284 HIS B C 1
ATOM 4787 O O . HIS B 1 284 ? -12.391 17.391 27.312 1 93.25 284 HIS B O 1
ATOM 4793 N N . ARG B 1 285 ? -14.18 16.641 26.281 1 94.06 285 ARG B N 1
ATOM 4794 C CA . ARG B 1 285 ? -13.625 15.312 26.094 1 94.06 285 ARG B CA 1
ATOM 4795 C C . ARG B 1 285 ? -12.375 15.352 25.234 1 94.06 285 ARG B C 1
ATOM 4797 O O . ARG B 1 285 ? -11.367 14.719 25.547 1 94.06 285 ARG B O 1
ATOM 4804 N N . ILE B 1 286 ? -12.438 16.078 24.156 1 93.38 286 ILE B N 1
ATOM 4805 C CA . ILE B 1 286 ? -11.305 16.188 23.234 1 93.38 286 ILE B CA 1
ATOM 4806 C C . ILE B 1 286 ? -10.141 16.891 23.938 1 93.38 286 ILE B C 1
ATOM 4808 O O . ILE B 1 286 ? -8.992 16.453 23.844 1 93.38 286 ILE B O 1
ATOM 4812 N N . ALA B 1 287 ? -10.445 17.906 24.75 1 90.19 287 ALA B N 1
ATOM 4813 C CA . ALA B 1 287 ? -9.422 18.625 25.5 1 90.19 287 ALA B CA 1
ATOM 4814 C C . ALA B 1 287 ? -8.75 17.719 26.516 1 90.19 287 ALA B C 1
ATOM 4816 O O . ALA B 1 287 ? -7.527 17.75 26.672 1 90.19 287 ALA B O 1
ATOM 4817 N N . GLU B 1 288 ? -9.5 16.969 27.156 1 92.06 288 GLU B N 1
ATOM 4818 C CA . GLU B 1 288 ? -8.969 16.047 28.156 1 9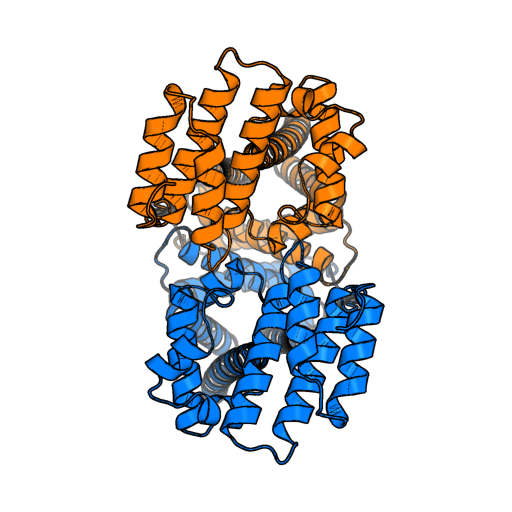2.06 288 GLU B CA 1
ATOM 4819 C C . GLU B 1 288 ? -8.07 14.992 27.516 1 92.06 288 GLU B C 1
ATOM 4821 O O . GLU B 1 288 ? -6.992 14.695 28.031 1 92.06 288 GLU B O 1
ATOM 4826 N N . ARG B 1 289 ? -8.555 14.508 26.406 1 89.94 289 ARG B N 1
ATOM 4827 C CA . ARG B 1 289 ? -7.801 13.461 25.719 1 89.94 289 ARG B CA 1
ATOM 4828 C C . ARG B 1 289 ? -6.453 13.992 25.234 1 89.94 289 ARG B C 1
ATOM 4830 O O . ARG B 1 289 ? -5.465 13.258 25.219 1 89.94 289 ARG B O 1
ATOM 4837 N N . LEU B 1 290 ? -6.469 15.227 24.875 1 88.31 290 LEU B N 1
ATOM 4838 C CA . LEU B 1 290 ? -5.254 15.828 24.328 1 88.31 290 LEU B CA 1
ATOM 4839 C C . LEU B 1 290 ? -4.477 16.547 25.422 1 88.31 290 LEU B C 1
ATOM 4841 O O . LEU B 1 290 ? -3.393 17.078 25.172 1 88.31 290 LEU B O 1
ATOM 4845 N N . GLN B 1 291 ? -5.039 16.562 26.609 1 87.19 291 GLN B N 1
ATOM 4846 C CA . GLN B 1 291 ? -4.453 17.25 27.75 1 87.19 291 GLN B CA 1
ATOM 4847 C C . GLN B 1 291 ? -4.172 18.703 27.422 1 87.19 291 GLN B C 1
ATOM 4849 O O . GLN B 1 291 ? -3.057 19.188 27.641 1 87.19 291 GLN B O 1
ATOM 4854 N N . ILE B 1 292 ? -5.199 19.281 26.859 1 85.25 292 ILE B N 1
ATOM 4855 C CA . ILE B 1 292 ? -5.105 20.719 26.578 1 85.25 292 ILE B CA 1
ATOM 4856 C C . ILE B 1 292 ? -6.172 21.469 27.359 1 85.25 292 ILE B C 1
ATOM 4858 O O . ILE B 1 292 ? -7.191 20.891 27.75 1 85.25 292 ILE B O 1
ATOM 4862 N N . ARG B 1 293 ? -5.906 22.703 27.688 1 83.56 293 ARG B N 1
ATOM 4863 C CA . ARG B 1 293 ? -6.867 23.562 28.391 1 83.56 293 ARG B CA 1
ATOM 4864 C C . ARG B 1 293 ? -7.855 24.188 27.406 1 83.56 293 ARG B C 1
ATOM 4866 O O . ARG B 1 293 ? -7.473 24.578 26.297 1 83.56 293 ARG B O 1
ATOM 4873 N N . LEU B 1 294 ? -9.016 24.234 27.812 1 86.38 294 LEU B N 1
ATOM 4874 C CA . LEU B 1 294 ? -10.016 24.891 26.969 1 86.38 294 LEU B CA 1
ATOM 4875 C C . LEU B 1 294 ? -9.961 26.391 27.141 1 86.38 294 LEU B C 1
ATOM 4877 O O . LEU B 1 294 ? -9.75 26.906 28.234 1 86.38 294 LEU B O 1
ATOM 4881 N N . LEU B 1 295 ? -10.109 26.984 25.969 1 74.12 295 LEU B N 1
ATOM 4882 C CA . LEU B 1 295 ? -10.211 28.438 26.016 1 74.12 295 LEU B CA 1
ATOM 4883 C C . LEU B 1 295 ? -11.641 28.875 26.297 1 74.12 295 LEU B C 1
ATOM 4885 O O . LEU B 1 295 ? -12.594 28.188 25.922 1 74.12 295 LEU B O 1
#

Foldseek 3Di:
DDPLLVLLLVLQLVVCLVQNLLRDDLVSSCVSSVHDLLVVCVNALASVRSVVVNVVVLLVVLVVVLVVLVVVVDQLLVSQLVSQLVNLVSCVVSVSSVVRCVVVVSQQQAPVSVVSVLVVVVVLLVVQLVSQCSNPNPVCQFASNVLSVVLVVLSVVVSCCCSVVVDDDDSSVSSNVSSVVSVVVVVVCVVVVDGHPAGPVNVVVVSVVPDRPPCDLLNVLLVLLSVLSVVLVVDPDDSVLSSVLSSLSNVLNSQSPDPDRDQVSNQVSLQSCPPPVVSVVSSVVNCVSVVHDHD/DDPLLVLLLVLQLVVCLVQNLLRDDLVSSCVSSVHDLLVVCVNALASVRSVLVNVVVLLVVLVVVLVVLVVVVDQLLVSQLVSQLVNLVSCVVSVSSVVRCVVVVSQQQAPVSVVSVLVVVVVLLVVQLVSQCSNPNPVCQFASNVLSVVLVVLSVVVSCCCSVVVDDDDSSVSSNVSSVVSVVVVVVCVVVVDGHPDGPVNVVVVSVVPDRPPCDLLNVLLVLLSVVSVVLSVDPDDSVLSSVLSSLSNVLNSQSPDPDRDQVSNQVSLQSCPPPPVSVVSSVVNCVSVVHDHD

Sequence (590 aa):
MNEKKRNIIEASIALFAEKGFYATSVQEIVDKSNLSKGSFYLHFRSKDELMLRIFEYYYDLMNSKVEEVRQENLPPKESFIKQIRIQLEEIIKHKDFIITQFREQTISLNEELFEFIRQKDIEIKRWYEQNLINMYGDRAEAYVVDLGVIVEGMLSNYMQLSIKYGVELDFHKMAVFLVRRLDDIVEGIFDSGEEPLITKEQLLESAQLMKLPPDSVKQKIEKDLMEMQEVVNQLDLDSAKATELQGVIDYLSSEMRKAEPKKFLIQGLLANFKGVSELDEFRHRIAERLQIRLLMNEKKRNIIEASIALFAEKGFYATSVQEIVDKSNLSKGSFYLHFRSKDELMLRIFEYYYDLMNSKVEEVRQENLPPKESFIKQIRIQLEEIIKHKDFIITQFREQTISLNEELFEFIRQKDIEIKRWYEQNLINMYGDRAEAYVVDLGVIVEGMLSNYMQLSIKYGVELDFHKMAVFLVRRLDDIVEGIFDSGEEPLITKEQLLESAQLMKLPPDSVKQKIEKDLMEMQEVVNQLDLDSAKATELQGVIDYLSSEMRKAEPKKFLIQGLLANFKGVSELDEFRHRIAERLQIRLL